Protein AF-A0A9P4M6S1-F1 (afdb_monomer_lite)

pLDDT: mean 75.59, std 18.72, range [29.3, 97.69]

Structure (mmCIF, N/CA/C/O backbone):
data_AF-A0A9P4M6S1-F1
#
_entry.id   AF-A0A9P4M6S1-F1
#
loop_
_atom_site.group_PDB
_atom_site.id
_atom_site.type_symbol
_atom_site.label_atom_id
_atom_site.label_alt_id
_atom_site.label_comp_id
_atom_site.label_asym_id
_atom_site.label_entity_id
_atom_site.label_seq_id
_atom_site.pdbx_PDB_ins_code
_atom_site.Cartn_x
_atom_site.Cartn_y
_atom_site.Cartn_z
_atom_site.occupancy
_atom_site.B_iso_or_equiv
_atom_site.auth_seq_id
_atom_site.auth_comp_id
_atom_site.auth_asym_id
_atom_site.auth_atom_id
_atom_site.pdbx_PDB_model_num
ATOM 1 N N . MET A 1 1 ? -40.513 34.909 9.531 1.00 41.84 1 MET A N 1
ATOM 2 C CA . MET A 1 1 ? -39.239 34.435 10.108 1.00 41.84 1 MET A CA 1
ATOM 3 C C . MET A 1 1 ? -38.297 34.233 8.943 1.00 41.84 1 MET A C 1
ATOM 5 O O . MET A 1 1 ? -38.672 33.510 8.032 1.00 41.84 1 MET A O 1
ATOM 9 N N . ALA A 1 2 ? -37.183 34.962 8.913 1.00 38.31 2 ALA A N 1
ATOM 10 C CA . ALA A 1 2 ? -36.231 34.920 7.810 1.00 38.31 2 ALA A CA 1
ATOM 11 C C . ALA A 1 2 ? -35.555 33.541 7.775 1.00 38.31 2 ALA A C 1
ATOM 13 O O . ALA A 1 2 ? -34.893 33.155 8.737 1.00 38.31 2 ALA A O 1
ATOM 14 N N . SER A 1 3 ? -35.798 32.781 6.708 1.00 52.50 3 SER A N 1
ATOM 15 C CA . SER A 1 3 ? -35.155 31.496 6.447 1.00 52.50 3 SER A CA 1
ATOM 16 C C . SER A 1 3 ? -33.693 31.741 6.089 1.00 52.50 3 SER A C 1
ATOM 18 O O . SER A 1 3 ? -33.403 32.423 5.106 1.00 52.50 3 SER A O 1
ATOM 20 N N . LEU A 1 4 ? -32.779 31.202 6.893 1.00 63.62 4 LEU A N 1
ATOM 21 C CA . LEU A 1 4 ? -31.373 31.102 6.514 1.00 63.62 4 LEU A CA 1
ATOM 22 C C . LEU A 1 4 ? -31.281 30.269 5.219 1.00 63.62 4 LEU A C 1
ATOM 24 O O . LEU A 1 4 ? -31.958 29.240 5.138 1.00 63.62 4 LEU A O 1
ATOM 28 N N . PRO A 1 5 ? -30.509 30.705 4.208 1.00 64.56 5 PRO A N 1
ATOM 29 C CA . PRO A 1 5 ? -30.366 29.967 2.958 1.00 64.56 5 PRO A CA 1
ATOM 30 C C . PRO A 1 5 ? -29.739 28.595 3.234 1.00 64.56 5 PRO A C 1
ATOM 32 O O . PRO A 1 5 ? -28.756 28.489 3.970 1.00 64.56 5 PRO A O 1
ATOM 35 N N . CYS A 1 6 ? -30.348 27.541 2.686 1.00 59.28 6 CYS A N 1
ATOM 36 C CA . CYS A 1 6 ? -29.861 26.175 2.833 1.00 59.28 6 CYS A CA 1
ATOM 37 C C . CYS A 1 6 ? -28.484 26.061 2.148 1.00 59.28 6 CYS A C 1
ATOM 39 O O . CYS A 1 6 ? -28.318 26.611 1.059 1.00 59.28 6 CYS A O 1
ATOM 41 N N . PRO A 1 7 ? -27.493 25.361 2.734 1.00 69.69 7 PRO A N 1
ATOM 42 C CA . PRO A 1 7 ? -26.138 25.272 2.177 1.00 69.69 7 PRO A CA 1
ATOM 43 C C . PRO A 1 7 ? -26.056 24.567 0.809 1.00 69.69 7 PRO A C 1
ATOM 45 O O . PRO A 1 7 ? -24.999 24.594 0.188 1.00 69.69 7 PRO A O 1
ATOM 48 N N . LEU A 1 8 ? -27.152 23.964 0.326 1.00 68.69 8 LEU A N 1
ATOM 49 C CA . LEU A 1 8 ? -27.248 23.287 -0.969 1.00 68.69 8 LEU A CA 1
ATOM 50 C C . LEU A 1 8 ? -28.537 23.717 -1.707 1.00 68.69 8 LEU A C 1
ATOM 52 O O . LEU A 1 8 ? -29.619 23.217 -1.386 1.00 68.69 8 LEU A O 1
ATOM 56 N N . PRO A 1 9 ? -28.458 24.623 -2.700 1.00 74.69 9 PRO A N 1
ATOM 57 C CA . PRO A 1 9 ? -29.637 25.185 -3.365 1.00 74.69 9 PRO A CA 1
ATOM 58 C C . PRO A 1 9 ? -30.422 24.148 -4.183 1.00 74.69 9 PRO A C 1
ATOM 60 O O . PRO A 1 9 ? -31.644 24.218 -4.226 1.00 74.69 9 PRO A O 1
ATOM 63 N N . GLN A 1 10 ? -29.752 23.137 -4.745 1.00 76.44 10 GLN A N 1
ATOM 64 C CA . GLN A 1 10 ? -30.402 22.043 -5.486 1.00 76.44 10 GLN A CA 1
ATOM 65 C C . GLN A 1 10 ? -31.280 21.163 -4.586 1.00 76.44 10 GLN A C 1
ATOM 67 O O . GLN A 1 10 ? -32.361 20.733 -4.979 1.00 76.44 10 GLN A O 1
ATOM 72 N N . VAL A 1 11 ? -30.841 20.920 -3.347 1.00 76.38 11 VAL A N 1
ATOM 73 C CA . VAL A 1 11 ? -31.628 20.173 -2.355 1.00 76.38 11 VAL A CA 1
ATOM 74 C C . VAL A 1 11 ? -32.814 21.013 -1.893 1.00 76.38 11 VAL A C 1
ATOM 76 O O . VAL A 1 11 ? -33.906 20.484 -1.705 1.00 76.38 11 VAL A O 1
ATOM 79 N N . GLN A 1 12 ? -32.624 22.327 -1.751 1.00 78.44 12 GLN A N 1
ATOM 80 C CA . GLN A 1 12 ? -33.719 23.237 -1.446 1.00 78.44 12 GLN A CA 1
ATOM 81 C C . GLN A 1 12 ? -34.764 23.253 -2.566 1.00 78.44 12 GLN A C 1
ATOM 83 O O . GLN A 1 12 ? -35.936 23.153 -2.242 1.00 78.44 12 GLN A O 1
ATOM 88 N N . GLU A 1 13 ? -34.369 23.296 -3.839 1.00 81.06 13 GLU A N 1
ATOM 89 C CA . GLU A 1 13 ? -35.286 23.257 -4.990 1.00 81.06 13 GLU A CA 1
ATOM 90 C C . GLU A 1 13 ? -36.041 21.917 -5.083 1.00 81.06 13 GLU A C 1
ATOM 92 O O . GLU A 1 13 ? -37.255 21.887 -5.275 1.00 81.06 13 GLU A O 1
ATOM 97 N N . ALA A 1 14 ? -35.356 20.794 -4.845 1.00 80.75 14 ALA A N 1
ATOM 98 C CA . ALA A 1 14 ? -35.987 19.473 -4.831 1.00 80.75 14 ALA A CA 1
ATOM 99 C C . ALA A 1 14 ? -36.965 19.280 -3.655 1.00 80.75 14 ALA A C 1
ATOM 101 O O . ALA A 1 14 ? -37.967 18.569 -3.780 1.00 80.75 14 ALA A O 1
ATOM 102 N N . LEU A 1 15 ? -36.678 19.893 -2.502 1.00 79.50 15 LEU A N 1
ATOM 103 C CA . LEU A 1 15 ? -37.509 19.801 -1.301 1.00 79.50 15 LEU A CA 1
ATOM 104 C C . LEU A 1 15 ? -38.543 20.926 -1.189 1.00 79.50 15 LEU A C 1
ATOM 106 O O . LEU A 1 15 ? -39.495 20.770 -0.431 1.00 79.50 15 LEU A O 1
ATOM 110 N N . GLU A 1 16 ? -38.411 22.020 -1.938 1.00 81.00 16 GLU A N 1
ATOM 111 C CA . GLU A 1 16 ? -39.352 23.145 -1.974 1.00 81.00 16 GLU A CA 1
ATOM 112 C C . GLU A 1 16 ? -40.816 22.704 -2.143 1.00 81.00 16 GLU A C 1
ATOM 114 O O . GLU A 1 16 ? -41.646 23.143 -1.342 1.00 81.00 16 GLU A O 1
ATOM 119 N N . PRO A 1 17 ? -41.169 21.773 -3.058 1.00 81.94 17 PRO A N 1
ATOM 120 C CA . PRO A 1 17 ? -42.551 21.304 -3.172 1.00 81.94 17 PRO A CA 1
ATOM 121 C C . PRO A 1 17 ? -43.048 20.504 -1.953 1.00 81.94 17 PRO A C 1
ATOM 123 O O . PRO A 1 17 ? -44.256 20.342 -1.795 1.00 81.94 17 PRO A O 1
ATOM 126 N N . TYR A 1 18 ? -42.151 20.017 -1.088 1.00 74.94 18 TYR A N 1
ATOM 127 C CA . TYR A 1 18 ? -42.469 19.213 0.101 1.00 74.94 18 TYR A CA 1
ATOM 128 C C . TYR A 1 18 ? -42.283 19.972 1.429 1.00 74.94 18 TYR A C 1
ATOM 130 O O . TYR A 1 18 ? -42.753 19.518 2.479 1.00 74.94 18 TYR A O 1
ATOM 138 N N . ILE A 1 19 ? -41.616 21.130 1.414 1.00 81.56 19 ILE A N 1
ATOM 139 C CA . ILE A 1 19 ? -41.423 21.996 2.579 1.00 81.56 19 ILE A CA 1
ATOM 140 C C . ILE A 1 19 ? -42.598 22.968 2.653 1.00 81.56 19 ILE A C 1
ATOM 142 O O . ILE A 1 19 ? -42.603 24.051 2.079 1.00 81.56 19 ILE A O 1
ATOM 146 N N . HIS A 1 20 ? -43.614 22.583 3.415 1.00 82.81 20 HIS A N 1
ATOM 147 C CA . HIS A 1 20 ? -44.764 23.441 3.676 1.00 82.81 20 HIS A CA 1
ATOM 148 C C . HIS A 1 20 ? -44.600 24.216 4.983 1.00 82.81 20 HIS A C 1
ATOM 150 O O . HIS A 1 20 ? -44.031 23.730 5.968 1.00 82.81 20 HIS A O 1
ATOM 156 N N . THR A 1 21 ? -45.182 25.413 5.043 1.00 86.00 21 THR A N 1
ATOM 157 C CA . THR A 1 21 ? -45.248 26.170 6.294 1.00 86.00 21 THR A CA 1
ATOM 158 C C . THR A 1 21 ? -46.058 25.410 7.350 1.00 86.00 21 THR A C 1
ATOM 160 O O . THR A 1 21 ? -46.912 24.563 7.063 1.00 86.00 21 THR A O 1
ATOM 163 N N . ARG A 1 22 ? -45.848 25.729 8.633 1.00 78.81 22 ARG A N 1
ATOM 164 C CA . ARG A 1 22 ? -46.590 25.093 9.740 1.00 78.81 22 ARG A CA 1
ATOM 165 C C . ARG A 1 22 ? -48.116 25.243 9.605 1.00 78.81 22 ARG A C 1
ATOM 167 O O . ARG A 1 22 ? -48.869 24.412 10.105 1.00 78.81 22 ARG A O 1
ATOM 174 N N . GLN A 1 23 ? -48.578 26.310 8.956 1.00 84.56 23 GLN A N 1
ATOM 175 C CA . GLN A 1 23 ? -50.002 26.549 8.724 1.00 84.56 23 GLN A CA 1
ATOM 176 C C . GLN A 1 23 ? -50.527 25.720 7.547 1.00 84.56 23 GLN A C 1
ATOM 178 O O . GLN A 1 23 ? -51.592 25.119 7.664 1.00 84.56 23 GLN A O 1
ATOM 183 N N . GLU A 1 24 ? -49.772 25.625 6.453 1.00 84.50 24 GLU A N 1
ATOM 184 C CA . GLU A 1 24 ? -50.118 24.791 5.295 1.00 84.50 24 GLU A CA 1
ATOM 185 C C . GLU A 1 24 ? -50.110 23.308 5.644 1.00 84.50 24 GLU A C 1
ATOM 187 O O . GLU A 1 24 ? -51.093 22.623 5.386 1.00 84.50 24 GLU A O 1
ATOM 192 N N . THR A 1 25 ? -49.075 22.819 6.332 1.00 82.25 25 THR A N 1
ATOM 193 C CA . THR A 1 25 ? -49.041 21.435 6.839 1.00 82.25 25 THR A CA 1
ATOM 194 C C . THR A 1 25 ? -50.249 21.121 7.717 1.00 82.25 25 THR A C 1
ATOM 196 O O . THR A 1 25 ? -50.812 20.032 7.623 1.00 82.25 25 THR A O 1
ATOM 199 N N . ARG A 1 26 ? -50.683 22.068 8.558 1.00 80.06 26 ARG A N 1
ATOM 200 C CA . ARG A 1 26 ? -51.890 21.913 9.373 1.00 80.06 26 ARG A CA 1
ATOM 201 C C . ARG A 1 26 ? -53.153 21.848 8.510 1.00 80.06 26 ARG A C 1
ATOM 203 O O . ARG A 1 26 ? -53.949 20.943 8.728 1.00 80.06 26 ARG A O 1
ATOM 210 N N . ARG A 1 27 ? -53.309 22.732 7.518 1.00 83.88 27 ARG A N 1
ATOM 211 C CA . ARG A 1 27 ? -54.447 22.719 6.578 1.00 83.88 27 ARG A CA 1
ATOM 212 C C . ARG A 1 27 ? -54.501 21.433 5.752 1.00 83.88 27 ARG A C 1
ATOM 214 O O . ARG A 1 27 ? -55.563 20.835 5.641 1.00 83.88 27 ARG A O 1
ATOM 221 N N . ILE A 1 28 ? -53.361 20.973 5.234 1.00 81.38 28 ILE A N 1
ATOM 222 C CA . ILE A 1 28 ? -53.241 19.714 4.485 1.00 81.38 28 ILE A CA 1
ATOM 223 C C . ILE A 1 28 ? -53.640 18.536 5.380 1.00 81.38 28 ILE A C 1
ATOM 225 O O . ILE A 1 28 ? -54.442 17.700 4.979 1.00 81.38 28 ILE A O 1
ATOM 229 N N . ARG A 1 29 ? -53.149 18.486 6.625 1.00 79.62 29 ARG A N 1
ATOM 230 C CA . ARG A 1 29 ? -53.535 17.442 7.589 1.00 79.62 29 ARG A CA 1
ATOM 231 C C . ARG A 1 29 ? -55.012 17.498 7.962 1.00 79.62 29 ARG A C 1
ATOM 233 O O . ARG A 1 29 ? -55.612 16.446 8.140 1.00 79.62 29 ARG A O 1
ATOM 240 N N . GLU A 1 30 ? -55.589 18.688 8.099 1.00 81.50 30 GLU A N 1
ATOM 241 C CA . GLU A 1 30 ? -57.022 18.866 8.348 1.00 81.50 30 GLU A CA 1
ATOM 242 C C . GLU A 1 30 ? -57.854 18.379 7.150 1.00 81.50 30 GLU A C 1
ATOM 244 O O . GLU A 1 30 ? -58.804 17.629 7.355 1.00 81.50 30 GLU A O 1
ATOM 249 N N . ALA A 1 31 ? -57.454 18.691 5.913 1.00 80.69 31 ALA A N 1
ATOM 250 C CA . ALA A 1 31 ? -58.110 18.205 4.695 1.00 80.69 31 ALA A CA 1
ATOM 251 C C . ALA A 1 31 ? -58.009 16.675 4.541 1.00 80.69 31 ALA A C 1
ATOM 253 O O . ALA A 1 31 ? -58.995 16.004 4.245 1.00 80.69 31 ALA A O 1
ATOM 254 N N . ILE A 1 32 ? -56.833 16.104 4.814 1.00 78.12 32 ILE A N 1
ATOM 255 C CA . ILE A 1 32 ? -56.616 14.652 4.805 1.00 78.12 32 ILE A CA 1
ATOM 256 C C . ILE A 1 32 ? -57.444 13.975 5.905 1.00 78.12 32 ILE A C 1
ATOM 258 O O . ILE A 1 32 ? -58.094 12.963 5.656 1.00 78.12 32 ILE A O 1
ATOM 262 N N . ALA A 1 33 ? -57.469 14.540 7.115 1.00 73.56 33 ALA A N 1
ATOM 263 C CA . ALA A 1 33 ? -58.285 14.023 8.209 1.00 73.56 33 ALA A CA 1
ATOM 264 C C . ALA A 1 33 ? -59.783 14.073 7.876 1.00 73.56 33 ALA A C 1
ATOM 266 O O . ALA A 1 33 ? -60.493 13.129 8.206 1.00 73.56 33 ALA A O 1
ATOM 267 N N . GLN A 1 34 ? -60.254 15.116 7.183 1.00 75.88 34 GLN A N 1
ATOM 268 C CA . GLN A 1 34 ? -61.630 15.195 6.690 1.00 75.88 34 GLN A CA 1
ATOM 269 C C . GLN A 1 34 ? -61.931 14.081 5.679 1.00 75.88 34 GLN A C 1
ATOM 271 O O . GLN A 1 34 ? -62.924 13.377 5.849 1.00 75.88 34 GLN A O 1
ATOM 276 N N . HIS A 1 35 ? -61.041 13.845 4.709 1.00 73.12 35 HIS A N 1
ATOM 277 C CA . HIS A 1 35 ? -61.199 12.787 3.704 1.00 73.12 35 HIS A CA 1
ATOM 278 C C . HIS A 1 35 ? -61.184 11.371 4.308 1.00 73.12 35 HIS A C 1
ATOM 280 O O . HIS A 1 35 ? -61.938 10.485 3.899 1.00 73.12 35 HIS A O 1
ATOM 286 N N . PHE A 1 36 ? -60.347 11.140 5.321 1.00 69.19 36 PHE A N 1
ATOM 287 C CA . PHE A 1 36 ? -60.366 9.878 6.062 1.00 69.19 36 PHE A CA 1
ATOM 288 C C . PHE A 1 36 ? -61.593 9.763 6.968 1.00 69.19 36 PHE A C 1
ATOM 290 O O . PHE A 1 36 ? -62.164 8.685 7.075 1.00 69.19 36 PHE A O 1
ATOM 297 N N . SER A 1 37 ? -62.060 10.862 7.565 1.00 66.31 37 SER A N 1
ATOM 298 C CA . SER A 1 37 ? -63.272 10.850 8.392 1.00 66.31 37 SER A CA 1
ATOM 299 C C . SER A 1 37 ? -64.558 10.613 7.597 1.00 66.31 37 SER A C 1
ATOM 301 O O . SER A 1 37 ? -65.528 10.128 8.168 1.00 66.31 37 SER A O 1
ATOM 303 N N . SER A 1 38 ? -64.577 10.946 6.301 1.00 66.19 38 SER A N 1
ATOM 304 C CA . SER A 1 38 ? -65.708 10.664 5.412 1.00 66.19 38 SER A CA 1
ATOM 305 C C . SER A 1 38 ? -65.703 9.244 4.850 1.00 66.19 38 SER A C 1
ATOM 307 O O . SER A 1 38 ? -66.734 8.792 4.369 1.00 66.19 38 SER A O 1
ATOM 309 N N . SER A 1 39 ? -64.557 8.557 4.869 1.00 61.38 39 SER A N 1
ATOM 310 C CA . SER A 1 39 ? -64.384 7.232 4.257 1.00 61.38 39 SER A CA 1
ATOM 311 C C . SER A 1 39 ? -64.229 6.095 5.269 1.00 61.38 39 SER A C 1
ATOM 313 O O . SER A 1 39 ? -64.455 4.940 4.924 1.00 61.38 39 SER A O 1
ATOM 315 N N . VAL A 1 40 ? -63.890 6.409 6.521 1.00 59.03 40 VAL A N 1
ATOM 316 C CA . VAL A 1 40 ? -63.788 5.452 7.624 1.00 59.03 40 VAL A CA 1
ATOM 317 C C . VAL A 1 40 ? -64.766 5.872 8.709 1.00 59.03 40 VAL A C 1
ATOM 319 O O . VAL A 1 40 ? -64.702 6.997 9.212 1.00 59.03 40 VAL A O 1
ATOM 322 N N . ASP A 1 41 ? -65.671 4.968 9.080 1.00 55.50 41 ASP A N 1
ATOM 323 C CA . ASP A 1 41 ? -66.675 5.260 10.091 1.00 55.50 41 ASP A CA 1
ATOM 324 C C . ASP A 1 41 ? -66.030 5.705 11.411 1.00 55.50 41 ASP A C 1
ATOM 326 O O . ASP A 1 41 ? -65.248 4.994 12.045 1.00 55.50 41 ASP A O 1
ATOM 330 N N . SER A 1 42 ? -66.497 6.869 11.864 1.00 51.31 42 SER A N 1
ATOM 331 C CA . SER A 1 42 ? -66.592 7.327 13.253 1.00 51.31 42 SER A CA 1
ATOM 332 C C . SER A 1 42 ? -65.368 7.980 13.931 1.00 51.31 42 SER A C 1
ATOM 334 O O . SER A 1 42 ? -64.387 7.349 14.300 1.00 51.31 42 SER A O 1
ATOM 336 N N . LYS A 1 43 ? -65.523 9.293 14.196 1.00 55.47 43 LYS A N 1
ATOM 337 C CA . LYS A 1 43 ? -65.124 10.112 15.377 1.00 55.47 43 LYS A CA 1
ATOM 338 C C . LYS A 1 43 ? -63.705 9.996 15.978 1.00 55.47 43 LYS A C 1
ATOM 340 O O . LYS A 1 43 ? -63.425 10.675 16.965 1.00 55.47 43 LYS A O 1
ATOM 345 N N . LEU A 1 44 ? -62.793 9.206 15.418 1.00 52.88 44 LEU A N 1
ATOM 346 C CA . LEU A 1 44 ? -61.515 8.862 16.054 1.00 52.88 44 LEU A CA 1
ATOM 347 C C . LEU A 1 44 ? -60.294 9.584 15.472 1.00 52.88 44 LEU A C 1
ATOM 349 O O . LEU A 1 44 ? -59.233 9.558 16.102 1.00 52.88 44 LEU A O 1
ATOM 353 N N . TYR A 1 45 ? -60.436 10.288 14.347 1.00 55.62 45 TYR A N 1
ATOM 354 C CA . TYR A 1 45 ? -59.313 10.869 13.608 1.00 55.62 45 TYR A CA 1
ATOM 355 C C . TYR A 1 45 ? -59.252 12.395 13.747 1.00 55.62 45 TYR A C 1
ATOM 357 O O . TYR A 1 45 ? -59.808 13.151 12.959 1.00 55.62 45 TYR A O 1
ATOM 365 N N . THR A 1 46 ? -58.542 12.863 14.772 1.00 59.41 46 THR A N 1
ATOM 366 C CA . THR A 1 46 ? -57.995 14.231 14.816 1.00 59.41 46 THR A CA 1
ATOM 367 C C . THR A 1 46 ? -56.632 14.253 14.106 1.00 59.41 46 THR A C 1
ATOM 369 O O . THR A 1 46 ? -55.928 13.241 14.129 1.00 59.41 46 THR A O 1
ATOM 372 N N . PRO A 1 47 ? -56.185 15.384 13.525 1.00 57.50 47 PRO A N 1
ATOM 373 C CA . PRO A 1 47 ? -54.935 15.454 12.752 1.00 57.50 47 PRO A CA 1
ATOM 374 C C . PRO A 1 47 ? -53.675 15.091 13.563 1.00 57.50 47 PRO A C 1
ATOM 376 O O . PRO A 1 47 ? -52.662 14.711 12.982 1.00 57.50 47 PRO A O 1
ATOM 379 N N . LEU A 1 48 ? -53.728 15.152 14.903 1.00 56.12 48 LEU A N 1
ATOM 380 C CA . LEU A 1 48 ? -52.666 14.642 15.782 1.00 56.12 48 LEU A CA 1
ATOM 381 C C . LEU A 1 48 ? -52.626 13.107 15.881 1.00 56.12 48 LEU A C 1
ATOM 383 O O . LEU A 1 48 ? -51.552 12.546 16.076 1.00 56.12 48 LEU A O 1
ATOM 387 N N . ARG A 1 49 ? -53.762 12.419 15.739 1.00 55.81 49 ARG A N 1
ATOM 388 C CA . ARG A 1 49 ? -53.847 10.953 15.856 1.00 55.81 49 ARG A CA 1
ATOM 389 C C . ARG A 1 49 ? -53.376 10.219 14.603 1.00 55.81 49 ARG A C 1
ATOM 391 O O . ARG A 1 49 ? -52.916 9.094 14.714 1.00 55.81 49 ARG A O 1
ATOM 398 N N . LEU A 1 50 ? -53.390 10.865 13.436 1.00 57.69 50 LEU A N 1
ATOM 399 C CA . LEU A 1 50 ? -52.760 10.322 12.222 1.00 57.69 50 LEU A CA 1
ATOM 400 C C . LEU A 1 50 ? -51.224 10.281 12.329 1.00 57.69 50 LEU A C 1
ATOM 402 O O . LEU A 1 50 ? -50.585 9.422 11.734 1.00 57.69 50 LEU A O 1
ATOM 406 N N . ALA A 1 51 ? -50.626 11.175 13.126 1.00 55.91 51 ALA A N 1
ATOM 407 C CA . ALA A 1 51 ? -49.189 11.155 13.409 1.00 55.91 51 ALA A CA 1
ATOM 408 C C . ALA A 1 51 ? -48.799 10.096 14.461 1.00 55.91 51 ALA A C 1
ATOM 410 O O . ALA A 1 51 ? -47.632 9.723 14.550 1.00 55.91 51 ALA A O 1
ATOM 411 N N . CYS A 1 52 ? -49.758 9.615 15.259 1.00 50.00 52 CYS A N 1
ATOM 412 C CA . CYS A 1 52 ? -49.541 8.581 16.266 1.00 50.00 52 CYS A CA 1
ATOM 413 C C . CYS A 1 52 ? -50.818 7.731 16.426 1.00 50.00 52 CYS A C 1
ATOM 415 O O . CYS A 1 52 ? -51.653 8.036 17.286 1.00 50.00 52 CYS A O 1
ATOM 417 N N . PRO A 1 53 ? -51.014 6.702 15.577 1.00 54.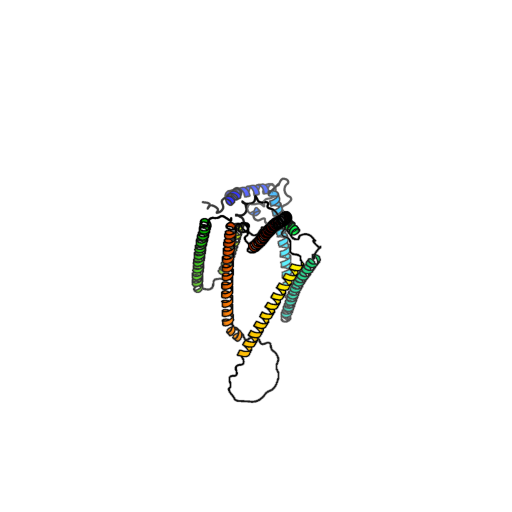19 53 PRO A N 1
ATOM 418 C CA . PRO A 1 53 ? -52.206 5.870 15.637 1.00 54.19 53 PRO A CA 1
ATOM 419 C C . PRO A 1 53 ? -52.215 5.081 16.949 1.00 54.19 53 PRO A C 1
ATOM 421 O O . PRO A 1 53 ? -51.267 4.363 17.279 1.00 54.19 53 PRO A O 1
ATOM 424 N N . THR A 1 54 ? -53.285 5.244 17.724 1.00 56.22 54 THR A N 1
ATOM 425 C CA . THR A 1 54 ? -53.554 4.421 18.905 1.00 56.22 54 THR A CA 1
ATOM 426 C C . THR A 1 54 ? -53.912 2.998 18.463 1.00 56.22 54 THR A C 1
ATOM 428 O O . THR A 1 54 ? -54.642 2.850 17.483 1.00 56.22 54 THR A O 1
ATOM 431 N N . PRO A 1 55 ? -53.471 1.954 19.187 1.00 52.44 55 PRO A N 1
ATOM 432 C CA . PRO A 1 55 ? -53.572 0.549 18.765 1.00 52.44 55 PRO A CA 1
ATOM 433 C C . PRO A 1 55 ? -55.004 -0.012 18.698 1.00 52.44 55 PRO A C 1
ATOM 435 O O . PRO A 1 55 ? -55.184 -1.173 18.376 1.00 52.44 55 PRO A O 1
ATOM 438 N N . SER A 1 56 ? -56.030 0.783 19.010 1.00 52.97 56 SER A N 1
ATOM 439 C CA . SER A 1 56 ? -57.437 0.366 18.985 1.00 52.97 56 SER A CA 1
ATOM 440 C C . SER A 1 56 ? -58.168 0.718 17.683 1.00 52.97 56 SER A C 1
ATOM 442 O O . SER A 1 56 ? -59.391 0.605 17.623 1.00 52.97 56 SER A O 1
ATOM 444 N N . ALA A 1 57 ? -57.465 1.240 16.675 1.00 54.06 57 ALA A N 1
ATOM 445 C CA . ALA A 1 57 ? -58.064 1.593 15.394 1.00 54.06 57 ALA A CA 1
ATOM 446 C C . ALA A 1 57 ? -58.095 0.355 14.488 1.00 54.06 57 ALA A C 1
ATOM 448 O O . ALA A 1 57 ? -57.122 0.065 13.798 1.00 54.06 57 ALA A O 1
ATOM 449 N N . ASN A 1 58 ? -59.217 -0.368 14.496 1.00 55.22 58 ASN A N 1
ATOM 450 C CA . ASN A 1 58 ? -59.486 -1.418 13.517 1.00 55.22 58 ASN A CA 1
ATOM 451 C C . ASN A 1 58 ? -59.713 -0.756 12.158 1.00 55.22 58 ASN A C 1
ATOM 453 O O . ASN A 1 58 ? -60.803 -0.265 11.865 1.00 55.22 58 ASN A O 1
ATOM 457 N N . ILE A 1 59 ? -58.654 -0.678 11.358 1.00 57.62 59 ILE A N 1
ATOM 458 C CA . ILE A 1 59 ? -58.746 -0.158 10.001 1.00 57.62 59 ILE A CA 1
ATOM 459 C C . ILE A 1 59 ? -59.317 -1.289 9.126 1.00 57.62 59 ILE A C 1
ATOM 461 O O . ILE A 1 59 ? -58.590 -2.196 8.724 1.00 57.62 59 ILE A O 1
ATOM 465 N N . ASN A 1 60 ? -60.637 -1.276 8.915 1.00 62.09 60 ASN A N 1
ATOM 466 C CA . ASN A 1 60 ? -61.320 -2.173 7.973 1.00 62.09 60 ASN A CA 1
ATOM 467 C C . ASN A 1 60 ? -61.018 -1.771 6.524 1.00 62.09 60 ASN A C 1
ATOM 469 O O . ASN A 1 60 ? -60.631 -0.623 6.305 1.00 62.09 60 ASN A O 1
ATOM 473 N N . GLU A 1 61 ? -61.203 -2.731 5.602 1.00 60.94 61 GLU A N 1
ATOM 474 C CA . GLU A 1 61 ? -60.865 -2.729 4.164 1.00 60.94 61 GLU A CA 1
ATOM 475 C C . GLU A 1 61 ? -60.770 -1.347 3.495 1.00 60.94 61 GLU A C 1
ATOM 477 O O . GLU A 1 61 ? -61.587 -0.464 3.766 1.00 60.94 61 GLU A O 1
ATOM 482 N N . PRO A 1 62 ? -59.772 -1.143 2.607 1.00 59.09 62 PRO A N 1
ATOM 483 C CA . PRO A 1 62 ? -59.587 0.142 1.954 1.00 59.09 62 PRO A CA 1
ATOM 484 C C . PRO A 1 62 ? -60.866 0.506 1.185 1.00 59.09 62 PRO A C 1
ATOM 486 O O . PRO A 1 62 ? -61.348 -0.321 0.413 1.00 59.09 62 PRO A O 1
ATOM 489 N N . PRO A 1 63 ? -61.420 1.716 1.363 1.00 61.50 63 PRO A N 1
ATOM 490 C CA . PRO A 1 63 ? -62.561 2.153 0.573 1.00 61.50 63 PRO A CA 1
ATOM 491 C C . PRO A 1 63 ? -62.186 2.143 -0.915 1.00 61.50 63 PRO A C 1
ATOM 493 O O . PRO A 1 63 ? -61.128 2.655 -1.304 1.00 61.50 63 PRO A O 1
ATOM 496 N N . ASP A 1 64 ? -63.051 1.541 -1.734 1.00 58.66 64 ASP A N 1
ATOM 497 C CA . ASP A 1 64 ? -62.850 1.409 -3.176 1.00 58.66 64 ASP A CA 1
ATOM 498 C C . ASP A 1 64 ? -62.687 2.798 -3.813 1.00 58.66 64 ASP A C 1
ATOM 500 O O . ASP A 1 64 ? -63.606 3.618 -3.813 1.00 58.66 64 ASP A O 1
ATOM 504 N N . GLY A 1 65 ? -61.483 3.081 -4.324 1.00 62.31 65 GLY A N 1
ATOM 505 C CA . GLY A 1 65 ? -61.135 4.357 -4.965 1.00 62.31 65 GLY A CA 1
ATOM 506 C C . GLY A 1 65 ? -59.832 5.011 -4.487 1.00 62.31 65 GLY A C 1
ATOM 507 O O . GLY A 1 65 ? -59.405 6.002 -5.077 1.00 62.31 65 GLY A O 1
ATOM 508 N N . LEU A 1 66 ? -59.165 4.477 -3.457 1.00 63.94 66 LEU A N 1
ATOM 509 C CA . LEU A 1 66 ? -57.827 4.936 -3.059 1.00 63.94 66 LEU A CA 1
ATOM 510 C C . LEU A 1 66 ? -56.754 4.327 -3.976 1.00 63.94 66 LEU A C 1
ATOM 512 O O . LEU A 1 66 ? -56.339 3.185 -3.775 1.00 63.94 66 LEU A O 1
ATOM 516 N N . ASP A 1 67 ? -56.277 5.092 -4.960 1.00 70.62 67 ASP A N 1
ATOM 517 C CA . ASP A 1 67 ? -55.164 4.689 -5.831 1.00 70.62 67 ASP A CA 1
ATOM 518 C C . ASP A 1 67 ? -53.868 5.479 -5.544 1.00 70.62 67 ASP A C 1
ATOM 520 O O . ASP A 1 67 ? -53.876 6.595 -5.014 1.00 70.62 67 ASP A O 1
ATOM 524 N N . GLY A 1 68 ? -52.724 4.870 -5.855 1.00 77.62 68 GLY A N 1
ATOM 525 C CA . GLY A 1 68 ? -51.398 5.476 -5.742 1.00 77.62 68 GLY A CA 1
ATOM 526 C C . GLY A 1 68 ? -50.836 5.573 -4.314 1.00 77.62 68 GLY A C 1
ATOM 527 O O . GLY A 1 68 ? -50.804 4.602 -3.553 1.00 77.62 68 GLY A O 1
ATOM 528 N N . LEU A 1 69 ? -50.307 6.751 -3.961 1.00 74.69 69 LEU A N 1
ATOM 529 C CA . LEU A 1 69 ? -49.536 6.987 -2.729 1.00 74.69 69 LEU A CA 1
ATOM 530 C C . LEU A 1 69 ? -50.362 6.745 -1.453 1.00 74.69 69 LEU A C 1
ATOM 532 O O . LEU A 1 69 ? -49.846 6.234 -0.459 1.00 74.69 69 LEU A O 1
ATOM 536 N N . TYR A 1 70 ? -51.653 7.077 -1.496 1.00 72.50 70 TYR A N 1
ATOM 537 C CA . TYR A 1 70 ? -52.558 6.936 -0.356 1.00 72.50 70 TYR A CA 1
ATOM 538 C C . TYR A 1 70 ? -52.811 5.471 0.006 1.00 72.50 70 TYR A C 1
ATOM 540 O O . TYR A 1 70 ? -52.855 5.139 1.190 1.00 72.50 70 TYR A O 1
ATOM 548 N N . ARG A 1 71 ? -52.874 4.583 -0.995 1.00 80.25 71 ARG A N 1
ATOM 549 C CA . ARG A 1 71 ? -52.968 3.133 -0.784 1.00 80.25 71 ARG A CA 1
ATOM 550 C C . ARG A 1 71 ? -51.704 2.580 -0.131 1.00 80.25 71 ARG A C 1
ATOM 552 O O . ARG A 1 71 ? -51.790 1.873 0.864 1.00 80.25 71 ARG A O 1
ATOM 559 N N . ARG A 1 72 ? -50.525 2.994 -0.612 1.00 80.06 72 ARG A N 1
ATOM 560 C CA . ARG A 1 72 ? -49.237 2.591 -0.016 1.00 80.06 72 ARG A CA 1
ATOM 561 C C . ARG A 1 72 ? -49.094 3.055 1.433 1.00 80.06 72 ARG A C 1
ATOM 563 O O . ARG A 1 72 ? -48.589 2.310 2.266 1.00 80.06 72 ARG A O 1
ATOM 570 N N . TYR A 1 73 ? -49.542 4.271 1.742 1.00 80.81 73 TYR A N 1
ATOM 571 C CA . TYR A 1 73 ? -49.550 4.777 3.114 1.00 80.81 73 TYR A CA 1
ATOM 572 C C . TYR A 1 73 ? -50.494 3.969 4.014 1.00 80.81 73 TYR A C 1
ATOM 574 O O . TYR A 1 73 ? -50.134 3.634 5.141 1.00 80.81 73 TYR A O 1
ATOM 582 N N . TYR A 1 74 ? -51.671 3.609 3.505 1.00 80.88 74 TYR A N 1
ATOM 583 C CA . TYR A 1 74 ? -52.629 2.768 4.216 1.00 80.88 74 TYR A CA 1
ATOM 584 C C . TYR A 1 74 ? -52.068 1.356 4.481 1.00 80.88 74 TYR A C 1
ATOM 586 O O . TYR A 1 74 ? -52.125 0.873 5.614 1.00 80.88 74 TYR A O 1
ATOM 594 N N . ASP A 1 75 ? -51.433 0.731 3.486 1.00 83.31 75 ASP A N 1
ATOM 595 C CA . ASP A 1 75 ? -50.768 -0.571 3.637 1.00 83.31 75 ASP A CA 1
ATOM 596 C C . ASP A 1 75 ? -49.615 -0.505 4.653 1.00 83.31 75 ASP A C 1
ATOM 598 O O . ASP A 1 75 ? -49.474 -1.381 5.511 1.00 83.31 75 ASP A O 1
ATOM 602 N N . ALA A 1 76 ? -48.824 0.573 4.621 1.00 84.38 76 ALA A N 1
ATOM 603 C CA . ALA A 1 76 ? -47.749 0.807 5.582 1.00 84.38 76 ALA A CA 1
ATOM 604 C C . ALA A 1 76 ? -48.274 1.017 7.013 1.00 84.38 76 ALA A C 1
ATOM 606 O O . ALA A 1 76 ? -47.678 0.516 7.969 1.00 84.38 76 ALA A O 1
ATOM 607 N N . LEU A 1 77 ? -49.403 1.715 7.180 1.00 82.38 77 LEU A N 1
ATOM 608 C CA . LEU A 1 77 ? -50.065 1.854 8.479 1.00 82.38 77 LEU A CA 1
ATOM 609 C C . LEU A 1 77 ? -50.535 0.499 9.012 1.00 82.38 77 LEU A C 1
ATOM 611 O O . LEU A 1 77 ? -50.293 0.192 10.180 1.00 82.38 77 LEU A O 1
ATOM 615 N N . ARG A 1 78 ? -51.140 -0.335 8.159 1.00 83.31 78 ARG A N 1
ATOM 616 C CA . ARG A 1 78 ? -51.576 -1.688 8.529 1.00 83.31 78 ARG A CA 1
ATOM 617 C C . ARG A 1 78 ? -50.398 -2.562 8.961 1.00 8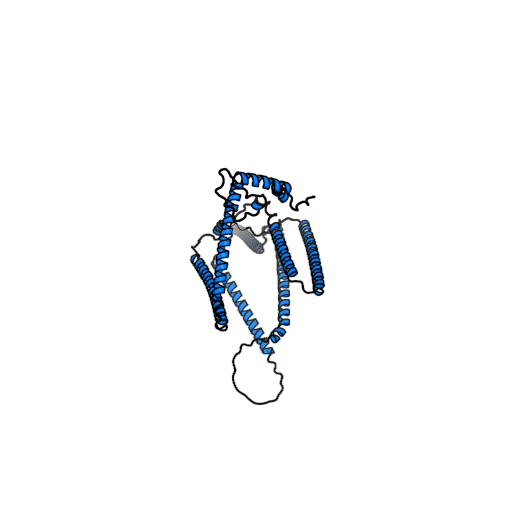3.31 78 ARG A C 1
ATOM 619 O O . ARG A 1 78 ? -50.464 -3.202 10.009 1.00 83.31 78 ARG A O 1
ATOM 626 N N . ALA A 1 79 ? -49.304 -2.540 8.201 1.00 86.44 79 ALA A N 1
ATOM 627 C CA . ALA A 1 79 ? -48.084 -3.268 8.539 1.00 86.44 79 ALA A CA 1
ATOM 628 C C . ALA A 1 79 ? -47.471 -2.792 9.869 1.00 86.44 79 ALA A C 1
ATOM 630 O O . ALA A 1 79 ? -47.015 -3.609 10.668 1.00 86.44 79 ALA A O 1
ATOM 631 N N . ASN A 1 80 ? -47.501 -1.485 10.147 1.00 85.88 80 ASN A N 1
ATOM 632 C CA . ASN A 1 80 ? -46.997 -0.923 11.402 1.00 85.88 80 ASN A CA 1
ATOM 633 C C . ASN A 1 80 ? -47.826 -1.383 12.610 1.00 85.88 80 ASN A C 1
ATOM 635 O O . ASN A 1 80 ? -47.260 -1.770 13.631 1.00 85.88 80 ASN A O 1
ATOM 639 N N . ILE A 1 81 ? -49.156 -1.384 12.485 1.00 82.69 81 ILE A N 1
ATOM 640 C CA . ILE A 1 81 ? -50.049 -1.866 13.546 1.00 82.69 81 ILE A CA 1
ATOM 641 C C . ILE A 1 81 ? -49.783 -3.353 13.819 1.00 82.69 81 ILE A C 1
ATOM 643 O O . ILE A 1 81 ? -49.512 -3.711 14.964 1.00 82.69 81 ILE A O 1
ATOM 647 N N . ALA A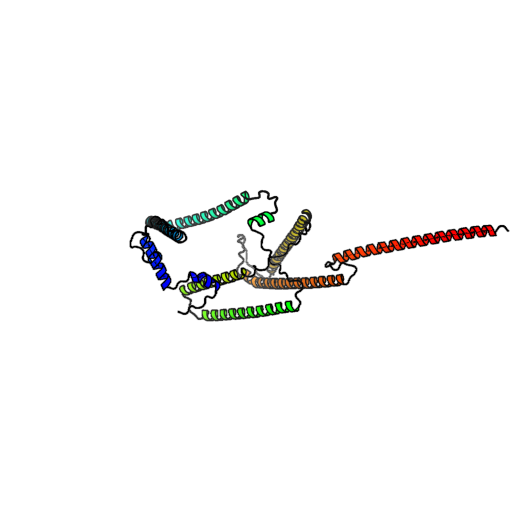 1 82 ? -49.718 -4.188 12.776 1.00 87.06 82 ALA A N 1
ATOM 648 C CA . ALA A 1 82 ? -49.414 -5.615 12.914 1.00 87.06 82 ALA A CA 1
ATOM 649 C C . ALA A 1 82 ? -48.036 -5.874 13.558 1.00 87.06 82 ALA A C 1
ATOM 651 O O . ALA A 1 82 ? -47.899 -6.733 14.429 1.00 87.06 82 ALA A O 1
ATOM 652 N N . ALA A 1 83 ? -47.012 -5.099 13.185 1.00 87.19 83 ALA A N 1
ATOM 653 C CA . ALA A 1 83 ? -45.677 -5.201 13.777 1.00 87.19 83 ALA A CA 1
ATOM 654 C C . ALA A 1 83 ? -45.649 -4.786 15.259 1.00 87.19 83 ALA A C 1
ATOM 656 O O . ALA A 1 83 ? -44.901 -5.345 16.061 1.00 87.19 83 ALA A O 1
ATOM 657 N N . ARG A 1 84 ? -46.467 -3.805 15.655 1.00 84.31 84 ARG A N 1
ATOM 658 C CA . ARG A 1 84 ? -46.590 -3.400 17.062 1.00 84.31 84 ARG A CA 1
ATOM 659 C C . ARG A 1 84 ? -47.313 -4.449 17.894 1.00 84.31 84 ARG A C 1
ATOM 661 O O . ARG A 1 84 ? -46.928 -4.670 19.040 1.00 84.31 84 ARG A O 1
ATOM 668 N N . GLU A 1 85 ? -48.330 -5.092 17.333 1.00 87.88 85 GLU A N 1
ATOM 669 C CA . GLU A 1 85 ? -49.043 -6.188 17.988 1.00 87.88 85 GLU A CA 1
ATOM 670 C C . GLU A 1 85 ? -48.138 -7.402 18.194 1.00 87.88 85 GLU A C 1
ATOM 672 O O . GLU A 1 85 ? -48.081 -7.928 19.307 1.00 87.88 85 GLU A O 1
ATOM 677 N N . SER A 1 86 ? -47.369 -7.797 17.172 1.00 89.62 86 SER A N 1
ATOM 678 C CA . SER A 1 86 ? -46.411 -8.900 17.292 1.00 89.62 86 SER A CA 1
ATOM 679 C C . SER A 1 86 ? -45.314 -8.585 18.308 1.00 89.62 86 SER A C 1
ATOM 681 O O . SER A 1 86 ? -45.011 -9.417 19.161 1.00 89.62 86 SER A O 1
ATOM 683 N N . TYR A 1 87 ? -44.788 -7.358 18.315 1.00 91.19 87 TYR A N 1
ATOM 684 C CA . TYR A 1 87 ? -43.839 -6.916 19.336 1.00 91.19 87 TYR A CA 1
ATOM 685 C C . TYR A 1 87 ? -44.441 -6.958 20.747 1.00 91.19 87 TYR A C 1
ATOM 687 O O . TYR A 1 87 ? -43.799 -7.430 21.684 1.00 91.19 87 TYR A O 1
ATOM 695 N N . ALA A 1 88 ? -45.681 -6.492 20.918 1.00 91.25 88 ALA A N 1
ATOM 696 C CA . ALA A 1 88 ? -46.362 -6.535 22.208 1.00 91.25 88 ALA A CA 1
ATOM 697 C C . ALA A 1 88 ? -46.637 -7.975 22.676 1.00 91.25 88 ALA A C 1
ATOM 699 O O . ALA A 1 88 ? -46.579 -8.230 23.879 1.00 91.25 88 ALA A O 1
ATOM 700 N N . ALA A 1 89 ? -46.911 -8.905 21.756 1.00 93.38 89 ALA A N 1
ATOM 701 C CA . ALA A 1 89 ? -47.060 -10.328 22.057 1.00 93.38 89 ALA A CA 1
ATOM 702 C C . ALA A 1 89 ? -45.730 -10.950 22.511 1.00 93.38 89 ALA A C 1
ATOM 704 O O . ALA A 1 89 ? -45.669 -11.501 23.606 1.00 93.38 89 ALA A O 1
ATOM 705 N N . VAL A 1 90 ? -44.649 -10.752 21.749 1.00 94.38 90 VAL A N 1
ATOM 706 C CA . VAL A 1 90 ? -43.302 -11.241 22.106 1.00 94.38 90 VAL A CA 1
ATOM 707 C C . VAL A 1 90 ? -42.837 -10.657 23.440 1.00 94.38 90 VAL A C 1
ATOM 709 O O . VAL A 1 90 ? -42.231 -11.348 24.256 1.00 94.38 90 VAL A O 1
ATOM 712 N N . LYS A 1 91 ? -43.146 -9.384 23.702 1.00 93.12 91 LYS A N 1
ATOM 713 C CA . LYS A 1 91 ? -42.826 -8.752 24.981 1.00 93.12 91 LYS A CA 1
ATOM 714 C C . LYS A 1 91 ? -43.572 -9.410 26.145 1.00 93.12 91 LYS A C 1
ATOM 716 O O . LYS A 1 91 ? -42.949 -9.680 27.165 1.00 93.12 91 LYS A O 1
ATOM 721 N N . ARG A 1 92 ? -44.866 -9.713 25.980 1.00 92.50 92 ARG A N 1
ATOM 722 C CA . ARG A 1 92 ? -45.647 -10.447 26.990 1.00 92.50 92 ARG A CA 1
ATOM 723 C C . ARG A 1 92 ? -45.073 -11.839 27.248 1.00 92.50 92 ARG A C 1
ATOM 725 O O . ARG A 1 92 ? -44.889 -12.196 28.403 1.00 92.50 92 ARG A O 1
ATOM 732 N N . GLU A 1 93 ? -44.706 -12.577 26.204 1.00 92.62 93 GLU A N 1
ATOM 733 C CA . GLU A 1 93 ? -44.073 -13.897 26.351 1.00 92.62 93 GLU A CA 1
ATOM 734 C C . GLU A 1 93 ? -42.738 -13.827 27.110 1.00 92.62 93 GLU A C 1
ATOM 736 O O . GLU A 1 93 ? -42.432 -14.698 27.927 1.00 92.62 93 GLU A O 1
ATOM 741 N N . LEU A 1 94 ? -41.945 -12.779 26.865 1.00 91.06 94 LEU A N 1
ATOM 742 C CA . LEU A 1 94 ? -40.672 -12.561 27.549 1.00 91.06 94 LEU A CA 1
ATOM 743 C C . LEU A 1 94 ? -40.875 -12.208 29.025 1.00 91.06 94 LEU A C 1
ATOM 745 O O . LEU A 1 94 ? -40.166 -12.743 29.879 1.00 91.06 94 LEU A O 1
ATOM 749 N N . ASP A 1 95 ? -41.848 -11.349 29.323 1.00 89.69 95 ASP A N 1
ATOM 750 C CA . ASP A 1 95 ? -42.207 -10.989 30.694 1.00 89.69 95 ASP A CA 1
ATOM 751 C C . ASP A 1 95 ? -42.728 -12.231 31.455 1.00 89.69 95 ASP A C 1
ATOM 753 O O . ASP A 1 95 ? -42.254 -12.527 32.549 1.00 89.69 95 ASP A O 1
ATOM 757 N N . GLU A 1 96 ? -43.561 -13.072 30.830 1.00 89.75 96 GLU A N 1
ATOM 758 C CA . GLU A 1 96 ? -44.009 -14.351 31.406 1.00 89.75 96 GLU A CA 1
ATOM 759 C C . GLU A 1 96 ? -42.872 -15.369 31.602 1.00 89.75 96 GLU A C 1
ATOM 761 O O . GLU A 1 96 ? -42.887 -16.162 32.548 1.00 89.75 96 GLU A O 1
ATOM 766 N N . ALA A 1 97 ? -41.887 -15.412 30.700 1.00 85.25 97 ALA A N 1
ATOM 767 C CA . ALA A 1 97 ? -40.711 -16.271 30.847 1.00 85.25 97 ALA A CA 1
ATOM 768 C C . ALA A 1 97 ? -39.802 -15.787 31.987 1.00 85.25 97 ALA A C 1
ATOM 770 O O . ALA A 1 97 ? -39.257 -16.596 32.744 1.00 85.25 97 ALA A O 1
ATOM 771 N N . ARG A 1 98 ? -39.673 -14.465 32.141 1.00 86.00 98 ARG A N 1
ATOM 772 C CA . ARG A 1 98 ? -38.943 -13.836 33.241 1.00 86.00 98 ARG A CA 1
ATOM 773 C C . ARG A 1 98 ? -39.612 -14.126 34.580 1.00 86.00 98 ARG A C 1
ATOM 775 O O . ARG A 1 98 ? -38.927 -14.555 35.506 1.00 86.00 98 ARG A O 1
ATOM 782 N N . ASP A 1 99 ? -40.927 -13.969 34.666 1.00 82.38 99 ASP A N 1
ATOM 783 C CA . ASP A 1 99 ? -41.679 -14.217 35.897 1.00 82.38 99 ASP A CA 1
ATOM 784 C C . ASP A 1 99 ? -41.651 -15.703 36.287 1.00 82.38 99 ASP A C 1
ATOM 786 O O . ASP A 1 99 ? -41.466 -16.029 37.460 1.00 82.38 99 ASP A O 1
ATOM 790 N N . ARG A 1 100 ? -41.697 -16.622 35.309 1.00 80.81 100 ARG A N 1
ATOM 791 C CA . ARG A 1 100 ? -41.471 -18.063 35.541 1.00 80.81 100 ARG A CA 1
ATOM 792 C C . ARG A 1 100 ? -40.071 -18.368 36.078 1.00 80.81 100 ARG A C 1
ATOM 794 O O . ARG A 1 100 ? -39.935 -19.181 36.990 1.00 80.81 100 ARG A O 1
ATOM 801 N N . SER A 1 101 ? -39.035 -17.709 35.556 1.00 73.69 101 SER A N 1
ATOM 802 C CA . SER A 1 101 ? -37.662 -17.862 36.057 1.00 73.69 101 SER A CA 1
ATOM 803 C C . SER A 1 101 ? -37.514 -17.349 37.490 1.00 73.69 101 SER A C 1
ATOM 805 O O . SER A 1 101 ? -36.807 -17.961 38.288 1.00 73.69 101 SER A O 1
ATOM 807 N N . ILE A 1 102 ? -38.176 -16.242 37.830 1.00 72.88 102 ILE A N 1
ATOM 808 C CA . ILE A 1 102 ? -38.120 -15.662 39.176 1.00 72.88 102 ILE A CA 1
ATOM 809 C C . ILE A 1 102 ? -38.890 -16.547 40.163 1.00 72.88 102 ILE A C 1
ATOM 811 O O . ILE A 1 102 ? -38.357 -16.861 41.222 1.00 72.88 102 ILE A O 1
ATOM 815 N N . ALA A 1 103 ? -40.078 -17.040 39.798 1.00 67.88 103 ALA A N 1
ATOM 816 C CA . ALA A 1 103 ? -40.865 -17.949 40.637 1.00 67.88 103 ALA A CA 1
ATOM 817 C C . ALA A 1 103 ? -40.152 -19.291 40.912 1.00 67.88 103 ALA A C 1
ATOM 819 O O . ALA A 1 103 ? -40.286 -19.848 41.998 1.00 67.88 103 ALA A O 1
ATOM 820 N N . SER A 1 104 ? -39.341 -19.779 39.966 1.00 60.88 104 SER A N 1
ATOM 821 C CA . SER A 1 104 ? -38.507 -20.980 40.127 1.00 60.88 104 SER A CA 1
ATOM 822 C C . SER A 1 104 ? -37.319 -20.799 41.088 1.00 60.88 104 SER A C 1
ATOM 824 O O . SER A 1 104 ? -36.736 -21.798 41.496 1.00 60.88 104 SER A O 1
ATOM 826 N N . THR A 1 105 ? -36.937 -19.565 41.433 1.00 58.69 105 THR A N 1
ATOM 827 C CA . THR A 1 105 ? -35.715 -19.260 42.210 1.00 58.69 105 THR A CA 1
ATOM 828 C C . THR A 1 105 ? -36.005 -19.022 43.709 1.00 58.69 105 THR A C 1
ATOM 830 O O . THR A 1 105 ? -35.107 -18.694 44.472 1.00 58.69 105 THR A O 1
ATOM 833 N N . VAL A 1 106 ? -37.257 -19.172 44.171 1.00 53.50 106 VAL A N 1
ATOM 834 C CA . VAL A 1 106 ? -37.679 -18.810 45.549 1.00 53.50 106 VAL A CA 1
ATOM 835 C C . VAL A 1 106 ? -37.681 -19.997 46.536 1.00 53.50 106 VAL A C 1
ATOM 837 O O . VAL A 1 106 ? -38.173 -19.860 47.651 1.00 53.50 106 VAL A O 1
ATOM 840 N N . GLN A 1 107 ? -37.100 -21.157 46.209 1.00 54.41 107 GLN A N 1
ATOM 841 C CA . GLN A 1 107 ? -36.825 -22.177 47.238 1.00 54.41 107 GLN A CA 1
ATOM 842 C C . GLN A 1 107 ? -35.430 -21.956 47.845 1.00 54.41 107 GLN A C 1
ATOM 844 O O . GLN A 1 107 ? -34.448 -22.053 47.113 1.00 54.41 107 GLN A O 1
ATOM 849 N N . PRO A 1 108 ? -35.313 -21.629 49.149 1.00 54.66 108 PRO A N 1
ATOM 850 C CA . PRO A 1 108 ? -34.031 -21.380 49.782 1.00 54.66 108 PRO A CA 1
ATOM 851 C C . PRO A 1 108 ? -33.501 -22.687 50.376 1.00 54.66 108 PRO A C 1
ATOM 853 O O . PRO A 1 108 ? -33.746 -22.976 51.541 1.00 54.66 108 PRO A O 1
ATOM 856 N N . GLU A 1 109 ? -32.764 -23.464 49.592 1.00 52.47 109 GLU A N 1
ATOM 857 C CA . GLU A 1 109 ? -31.899 -24.527 50.114 1.00 52.47 109 GLU A CA 1
ATOM 858 C C . GLU A 1 109 ? -30.515 -24.345 49.453 1.00 52.47 109 GLU A C 1
ATOM 860 O O . GLU A 1 109 ? -30.380 -24.393 48.236 1.00 52.47 109 GLU A O 1
ATOM 865 N N . ASP A 1 110 ? -29.509 -24.043 50.280 1.00 52.09 110 ASP A N 1
ATOM 866 C CA . ASP A 1 110 ? -28.062 -24.110 50.018 1.00 52.09 110 ASP A CA 1
ATOM 867 C C . ASP A 1 110 ? -27.430 -23.253 48.896 1.00 52.09 110 ASP A C 1
ATOM 869 O O . ASP A 1 110 ? -26.993 -23.719 47.843 1.00 52.09 110 ASP A O 1
ATOM 873 N N . GLY A 1 111 ? -27.153 -21.983 49.226 1.00 57.28 111 GLY A N 1
ATOM 874 C CA . GLY A 1 111 ? -26.418 -21.015 48.389 1.00 57.28 111 GLY A CA 1
ATOM 875 C C . GLY A 1 111 ? -24.952 -21.352 48.043 1.00 57.28 111 GLY A C 1
ATOM 876 O O . GLY A 1 111 ? -24.242 -20.499 47.502 1.00 57.28 111 GLY A O 1
ATOM 877 N N . HIS A 1 112 ? -24.478 -22.567 48.334 1.00 57.84 112 HIS A N 1
ATOM 878 C CA . HIS A 1 112 ? -23.154 -23.042 47.924 1.00 57.84 112 HIS A CA 1
ATOM 879 C C . HIS A 1 112 ? -23.179 -23.932 46.671 1.00 57.84 112 HIS A C 1
ATOM 881 O O . HIS A 1 112 ? -22.195 -23.918 45.923 1.00 57.84 112 HIS A O 1
ATOM 887 N N . GLU A 1 113 ? -24.288 -24.624 46.380 1.00 58.34 113 GLU A N 1
ATOM 888 C CA . GLU A 1 113 ? -24.431 -25.410 45.145 1.00 58.34 113 GLU A CA 1
ATOM 889 C C . GLU A 1 113 ? -24.797 -24.527 43.944 1.00 58.34 113 GLU A C 1
ATOM 891 O O . GLU A 1 113 ? -24.264 -24.730 42.851 1.00 58.34 113 GLU A O 1
ATOM 896 N N . ASP A 1 114 ? -25.572 -23.459 44.158 1.00 62.84 114 ASP A N 1
ATOM 897 C CA . ASP A 1 114 ? -25.997 -22.530 43.103 1.00 62.84 114 ASP A CA 1
ATOM 898 C C . ASP A 1 114 ? -24.841 -21.794 42.425 1.00 62.84 114 ASP A C 1
ATOM 900 O O . ASP A 1 114 ? -24.824 -21.580 41.212 1.00 62.84 114 ASP A O 1
ATOM 904 N N . ARG A 1 115 ? -23.809 -21.419 43.184 1.00 67.44 115 ARG A N 1
ATOM 905 C CA . ARG A 1 115 ? -22.651 -20.737 42.593 1.00 67.44 115 ARG A CA 1
ATOM 906 C C . ARG A 1 115 ? -21.852 -21.679 41.692 1.00 67.44 115 ARG A C 1
ATOM 908 O O . ARG A 1 115 ? -21.348 -21.243 40.655 1.00 67.44 115 ARG A O 1
ATOM 915 N N . ASN A 1 116 ? -21.773 -22.956 42.058 1.00 73.69 116 ASN A N 1
ATOM 916 C CA . ASN A 1 116 ? -21.092 -23.980 41.271 1.00 73.69 116 ASN A CA 1
ATOM 917 C C . ASN A 1 116 ? -21.954 -24.434 40.080 1.00 73.69 116 ASN A C 1
ATOM 919 O O . ASN A 1 116 ? -21.423 -24.628 38.987 1.00 73.69 116 ASN A O 1
ATOM 923 N N . SER A 1 117 ? -23.279 -24.517 40.230 1.00 78.00 117 SER A N 1
ATOM 924 C CA . SER A 1 117 ? -24.215 -24.836 39.144 1.00 78.00 117 SER A CA 1
ATOM 925 C C . SER A 1 117 ? -24.275 -23.714 38.095 1.00 78.00 117 SER A C 1
ATOM 927 O O . SER A 1 117 ? -24.211 -23.973 36.893 1.00 78.00 117 SER A O 1
ATOM 929 N N . VAL A 1 118 ? -24.256 -22.445 38.516 1.00 82.44 118 VAL A N 1
ATOM 930 C CA . VAL A 1 118 ? -24.185 -21.291 37.604 1.00 82.44 118 VAL A CA 1
ATOM 931 C C . VAL A 1 118 ? -22.826 -21.224 36.910 1.00 82.44 118 VAL A C 1
ATOM 933 O O . VAL A 1 118 ? -22.761 -20.967 35.707 1.00 82.44 118 VAL A O 1
ATOM 936 N N . GLN A 1 119 ? -21.722 -21.486 37.618 1.00 82.69 119 GLN A N 1
ATOM 937 C CA . GLN A 1 119 ? -20.394 -21.524 36.996 1.00 82.69 119 GLN A CA 1
ATOM 938 C C . GLN A 1 119 ? -20.261 -22.665 35.983 1.00 82.69 119 GLN A C 1
ATOM 940 O O . GLN A 1 119 ? -19.757 -22.433 34.882 1.00 82.69 119 GLN A O 1
ATOM 945 N N . THR A 1 120 ? -20.756 -23.862 36.300 1.00 86.81 120 THR A N 1
ATOM 946 C CA . THR A 1 120 ? -20.769 -25.001 35.367 1.00 86.81 120 THR A CA 1
ATOM 947 C C . THR A 1 120 ? -21.698 -24.746 34.179 1.00 86.81 120 THR A C 1
ATOM 949 O O . THR A 1 120 ? -21.318 -25.021 33.042 1.00 86.81 120 THR A O 1
ATOM 952 N N . TYR A 1 121 ? -22.854 -24.107 34.384 1.00 89.88 121 TYR A N 1
ATOM 953 C CA . TYR A 1 121 ? -23.745 -23.684 33.302 1.00 89.88 121 TYR A CA 1
ATOM 954 C C . TYR A 1 121 ? -23.109 -22.623 32.392 1.00 89.88 121 TYR A C 1
ATOM 956 O O . TYR A 1 121 ? -23.196 -22.713 31.166 1.00 89.88 121 TYR A O 1
ATOM 964 N N . LEU A 1 122 ? -22.409 -21.636 32.957 1.00 93.06 122 LEU A N 1
ATOM 965 C CA . LEU A 1 122 ? -21.673 -20.635 32.181 1.00 93.06 122 LEU A CA 1
ATOM 966 C C . LEU A 1 122 ? -20.519 -21.263 31.394 1.00 93.06 122 LEU A C 1
ATOM 968 O O . LEU A 1 122 ? -20.281 -20.879 30.247 1.00 93.06 122 LEU A O 1
ATOM 972 N N . GLN A 1 123 ? -19.817 -22.236 31.977 1.00 92.25 123 GLN A N 1
ATOM 973 C CA . GLN A 1 123 ? -18.797 -23.012 31.274 1.00 92.25 123 GLN A CA 1
ATOM 974 C C . GLN A 1 123 ? -19.412 -23.822 30.128 1.00 92.25 123 GLN A C 1
ATOM 976 O O . GLN A 1 123 ? -18.911 -23.744 29.007 1.00 92.25 123 GLN A O 1
ATOM 981 N N . LEU A 1 124 ? -20.546 -24.490 30.354 1.00 95.50 124 LEU A N 1
ATOM 982 C CA . LEU A 1 124 ? -21.289 -25.210 29.319 1.00 95.50 124 LEU A CA 1
ATOM 983 C C . LEU A 1 124 ? -21.748 -24.273 28.191 1.00 95.50 124 LEU A C 1
ATOM 985 O O . LEU A 1 124 ? -21.620 -24.601 27.015 1.00 95.50 124 LEU A O 1
ATOM 989 N N . GLN A 1 125 ? -22.241 -23.078 28.517 1.00 93.75 125 GLN A N 1
ATOM 990 C CA . GLN A 1 125 ? -22.632 -22.068 27.528 1.00 93.75 125 GLN A CA 1
ATOM 991 C C . GLN A 1 125 ? -21.435 -21.565 26.713 1.00 93.75 125 GLN A C 1
ATOM 993 O O . GLN A 1 125 ? -21.532 -21.402 25.496 1.00 93.75 125 GLN A O 1
ATOM 998 N N . ARG A 1 126 ? -20.278 -21.354 27.353 1.00 94.69 126 ARG A N 1
ATOM 999 C CA . ARG A 1 126 ? -19.031 -21.008 26.650 1.00 94.69 126 ARG A CA 1
ATOM 1000 C C . ARG A 1 126 ? -18.595 -22.131 25.713 1.00 94.69 126 ARG A C 1
ATOM 1002 O O . ARG A 1 126 ? -18.265 -21.845 24.565 1.00 94.69 126 ARG A O 1
ATOM 1009 N N . GLN A 1 127 ? -18.668 -23.381 26.166 1.00 95.50 127 GLN A N 1
ATOM 1010 C CA . GLN A 1 127 ? -18.364 -24.559 25.353 1.00 95.50 127 GLN A CA 1
ATOM 1011 C C . GLN A 1 127 ? -19.327 -24.695 24.168 1.00 95.50 127 GLN A C 1
ATOM 1013 O O . GLN A 1 127 ? -18.872 -24.864 23.044 1.00 95.50 127 GLN A O 1
ATOM 1018 N N . ARG A 1 128 ? -20.639 -24.513 24.364 1.00 95.31 128 ARG A N 1
ATOM 1019 C CA . ARG A 1 128 ? -21.632 -24.514 23.272 1.00 95.31 128 ARG A CA 1
ATOM 1020 C C . ARG A 1 128 ? -21.375 -23.408 22.252 1.00 95.31 128 ARG A C 1
ATOM 1022 O O . ARG A 1 128 ? -21.466 -23.644 21.054 1.00 95.31 128 ARG A O 1
ATOM 1029 N N . ARG A 1 129 ? -20.992 -22.207 22.698 1.00 94.19 129 ARG A N 1
ATOM 1030 C CA . ARG A 1 129 ? -20.602 -21.113 21.790 1.00 94.19 129 ARG A CA 1
ATOM 1031 C C . ARG A 1 129 ? -19.341 -21.448 20.999 1.00 94.19 129 ARG A C 1
ATOM 1033 O O . ARG A 1 129 ? -19.277 -21.127 19.818 1.00 94.19 129 ARG A O 1
ATOM 1040 N N . GLN A 1 130 ? -18.343 -22.066 21.630 1.00 94.88 130 GLN A N 1
ATOM 1041 C CA . GLN A 1 130 ? -17.134 -22.524 20.940 1.00 94.88 130 GLN A CA 1
ATOM 1042 C C . GLN A 1 130 ? -17.452 -23.631 19.932 1.00 94.88 130 GLN A C 1
ATOM 1044 O O . GLN A 1 130 ? -16.990 -23.556 18.799 1.00 94.88 130 GLN A O 1
ATOM 1049 N N . TYR A 1 131 ? -18.300 -24.588 20.306 1.00 97.00 131 TYR A N 1
ATOM 1050 C CA . TYR A 1 131 ? -18.774 -25.642 19.417 1.00 97.00 131 TYR A CA 1
ATOM 1051 C C . TYR A 1 131 ? -19.523 -25.070 18.210 1.00 97.00 131 TYR A C 1
ATOM 1053 O O . TYR A 1 131 ? -19.180 -25.402 17.086 1.00 97.00 131 TYR A O 1
ATOM 1061 N N . ASN A 1 132 ? -20.452 -24.129 18.408 1.00 93.94 132 ASN A N 1
ATOM 1062 C CA . ASN A 1 132 ? -21.164 -23.486 17.299 1.00 93.94 132 ASN A CA 1
ATOM 1063 C C . ASN A 1 132 ? -20.210 -22.734 16.362 1.00 93.94 132 ASN A C 1
ATOM 1065 O O . ASN A 1 132 ? -20.374 -22.786 15.150 1.00 93.94 132 ASN A O 1
ATOM 1069 N N . LYS A 1 133 ? -19.188 -22.055 16.903 1.00 94.56 133 LYS A N 1
ATOM 1070 C CA . LYS A 1 133 ? -18.151 -21.413 16.078 1.00 94.56 133 LYS A CA 1
ATOM 1071 C C . LYS A 1 133 ? -17.376 -22.438 15.254 1.00 94.56 133 LYS A C 1
ATOM 1073 O O . LYS A 1 133 ? -17.151 -22.208 14.073 1.00 94.56 133 LYS A O 1
ATOM 1078 N N . LEU A 1 134 ? -16.985 -23.556 15.865 1.00 96.50 134 LEU A N 1
ATOM 1079 C CA . LEU A 1 134 ? -16.301 -24.641 15.164 1.00 96.50 134 LEU A CA 1
ATOM 1080 C C . LEU A 1 134 ? -17.197 -25.299 14.117 1.00 96.50 134 LEU A C 1
ATOM 1082 O O . LEU A 1 134 ? -16.714 -25.591 13.033 1.00 96.50 134 LEU A O 1
ATOM 1086 N N . GLN A 1 135 ? -18.487 -25.469 14.401 1.00 96.19 135 GLN A N 1
ATOM 1087 C CA . GLN A 1 135 ? -19.457 -26.000 13.454 1.00 96.19 135 GLN A CA 1
ATOM 1088 C C . GLN A 1 135 ? -19.637 -25.059 12.261 1.00 96.19 135 GLN A C 1
ATOM 1090 O O . GLN A 1 135 ? -19.601 -25.524 11.134 1.00 96.19 135 GLN A O 1
ATOM 1095 N N . ILE A 1 136 ? -19.713 -23.741 12.477 1.00 95.25 136 ILE A N 1
ATOM 1096 C CA . ILE A 1 136 ? -19.733 -22.760 11.380 1.00 95.25 136 ILE A CA 1
ATOM 1097 C C . ILE A 1 136 ? -18.451 -22.860 10.552 1.00 95.25 136 ILE A C 1
ATOM 1099 O O . ILE A 1 136 ? -18.515 -22.910 9.329 1.00 95.25 136 ILE A O 1
ATOM 1103 N N . ILE A 1 137 ? -17.278 -22.932 11.190 1.00 95.62 137 ILE A N 1
ATOM 1104 C CA . ILE A 1 137 ? -16.012 -23.108 10.464 1.00 95.62 137 ILE A CA 1
ATOM 1105 C C . ILE A 1 137 ? -16.037 -24.422 9.673 1.00 95.62 137 ILE A C 1
ATOM 1107 O O . ILE A 1 137 ? -15.693 -24.431 8.499 1.00 95.62 137 ILE A O 1
ATOM 1111 N N . GLN A 1 138 ? -16.504 -25.518 10.264 1.00 95.06 138 GLN A N 1
ATOM 1112 C CA . GLN A 1 138 ? -16.621 -26.807 9.592 1.00 95.06 138 GLN A CA 1
ATOM 1113 C C . GLN A 1 138 ? -17.608 -26.767 8.421 1.00 95.06 138 GLN A C 1
ATOM 1115 O O . GLN A 1 138 ? -17.311 -27.324 7.371 1.00 95.06 138 GLN A O 1
ATOM 1120 N N . ASP A 1 139 ? -18.750 -26.105 8.576 1.00 93.50 139 ASP A N 1
ATOM 1121 C CA . ASP A 1 139 ? -19.770 -25.973 7.540 1.00 93.50 139 ASP A CA 1
ATOM 1122 C C . ASP A 1 139 ? -19.288 -25.053 6.414 1.00 93.50 139 ASP A C 1
ATOM 1124 O O . ASP A 1 139 ? -19.499 -25.365 5.248 1.00 93.50 139 ASP A O 1
ATOM 1128 N N . THR A 1 140 ? -18.551 -23.983 6.725 1.00 91.06 140 THR A N 1
ATOM 1129 C CA . THR A 1 140 ? -17.900 -23.139 5.707 1.00 91.06 140 THR A CA 1
ATOM 1130 C C . THR A 1 140 ? -16.777 -23.875 4.988 1.00 91.06 140 THR A C 1
ATOM 1132 O O . THR A 1 140 ? -16.696 -23.788 3.774 1.00 91.06 140 THR A O 1
ATOM 1135 N N . VAL A 1 141 ? -15.949 -24.662 5.682 1.00 91.06 141 VAL A N 1
ATOM 1136 C CA . VAL A 1 141 ? -14.924 -25.505 5.046 1.00 91.06 141 VAL A CA 1
ATOM 1137 C C . VAL A 1 141 ? -15.571 -26.599 4.198 1.00 91.06 141 VAL A C 1
ATOM 1139 O O . VAL A 1 141 ? -15.087 -26.879 3.106 1.00 91.06 141 VAL A O 1
ATOM 1142 N N . ARG A 1 142 ? -16.677 -27.198 4.657 1.00 91.12 142 ARG A N 1
ATOM 1143 C CA . ARG A 1 142 ? -17.448 -28.169 3.872 1.00 91.12 142 ARG A CA 1
ATOM 1144 C C . ARG A 1 142 ? -18.046 -27.503 2.634 1.00 91.12 142 ARG A C 1
ATOM 1146 O O . ARG A 1 142 ? -17.841 -28.023 1.550 1.00 91.12 142 ARG A O 1
ATOM 1153 N N . SER A 1 143 ? -18.664 -26.331 2.778 1.00 86.50 143 SER A N 1
ATOM 1154 C CA . SER A 1 143 ? -19.166 -25.520 1.663 1.00 86.50 143 SER A CA 1
ATOM 1155 C C . SER A 1 143 ? -18.047 -25.146 0.694 1.00 86.50 143 SER A C 1
ATOM 1157 O O . SER A 1 143 ? -18.244 -25.244 -0.504 1.00 86.50 143 SER A O 1
ATOM 1159 N N . LEU A 1 144 ? -16.865 -24.762 1.180 1.00 80.88 144 LEU A N 1
ATOM 1160 C CA . LEU A 1 144 ? -15.713 -24.428 0.340 1.00 80.88 144 LEU A CA 1
ATOM 1161 C C . LEU A 1 144 ? -15.127 -25.657 -0.365 1.00 80.88 144 LEU A C 1
ATOM 1163 O O . LEU A 1 144 ? -14.666 -25.533 -1.491 1.00 80.88 144 LEU A O 1
ATOM 1167 N N . ASN A 1 145 ? -15.163 -26.836 0.260 1.00 79.88 145 ASN A N 1
ATOM 1168 C CA . ASN A 1 145 ? -14.766 -28.096 -0.376 1.00 79.88 145 ASN A CA 1
ATOM 1169 C C . ASN A 1 145 ? -15.809 -28.593 -1.384 1.00 79.88 145 ASN A C 1
ATOM 1171 O O . ASN A 1 145 ? -15.436 -29.115 -2.427 1.00 79.88 145 ASN A O 1
ATOM 1175 N N . GLU A 1 146 ? -17.100 -28.417 -1.103 1.00 78.44 146 GLU A N 1
ATOM 1176 C CA . GLU A 1 146 ? -18.188 -28.642 -2.065 1.00 78.44 146 GLU A CA 1
ATOM 1177 C C . GLU A 1 146 ? -18.131 -27.619 -3.216 1.00 78.44 146 GLU A C 1
ATOM 1179 O O . GLU A 1 146 ? -18.545 -27.921 -4.332 1.00 78.44 146 GLU A O 1
ATOM 1184 N N . GLN A 1 147 ? -17.563 -26.435 -2.960 1.00 65.44 147 GLN A N 1
ATOM 1185 C CA . GLN A 1 147 ? -17.281 -25.377 -3.936 1.00 65.44 147 GLN A CA 1
ATOM 1186 C C . GLN A 1 147 ? -15.864 -25.454 -4.540 1.00 65.44 147 GLN A C 1
ATOM 1188 O O . GLN A 1 147 ? -15.507 -24.600 -5.354 1.00 65.44 147 GLN A O 1
ATOM 1193 N N . ALA A 1 148 ? -15.054 -26.464 -4.202 1.00 54.19 148 ALA A N 1
ATOM 1194 C CA . ALA A 1 148 ? -13.755 -26.683 -4.835 1.00 54.19 148 ALA A CA 1
ATOM 1195 C C . ALA A 1 148 ? -13.943 -27.367 -6.203 1.00 54.19 148 ALA A C 1
ATOM 1197 O O . ALA A 1 148 ? -14.907 -28.097 -6.429 1.00 54.19 148 ALA A O 1
ATOM 1198 N N . PRO A 1 149 ? -13.064 -27.065 -7.163 1.00 51.81 149 PRO A N 1
ATOM 1199 C CA . PRO A 1 149 ? -13.458 -26.454 -8.416 1.00 51.81 149 PRO A CA 1
ATOM 1200 C C . PRO A 1 149 ? -14.175 -27.455 -9.319 1.00 51.81 149 PRO A C 1
ATOM 1202 O O . PRO A 1 149 ? -13.591 -28.449 -9.750 1.00 51.81 149 PRO A O 1
ATOM 1205 N N . GLN A 1 150 ? -15.390 -27.104 -9.754 1.00 49.31 150 GLN A N 1
ATOM 1206 C CA . GLN A 1 150 ? -15.704 -27.332 -11.164 1.00 49.31 150 GLN A CA 1
ATOM 1207 C C . GLN A 1 150 ? -14.510 -26.761 -11.918 1.00 49.31 150 GLN A C 1
ATOM 1209 O O . GLN A 1 150 ? -14.176 -25.595 -11.728 1.00 49.31 150 GLN A O 1
ATOM 1214 N N . THR A 1 151 ? -13.789 -27.598 -12.649 1.00 48.38 151 THR A N 1
ATOM 1215 C CA . THR A 1 151 ? -12.650 -27.197 -13.464 1.00 48.38 151 THR A CA 1
ATOM 1216 C C . THR A 1 151 ? -13.126 -26.138 -14.450 1.00 48.38 151 THR A C 1
ATOM 1218 O O . THR A 1 151 ? -13.583 -26.457 -15.548 1.00 48.38 151 THR A O 1
ATOM 1221 N N . ILE A 1 152 ? -13.062 -24.871 -14.045 1.00 50.22 152 ILE A N 1
ATOM 1222 C CA . ILE A 1 152 ? -13.212 -23.735 -14.933 1.00 50.22 152 ILE A CA 1
ATOM 1223 C C . ILE A 1 152 ? -11.897 -23.713 -15.707 1.00 50.22 152 ILE A C 1
ATOM 1225 O O . ILE A 1 152 ? -10.941 -23.033 -15.353 1.00 50.22 152 ILE A O 1
ATOM 1229 N N . ASN A 1 153 ? -11.845 -24.512 -16.772 1.00 50.75 153 ASN A N 1
ATOM 1230 C CA . ASN A 1 153 ? -10.892 -24.366 -17.873 1.00 50.75 153 ASN A CA 1
ATOM 1231 C C . ASN A 1 153 ? -11.233 -23.101 -18.685 1.00 50.75 153 ASN A C 1
ATOM 1233 O O . ASN A 1 153 ? -11.292 -23.120 -19.910 1.00 50.75 153 ASN A O 1
ATOM 1237 N N . GLY A 1 154 ? -11.540 -22.018 -17.983 1.00 51.69 154 GLY A N 1
ATOM 1238 C CA . GLY A 1 154 ? -12.051 -20.766 -18.496 1.00 51.69 154 GLY A CA 1
ATOM 1239 C C . GLY A 1 154 ? -11.442 -19.650 -17.670 1.00 51.69 154 GLY A C 1
ATOM 1240 O O . GLY A 1 154 ? -11.301 -19.755 -16.452 1.00 51.69 154 GLY A O 1
ATOM 1241 N N . ASP A 1 155 ? -11.009 -18.620 -18.375 1.00 55.62 155 ASP A N 1
ATOM 1242 C CA . ASP A 1 155 ? -10.281 -17.493 -17.831 1.00 55.62 155 ASP A CA 1
ATOM 1243 C C . ASP A 1 155 ? -11.039 -16.891 -16.636 1.00 55.62 155 ASP A C 1
ATOM 1245 O O . ASP A 1 155 ? -12.165 -16.407 -16.773 1.00 55.62 155 ASP A O 1
ATOM 1249 N N . ILE A 1 156 ? -10.439 -16.957 -15.444 1.00 61.22 156 ILE A N 1
ATOM 1250 C CA . ILE A 1 156 ? -11.028 -16.461 -14.188 1.00 61.22 156 ILE A CA 1
ATOM 1251 C C . ILE A 1 156 ? -11.401 -14.976 -14.340 1.00 61.22 156 ILE A C 1
ATOM 1253 O O . ILE A 1 156 ? -12.374 -14.517 -13.744 1.00 61.22 156 ILE A O 1
ATOM 1257 N N . GLY A 1 157 ? -10.689 -14.251 -15.213 1.00 59.28 157 GLY A N 1
ATOM 1258 C CA . GLY A 1 157 ? -10.993 -12.872 -15.578 1.00 59.28 157 GLY A CA 1
ATOM 1259 C C . GLY A 1 157 ? -12.337 -12.681 -16.290 1.00 59.28 157 GLY A C 1
ATOM 1260 O O . GLY A 1 157 ? -12.975 -11.654 -16.081 1.00 59.28 157 GLY A O 1
ATOM 1261 N N . ALA A 1 158 ? -12.817 -13.656 -17.068 1.00 60.84 158 ALA A N 1
ATOM 1262 C CA . ALA A 1 158 ? -14.097 -13.560 -17.773 1.00 60.84 158 ALA A CA 1
ATOM 1263 C C . ALA A 1 158 ? -15.290 -13.725 -16.818 1.00 60.84 158 ALA A C 1
ATOM 1265 O O . ALA A 1 158 ? -16.237 -12.945 -16.873 1.00 60.84 158 ALA A O 1
ATOM 1266 N N . VAL A 1 159 ? -15.203 -14.674 -15.879 1.00 63.16 159 VAL A N 1
ATOM 1267 C CA . VAL A 1 159 ? -16.253 -14.902 -14.869 1.00 63.16 159 VAL A CA 1
ATOM 1268 C C . VAL A 1 159 ? -16.285 -13.767 -13.838 1.00 63.16 159 VAL A C 1
ATOM 1270 O O . VAL A 1 159 ? -17.363 -13.364 -13.396 1.00 63.16 159 VAL A O 1
ATOM 1273 N N . LEU A 1 160 ? -15.128 -13.189 -13.486 1.00 56.91 160 LEU A N 1
ATOM 1274 C CA . LEU A 1 160 ? -15.077 -11.983 -12.650 1.00 56.91 160 LEU A CA 1
ATOM 1275 C C . LEU A 1 160 ? -15.629 -10.747 -13.377 1.00 56.91 160 LEU A C 1
ATOM 1277 O O . LEU A 1 160 ? -16.367 -9.984 -12.763 1.00 56.91 160 LEU A O 1
ATOM 1281 N N . LYS A 1 161 ? -15.348 -10.572 -14.677 1.00 64.31 161 LYS A N 1
ATOM 1282 C CA . LYS A 1 161 ? -15.922 -9.479 -15.485 1.00 64.31 161 LYS A CA 1
ATOM 1283 C C . LYS A 1 161 ? -17.441 -9.574 -15.613 1.00 64.31 161 LYS A C 1
ATOM 1285 O O . LYS A 1 161 ? -18.110 -8.546 -15.599 1.00 64.31 161 LYS A O 1
ATOM 1290 N N . GLU A 1 162 ? -17.983 -10.784 -15.716 1.00 66.88 162 GLU A N 1
ATOM 1291 C CA . GLU A 1 162 ? -19.427 -11.010 -15.855 1.00 66.88 162 GLU A CA 1
ATOM 1292 C C . GLU A 1 162 ? -20.184 -10.863 -14.523 1.00 66.88 162 GLU A C 1
ATOM 1294 O O . GLU A 1 162 ? -21.326 -10.410 -14.510 1.00 66.88 162 GLU A O 1
ATOM 1299 N N . SER A 1 163 ? -19.549 -11.197 -13.391 1.00 61.56 163 SER A N 1
ATOM 1300 C CA . SER A 1 163 ? -20.187 -11.152 -12.064 1.00 61.56 163 SER A CA 1
ATOM 1301 C C . SER A 1 163 ? -19.958 -9.856 -11.279 1.00 61.56 163 SER A C 1
ATOM 1303 O O . SER A 1 163 ? -20.845 -9.446 -10.532 1.00 61.56 163 SER A O 1
ATOM 1305 N N . LEU A 1 164 ? -18.795 -9.211 -11.419 1.00 57.53 164 LEU A N 1
ATOM 1306 C CA . LEU A 1 164 ? -18.428 -7.996 -10.675 1.00 57.53 164 LEU A CA 1
ATOM 1307 C C . LEU A 1 164 ? -18.337 -6.740 -11.560 1.00 57.53 164 LEU A C 1
ATOM 1309 O O . LEU A 1 164 ? -18.197 -5.642 -11.023 1.00 57.53 164 LEU A O 1
ATOM 1313 N N . GLY A 1 165 ? -18.446 -6.873 -12.886 1.00 55.91 165 GLY A N 1
ATOM 1314 C CA . GLY A 1 165 ? -18.124 -5.789 -13.813 1.00 55.91 165 GLY A CA 1
ATOM 1315 C C . GLY A 1 165 ? -16.613 -5.547 -13.913 1.00 55.91 165 GLY A C 1
ATOM 1316 O O . GLY A 1 165 ? -15.815 -6.093 -13.150 1.00 55.91 165 GLY A O 1
ATOM 1317 N N . GLU A 1 166 ? -16.195 -4.760 -14.904 1.00 58.97 166 GLU A N 1
ATOM 1318 C CA . GLU A 1 166 ? -14.782 -4.435 -15.111 1.00 58.97 166 GLU A CA 1
ATOM 1319 C C . GLU A 1 166 ? -14.259 -3.613 -13.926 1.00 58.97 166 GLU A C 1
ATOM 1321 O O . GLU A 1 166 ? -14.781 -2.542 -13.620 1.00 58.97 166 GLU A O 1
ATOM 1326 N N . ALA A 1 167 ? -13.261 -4.154 -13.217 1.00 52.94 167 ALA A N 1
ATOM 1327 C CA . ALA A 1 167 ? -12.636 -3.457 -12.102 1.00 52.94 167 ALA A CA 1
ATOM 1328 C C . ALA A 1 167 ? -12.077 -2.114 -12.605 1.00 52.94 167 ALA A C 1
ATOM 1330 O O . ALA A 1 167 ? -11.387 -2.116 -13.629 1.00 52.94 167 ALA A O 1
ATOM 1331 N N . PRO A 1 168 ? -12.349 -0.988 -11.917 1.00 47.84 168 PRO A N 1
ATOM 1332 C CA . PRO A 1 168 ? -11.818 0.303 -12.322 1.00 47.84 168 PRO A CA 1
ATOM 1333 C C . PRO A 1 168 ? -10.296 0.209 -12.353 1.00 47.84 168 PRO A C 1
ATOM 1335 O O . PRO A 1 168 ? -9.662 -0.223 -11.384 1.00 47.84 168 PRO A O 1
ATOM 1338 N N . GLU A 1 169 ? -9.715 0.558 -13.498 1.00 47.62 169 GLU A N 1
ATOM 1339 C CA . GLU A 1 169 ? -8.271 0.576 -13.649 1.00 47.62 169 GLU A CA 1
ATOM 1340 C C . GLU A 1 169 ? -7.715 1.581 -12.638 1.00 47.62 169 GLU A C 1
ATOM 1342 O O . GLU A 1 169 ? -8.142 2.736 -12.591 1.00 47.62 169 GLU A O 1
ATOM 1347 N N . ALA A 1 170 ? -6.805 1.122 -11.771 1.00 49.25 170 ALA A N 1
ATOM 1348 C CA . ALA A 1 170 ? -6.156 1.998 -10.805 1.00 49.25 170 ALA A CA 1
ATOM 1349 C C . ALA A 1 170 ? -5.598 3.211 -11.563 1.00 49.25 170 ALA A C 1
ATOM 1351 O O . ALA A 1 170 ? -4.973 2.999 -12.607 1.00 49.25 170 ALA A O 1
ATOM 1352 N N . PRO A 1 171 ? -5.814 4.449 -11.077 1.00 41.31 171 PRO A N 1
ATOM 1353 C CA . PRO A 1 171 ? -5.493 5.650 -11.825 1.00 41.31 171 PRO A CA 1
ATOM 1354 C C . PRO A 1 171 ? -4.016 5.620 -12.195 1.00 41.31 171 PRO A C 1
ATOM 1356 O O . PRO A 1 171 ? -3.128 5.882 -11.379 1.00 41.31 171 PRO A O 1
ATOM 1359 N N . LYS A 1 172 ? -3.744 5.285 -13.457 1.00 47.59 172 LYS A N 1
ATOM 1360 C CA . LYS A 1 172 ? -2.480 5.612 -14.084 1.00 47.59 172 LYS A CA 1
ATOM 1361 C C . LYS A 1 172 ? -2.501 7.126 -14.116 1.00 47.59 172 LYS A C 1
ATOM 1363 O O . LYS A 1 172 ? -3.266 7.724 -14.864 1.00 47.59 172 LYS A O 1
ATOM 1368 N N . LEU A 1 173 ? -1.719 7.744 -13.237 1.00 43.03 173 LEU A N 1
ATOM 1369 C CA . LEU A 1 173 ? -1.363 9.151 -13.331 1.00 43.03 173 LEU A CA 1
ATOM 1370 C C . LEU A 1 173 ? -0.731 9.344 -14.713 1.00 43.03 173 LEU A C 1
ATOM 1372 O O . LEU A 1 173 ? 0.476 9.179 -14.889 1.00 43.03 173 LEU A O 1
ATOM 1376 N N . ILE A 1 174 ? -1.564 9.640 -15.710 1.00 46.00 174 ILE A N 1
ATOM 1377 C CA . ILE A 1 174 ? -1.126 10.091 -17.019 1.00 46.00 174 ILE A CA 1
ATOM 1378 C C . ILE A 1 174 ? -0.608 11.505 -16.775 1.00 46.00 174 ILE A C 1
ATOM 1380 O O . ILE A 1 174 ? -1.315 12.504 -16.908 1.00 46.00 174 ILE A O 1
ATOM 1384 N N . LEU A 1 175 ? 0.657 11.593 -16.368 1.00 48.28 175 LEU A N 1
ATOM 1385 C CA . LEU A 1 175 ? 1.465 12.764 -16.648 1.00 48.28 175 LEU A CA 1
ATOM 1386 C C . LEU A 1 175 ? 1.515 12.863 -18.169 1.00 48.28 175 LEU A C 1
ATOM 1388 O O . LEU A 1 175 ? 2.271 12.153 -18.826 1.00 48.28 175 LEU A O 1
ATOM 1392 N N . ARG A 1 176 ? 0.632 13.701 -18.713 1.00 40.88 176 ARG A N 1
ATOM 1393 C CA . ARG A 1 176 ? 0.584 14.075 -20.125 1.00 40.88 176 ARG A CA 1
ATOM 1394 C C . ARG A 1 176 ? 2.024 14.392 -20.569 1.00 40.88 176 ARG A C 1
ATOM 1396 O O . ARG A 1 176 ? 2.601 15.347 -20.038 1.00 40.88 176 ARG A O 1
ATOM 1403 N N . PRO A 1 177 ? 2.641 13.605 -21.468 1.00 43.19 177 PRO A N 1
ATOM 1404 C CA . PRO A 1 177 ? 4.020 13.841 -21.863 1.00 43.19 177 PRO A CA 1
ATOM 1405 C C . PRO A 1 177 ? 4.026 15.096 -22.738 1.00 43.19 177 PRO A C 1
ATOM 1407 O O . PRO A 1 177 ? 3.593 15.067 -23.886 1.00 43.19 177 PRO A O 1
ATOM 1410 N N . GLY A 1 178 ? 4.418 16.229 -22.150 1.00 46.78 178 GLY A N 1
ATOM 1411 C CA . GLY A 1 178 ? 4.450 17.527 -22.832 1.00 46.78 178 GLY A CA 1
ATOM 1412 C C . GLY A 1 178 ? 4.043 18.749 -21.999 1.00 46.78 178 GLY A C 1
ATOM 1413 O O . GLY A 1 178 ? 3.998 19.847 -22.550 1.00 46.78 178 GLY A O 1
ATOM 1414 N N . ALA A 1 179 ? 3.747 18.617 -20.701 1.00 46.16 179 ALA A N 1
ATOM 1415 C CA . ALA A 1 179 ? 3.600 19.794 -19.842 1.00 46.16 179 ALA A CA 1
ATOM 1416 C C . ALA A 1 179 ? 4.974 20.459 -19.661 1.00 46.16 179 ALA A C 1
ATOM 1418 O O . ALA A 1 179 ? 5.892 19.848 -19.120 1.00 46.16 179 ALA A O 1
ATOM 1419 N N . SER A 1 180 ? 5.123 21.689 -20.155 1.00 61.00 180 SER A N 1
ATOM 1420 C CA . SER A 1 180 ? 6.354 22.471 -20.025 1.00 61.00 180 SER A CA 1
ATOM 1421 C C . SER A 1 180 ? 6.793 22.571 -18.561 1.00 61.00 180 SER A C 1
ATOM 1423 O O . SER A 1 180 ? 5.949 22.643 -17.666 1.00 61.00 180 SER A O 1
ATOM 1425 N N . ASP A 1 181 ? 8.103 22.631 -18.308 1.00 61.81 181 ASP A N 1
ATOM 1426 C CA . ASP A 1 181 ? 8.676 22.724 -16.953 1.00 61.81 181 ASP A CA 1
ATOM 1427 C C . ASP A 1 181 ? 8.032 23.838 -16.100 1.00 61.81 181 ASP A C 1
ATOM 1429 O O . ASP A 1 181 ? 7.877 23.694 -14.892 1.00 61.81 181 ASP A O 1
ATOM 1433 N N . ALA A 1 182 ? 7.524 24.903 -16.730 1.00 64.38 182 ALA A N 1
ATOM 1434 C CA . ALA A 1 182 ? 6.783 25.979 -16.069 1.00 64.38 182 ALA A CA 1
ATOM 1435 C C . ALA A 1 182 ? 5.416 25.553 -15.483 1.00 64.38 182 ALA A C 1
ATOM 1437 O O . ALA A 1 182 ? 4.985 26.091 -14.461 1.00 64.38 182 ALA A O 1
ATOM 1438 N N . GLN A 1 183 ? 4.713 24.599 -16.104 1.00 70.12 183 GLN A N 1
ATOM 1439 C CA . GLN A 1 183 ? 3.472 24.030 -15.562 1.00 70.12 183 GLN A CA 1
ATOM 1440 C C . GLN A 1 183 ? 3.759 23.062 -14.413 1.00 70.12 183 GLN A C 1
ATOM 1442 O O . GLN A 1 183 ? 3.027 23.070 -13.422 1.00 70.12 183 GLN A O 1
ATOM 1447 N N . LEU A 1 184 ? 4.841 22.282 -14.509 1.00 78.00 184 LEU A N 1
ATOM 1448 C CA . LEU A 1 184 ? 5.306 21.425 -13.417 1.00 78.00 184 LEU A CA 1
ATOM 1449 C C . LEU A 1 184 ? 5.743 22.260 -12.214 1.00 78.00 184 LEU A C 1
ATOM 1451 O O . LEU A 1 184 ? 5.296 21.990 -11.101 1.00 78.00 184 LEU A O 1
ATOM 1455 N N . ASP A 1 185 ? 6.505 23.331 -12.430 1.00 80.69 185 ASP A N 1
ATOM 1456 C CA . ASP A 1 185 ? 6.862 24.279 -11.377 1.00 80.69 185 ASP A CA 1
ATOM 1457 C C . ASP A 1 185 ? 5.617 24.925 -10.767 1.00 80.69 185 ASP A C 1
ATOM 1459 O O . ASP A 1 185 ? 5.497 24.988 -9.544 1.00 80.69 185 ASP A O 1
ATOM 1463 N N . GLY A 1 186 ? 4.633 25.326 -11.579 1.00 84.25 186 GLY A N 1
ATOM 1464 C CA . GLY A 1 186 ? 3.351 25.846 -11.095 1.00 84.25 186 GLY A CA 1
ATOM 1465 C C . GLY A 1 186 ? 2.580 24.853 -10.214 1.00 84.25 186 GLY A C 1
ATOM 1466 O O . GLY A 1 186 ? 2.047 25.237 -9.168 1.00 84.25 186 GLY A O 1
ATOM 1467 N N . LEU A 1 187 ? 2.561 23.570 -10.587 1.00 84.88 187 LEU A N 1
ATOM 1468 C CA . LEU A 1 187 ? 1.964 22.494 -9.790 1.00 84.88 187 LEU A CA 1
ATOM 1469 C C . LEU A 1 187 ? 2.763 22.226 -8.509 1.00 84.88 187 LEU A C 1
ATOM 1471 O O . LEU A 1 187 ? 2.169 22.065 -7.445 1.00 84.88 187 LEU A O 1
ATOM 1475 N N . ILE A 1 188 ? 4.095 22.264 -8.572 1.00 87.56 188 ILE A N 1
ATOM 1476 C CA . ILE A 1 188 ? 4.978 22.131 -7.408 1.00 87.56 188 ILE A CA 1
ATOM 1477 C C . ILE A 1 188 ? 4.782 23.308 -6.448 1.00 87.56 188 ILE A C 1
ATOM 1479 O O . ILE A 1 188 ? 4.740 23.104 -5.237 1.00 87.56 188 ILE A O 1
ATOM 1483 N N . PHE A 1 189 ? 4.6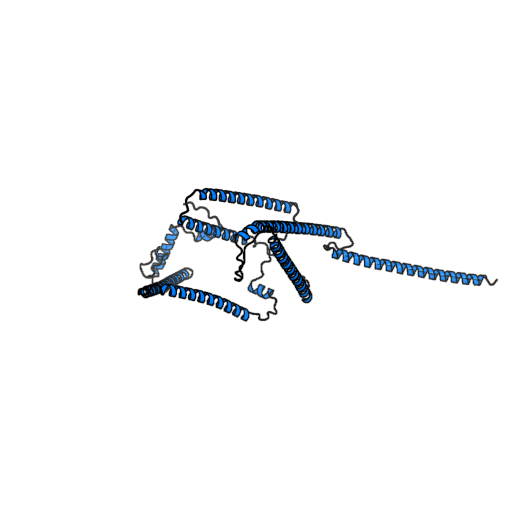36 24.535 -6.947 1.00 89.69 189 PHE A N 1
ATOM 1484 C CA . PHE A 1 189 ? 4.339 25.708 -6.124 1.00 89.69 189 PHE A CA 1
ATOM 1485 C C . PHE A 1 189 ? 2.959 25.612 -5.482 1.00 89.69 189 PHE A C 1
ATOM 1487 O O . PHE A 1 189 ? 2.824 25.933 -4.301 1.00 89.69 189 PHE A O 1
ATOM 1494 N N . ARG A 1 190 ? 1.951 25.126 -6.215 1.00 89.50 190 ARG A N 1
ATOM 1495 C CA . ARG A 1 190 ? 0.618 24.872 -5.657 1.00 89.50 190 ARG A CA 1
ATOM 1496 C C . ARG A 1 190 ? 0.686 23.810 -4.561 1.00 89.50 190 ARG A C 1
ATOM 1498 O O . ARG A 1 190 ? 0.204 24.058 -3.466 1.00 89.50 190 ARG A O 1
ATOM 1505 N N . LEU A 1 191 ? 1.387 22.703 -4.794 1.00 92.94 191 LEU A N 1
ATOM 1506 C CA . LEU A 1 191 ? 1.573 21.647 -3.800 1.00 92.94 191 LEU A CA 1
ATOM 1507 C C . LEU A 1 191 ? 2.345 22.153 -2.577 1.00 92.94 191 LEU A C 1
ATOM 1509 O O . LEU A 1 191 ? 1.922 21.918 -1.453 1.00 92.94 191 LEU A O 1
ATOM 1513 N N . LYS A 1 192 ? 3.436 22.906 -2.762 1.00 93.00 192 LYS A N 1
ATOM 1514 C CA . LYS A 1 192 ? 4.185 23.532 -1.659 1.00 93.00 192 LYS A CA 1
ATOM 1515 C C . LYS A 1 192 ? 3.310 24.495 -0.859 1.00 93.00 192 LYS A C 1
ATOM 1517 O O . LYS A 1 192 ? 3.411 24.520 0.363 1.00 93.00 192 LYS A O 1
ATOM 1522 N N . ARG A 1 193 ? 2.455 25.274 -1.526 1.00 93.94 193 ARG A N 1
ATOM 1523 C CA . ARG A 1 193 ? 1.498 26.172 -0.872 1.00 93.94 193 ARG A CA 1
ATOM 1524 C C . ARG A 1 193 ? 0.480 25.383 -0.053 1.00 93.94 193 ARG A C 1
ATOM 1526 O O . ARG A 1 193 ? 0.321 25.690 1.122 1.00 93.94 193 ARG A O 1
ATOM 1533 N N . GLU A 1 194 ? -0.147 24.362 -0.631 1.00 93.31 194 GLU A N 1
ATOM 1534 C CA . GLU A 1 194 ? -1.100 23.507 0.088 1.00 93.31 194 GLU A CA 1
ATOM 1535 C C . GLU A 1 194 ? -0.431 22.764 1.249 1.00 93.31 194 GLU A C 1
ATOM 1537 O O . GLU A 1 194 ? -0.972 22.697 2.348 1.00 93.31 194 GLU A O 1
ATOM 1542 N N . LEU A 1 195 ? 0.799 22.284 1.072 1.00 95.31 195 LEU A N 1
ATOM 1543 C CA . LEU A 1 195 ? 1.572 21.651 2.138 1.00 95.31 195 LEU A CA 1
ATOM 1544 C C . LEU A 1 195 ? 1.863 22.631 3.281 1.00 95.31 195 LEU A C 1
ATOM 1546 O O . LEU A 1 195 ? 1.755 22.272 4.449 1.00 95.31 195 LEU A O 1
ATOM 1550 N N . LEU A 1 196 ? 2.203 23.885 2.978 1.00 93.00 196 LEU A N 1
ATOM 1551 C CA . LEU A 1 196 ? 2.405 24.900 4.012 1.00 93.00 196 LEU A CA 1
ATOM 1552 C C . LEU A 1 196 ? 1.100 25.275 4.721 1.00 93.00 196 LEU A C 1
ATOM 1554 O O . LEU A 1 196 ? 1.116 25.462 5.936 1.00 93.00 196 LEU A O 1
ATOM 1558 N N . LEU A 1 197 ? -0.018 25.356 3.994 1.00 92.00 197 LEU A N 1
ATOM 1559 C CA . LEU A 1 197 ? -1.332 25.622 4.583 1.00 92.00 197 LEU A CA 1
ATOM 1560 C C . LEU A 1 197 ? -1.763 24.476 5.499 1.00 92.00 197 LEU A C 1
ATOM 1562 O O . LEU A 1 197 ? -2.076 24.719 6.660 1.00 92.00 197 LEU A O 1
ATOM 1566 N N . THR A 1 198 ? -1.688 23.235 5.019 1.00 91.25 198 THR A N 1
ATOM 1567 C CA . THR A 1 198 ? -2.006 22.030 5.801 1.00 91.25 198 THR A CA 1
ATOM 1568 C C . THR A 1 198 ? -1.107 21.897 7.029 1.00 91.25 198 THR A C 1
ATOM 1570 O O . THR A 1 198 ? -1.598 21.643 8.130 1.00 91.25 198 THR A O 1
ATOM 1573 N N . LYS A 1 199 ? 0.201 22.149 6.885 1.00 93.00 199 LYS A N 1
ATOM 1574 C CA . LYS A 1 199 ? 1.129 22.183 8.020 1.00 93.00 199 LYS A CA 1
ATOM 1575 C C . LYS A 1 199 ? 0.720 23.246 9.042 1.00 93.00 199 LYS A C 1
ATOM 1577 O O . LYS A 1 199 ? 0.678 22.944 10.227 1.00 93.00 199 LYS A O 1
ATOM 1582 N N . ASN A 1 200 ? 0.376 24.457 8.606 1.00 92.75 200 ASN A N 1
ATOM 1583 C CA . ASN A 1 200 ? -0.054 25.518 9.517 1.00 92.75 200 ASN A CA 1
ATOM 1584 C C . ASN A 1 200 ? -1.360 25.153 10.243 1.00 92.75 200 ASN A C 1
ATOM 1586 O O . ASN A 1 200 ? -1.447 25.313 11.455 1.00 92.75 200 ASN A O 1
ATOM 1590 N N . THR A 1 201 ? -2.341 24.578 9.537 1.00 92.06 201 THR A N 1
ATOM 1591 C CA . THR A 1 201 ? -3.587 24.104 10.166 1.00 92.06 201 THR A CA 1
ATOM 1592 C C . THR A 1 201 ? -3.341 22.964 11.154 1.00 92.06 201 THR A C 1
ATOM 1594 O O . THR A 1 201 ? -3.999 22.888 12.188 1.00 92.06 201 THR A O 1
ATOM 1597 N N . MET A 1 202 ? -2.373 22.088 10.869 1.00 90.62 202 MET A N 1
ATOM 1598 C CA . MET A 1 202 ? -1.981 21.004 11.766 1.00 90.62 202 MET A CA 1
ATOM 1599 C C . MET A 1 202 ? -1.279 21.549 13.011 1.00 90.62 202 MET A C 1
ATOM 1601 O O . MET A 1 202 ? -1.620 21.149 14.121 1.00 90.62 202 MET A O 1
ATOM 1605 N N . ASP A 1 203 ? -0.343 22.484 12.843 1.00 90.56 203 ASP A N 1
ATOM 1606 C CA . ASP A 1 203 ? 0.351 23.145 13.948 1.00 90.56 203 ASP A CA 1
ATOM 1607 C C . ASP A 1 203 ? -0.652 23.910 14.839 1.00 90.56 203 ASP A C 1
ATOM 1609 O O . ASP A 1 203 ? -0.574 23.830 16.065 1.00 90.56 203 ASP A O 1
ATOM 1613 N N . GLU A 1 204 ? -1.647 24.585 14.255 1.00 91.44 204 GLU A N 1
ATOM 1614 C CA . GLU A 1 204 ? -2.729 25.255 14.989 1.00 91.44 204 GLU A CA 1
ATOM 1615 C C . GLU A 1 204 ? -3.616 24.260 15.756 1.00 91.44 204 GLU A C 1
ATOM 1617 O O . GLU A 1 204 ? -3.851 24.442 16.952 1.00 91.44 204 GLU A O 1
ATOM 1622 N N . ALA A 1 205 ? -4.022 23.151 15.128 1.00 86.75 205 ALA A N 1
ATOM 1623 C CA . ALA A 1 205 ? -4.788 22.095 15.792 1.00 86.75 205 ALA A CA 1
ATOM 1624 C C . ALA A 1 205 ? -4.006 21.437 16.944 1.00 86.75 205 ALA A C 1
ATOM 1626 O O . ALA A 1 205 ? -4.572 21.141 17.998 1.00 86.75 205 ALA A O 1
ATOM 1627 N N . ILE A 1 206 ? -2.695 21.232 16.778 1.00 86.50 206 ILE A N 1
ATOM 1628 C CA . ILE A 1 206 ? -1.816 20.721 17.838 1.00 86.50 206 ILE A CA 1
ATOM 1629 C C . ILE A 1 206 ? -1.754 21.715 19.000 1.00 86.50 206 ILE A C 1
ATOM 1631 O O . ILE A 1 206 ? -1.869 21.298 20.151 1.00 86.50 206 ILE A O 1
ATOM 1635 N N . ARG A 1 207 ? -1.616 23.018 18.727 1.00 87.12 207 ARG A N 1
ATOM 1636 C CA . ARG A 1 207 ? -1.589 24.050 19.776 1.00 87.12 207 ARG A CA 1
ATOM 1637 C C . ARG A 1 207 ? -2.896 24.108 20.560 1.00 87.12 207 ARG A C 1
ATOM 1639 O O . ARG A 1 207 ? -2.849 24.062 21.784 1.00 87.12 207 ARG A O 1
ATOM 1646 N N . VAL A 1 208 ? -4.043 24.095 19.881 1.00 85.75 208 VAL A N 1
ATOM 1647 C CA . VAL A 1 208 ? -5.365 24.047 20.534 1.00 85.75 208 VAL A CA 1
ATOM 1648 C C . VAL A 1 208 ? -5.523 22.771 21.371 1.00 85.75 208 VAL A C 1
ATOM 1650 O O . VAL A 1 208 ? -6.035 22.817 22.491 1.00 85.75 208 VAL A O 1
ATOM 1653 N N . ASN A 1 209 ? -5.034 21.626 20.887 1.00 81.06 209 ASN A N 1
ATOM 1654 C CA . ASN A 1 209 ? -5.038 20.384 21.663 1.00 81.06 209 ASN A CA 1
ATOM 1655 C C . ASN A 1 209 ? -4.159 20.474 22.917 1.00 81.06 209 ASN A C 1
ATOM 1657 O O . ASN A 1 209 ? -4.567 20.004 23.971 1.00 81.06 209 ASN A O 1
ATOM 1661 N N . VAL A 1 210 ? -2.979 21.092 22.844 1.00 83.44 210 VAL A N 1
ATOM 1662 C CA . VAL A 1 210 ? -2.119 21.288 24.022 1.00 83.44 210 VAL A CA 1
ATOM 1663 C C . VAL A 1 210 ? -2.776 22.241 25.024 1.00 83.44 210 VAL A C 1
ATOM 1665 O O . VAL A 1 210 ? -2.850 21.911 26.205 1.00 83.44 210 VAL A O 1
ATOM 1668 N N . GLU A 1 211 ? -3.336 23.362 24.563 1.00 83.38 211 GLU A N 1
ATOM 1669 C CA . GLU A 1 211 ? -4.020 24.349 25.413 1.00 83.38 211 GLU A CA 1
ATOM 1670 C C . GLU A 1 211 ? -5.253 23.750 26.118 1.00 83.38 211 GLU A C 1
ATOM 1672 O O . GLU A 1 211 ? -5.441 23.935 27.323 1.00 83.38 211 GLU A O 1
ATOM 1677 N N . THR A 1 212 ? -6.052 22.944 25.412 1.00 76.62 212 THR A N 1
ATOM 1678 C CA . THR A 1 212 ? -7.191 22.218 26.007 1.00 76.62 212 THR A CA 1
ATOM 1679 C C . THR A 1 212 ? -6.741 21.105 26.961 1.00 76.62 212 THR A C 1
ATOM 1681 O O . THR A 1 212 ? -7.389 20.862 27.983 1.00 76.62 212 THR A O 1
ATOM 1684 N N . HIS A 1 213 ? -5.606 20.450 26.696 1.00 72.19 213 HIS A N 1
ATOM 1685 C CA . HIS A 1 213 ? -5.040 19.438 27.592 1.00 72.19 213 HIS A CA 1
ATOM 1686 C C . HIS A 1 213 ? -4.422 20.047 28.863 1.00 72.19 213 HIS A C 1
ATOM 1688 O O . HIS A 1 213 ? -4.411 19.415 29.918 1.00 72.19 213 HIS A O 1
ATOM 1694 N N . GLU A 1 214 ? -3.931 21.285 28.801 1.00 74.88 214 GLU A N 1
ATOM 1695 C CA . GLU A 1 214 ? -3.459 22.038 29.969 1.00 74.88 214 GLU A CA 1
ATOM 1696 C C . GLU A 1 214 ? -4.622 22.596 30.804 1.00 74.88 214 GLU A C 1
ATOM 1698 O O . GLU A 1 214 ? -4.580 22.531 32.032 1.00 74.88 214 GLU A O 1
ATOM 1703 N N . GLN A 1 215 ? -5.706 23.044 30.163 1.00 67.25 215 GLN A N 1
ATOM 1704 C CA . GLN A 1 215 ? -6.932 23.498 30.838 1.00 67.25 215 GLN A CA 1
ATOM 1705 C C . GLN A 1 215 ? -7.736 22.358 31.485 1.00 67.25 215 GLN A C 1
ATOM 1707 O O . GLN A 1 215 ? -8.410 22.568 32.491 1.00 67.25 215 GLN A O 1
ATOM 1712 N N . THR A 1 216 ? -7.656 21.135 30.957 1.00 61.53 216 THR A N 1
ATOM 1713 C CA . THR A 1 216 ? -8.327 19.962 31.552 1.00 61.53 216 THR A CA 1
ATOM 1714 C C . THR A 1 216 ? -7.571 19.369 32.741 1.00 61.53 216 THR A C 1
ATOM 1716 O O . THR A 1 216 ? -8.191 18.726 33.581 1.00 61.53 216 THR A O 1
ATOM 1719 N N . LYS A 1 217 ? -6.264 19.636 32.885 1.00 63.00 217 LYS A N 1
ATOM 1720 C CA . LYS A 1 217 ? -5.475 19.237 34.068 1.00 63.00 217 LYS A CA 1
ATOM 1721 C C . LYS A 1 217 ? -5.787 20.056 35.328 1.00 63.00 217 LYS A C 1
ATOM 1723 O O . LYS A 1 217 ? -5.438 19.617 36.420 1.00 63.00 217 LYS A O 1
ATOM 1728 N N . SER A 1 218 ? -6.413 21.228 35.195 1.00 59.75 218 SER A N 1
ATOM 1729 C CA . SER A 1 218 ? -6.760 22.118 36.317 1.00 59.75 218 SER A CA 1
ATOM 1730 C C . SER A 1 218 ? -8.243 22.080 36.717 1.00 59.75 218 SER A C 1
ATOM 1732 O O . SER A 1 218 ? -8.628 22.746 37.679 1.00 59.75 218 SER A O 1
ATOM 1734 N N . SER A 1 219 ? -9.067 21.288 36.021 1.00 60.06 219 SER A N 1
ATOM 1735 C CA . SER A 1 219 ? -10.511 21.156 36.252 1.00 60.06 219 SER A CA 1
ATOM 1736 C C . SER A 1 219 ? -10.842 19.809 36.923 1.00 60.06 219 SER A C 1
ATOM 1738 O O . SER A 1 219 ? -10.186 18.814 36.607 1.00 60.06 219 SER A O 1
ATOM 1740 N N . PRO A 1 220 ? -11.818 19.731 37.853 1.00 67.50 220 PRO A N 1
ATOM 1741 C CA . PRO A 1 220 ? -12.217 18.466 38.477 1.00 67.50 220 PRO A CA 1
ATOM 1742 C C . PRO A 1 220 ? -12.763 17.458 37.450 1.00 67.50 220 PRO A C 1
ATOM 1744 O O . PRO A 1 220 ? -13.254 17.851 36.391 1.00 67.50 220 PRO A O 1
ATOM 1747 N N . GLU A 1 221 ? -12.678 16.160 37.781 1.00 66.62 221 GLU A N 1
ATOM 1748 C CA . GLU A 1 221 ? -13.107 15.049 36.916 1.00 66.62 221 GLU A CA 1
ATOM 1749 C C . GLU A 1 221 ? -14.482 15.309 36.268 1.00 66.62 221 GLU A C 1
ATOM 1751 O O . GLU A 1 221 ? -15.438 15.681 36.960 1.00 66.62 221 GLU A O 1
ATOM 1756 N N . PRO A 1 222 ? -14.610 15.118 34.941 1.00 67.56 222 PRO A N 1
ATOM 1757 C CA . PRO A 1 222 ? -15.861 15.364 34.242 1.00 67.56 222 PRO A CA 1
ATOM 1758 C C . PRO A 1 222 ? -16.939 14.368 34.685 1.00 67.56 222 PRO A C 1
ATOM 1760 O O . PRO A 1 222 ? -16.705 13.163 34.766 1.00 67.56 222 PRO A O 1
ATOM 1763 N N . SER A 1 223 ? -18.149 14.878 34.928 1.00 77.88 223 SER A N 1
ATOM 1764 C CA . SER A 1 223 ? -19.345 14.062 35.167 1.00 77.88 223 SER A CA 1
ATOM 1765 C C . SER A 1 223 ? -19.550 13.032 34.045 1.00 77.88 223 SER A C 1
ATOM 1767 O O . SER A 1 223 ? -19.356 13.324 32.866 1.00 77.88 223 SER A O 1
ATOM 1769 N N . VAL A 1 224 ? -20.010 11.827 34.392 1.00 79.56 224 VAL A N 1
ATOM 1770 C CA . VAL A 1 224 ? -20.287 10.741 33.430 1.00 79.56 224 VAL A CA 1
ATOM 1771 C C . VAL A 1 224 ? -21.209 11.208 32.294 1.00 79.56 224 VAL A C 1
ATOM 1773 O O . VAL A 1 224 ? -21.047 10.800 31.145 1.00 79.56 224 VAL A O 1
ATOM 1776 N N . GLU A 1 225 ? -22.139 12.121 32.576 1.00 81.00 225 GLU A N 1
ATOM 1777 C CA . GLU A 1 225 ? -23.045 12.688 31.573 1.00 81.00 225 GLU A CA 1
ATOM 1778 C C . GLU A 1 225 ? -22.319 13.557 30.536 1.00 81.00 225 GLU A C 1
ATOM 1780 O O . GLU A 1 225 ? -22.632 13.484 29.345 1.00 81.00 225 GLU A O 1
ATOM 1785 N N . THR A 1 226 ? -21.307 14.328 30.948 1.00 81.38 226 THR A N 1
ATOM 1786 C CA . THR A 1 226 ? -20.514 15.151 30.023 1.00 81.38 226 THR A CA 1
ATOM 1787 C C . THR A 1 226 ? -19.553 14.294 29.207 1.00 81.38 226 THR A C 1
ATOM 1789 O O . THR A 1 226 ? -19.347 14.573 28.027 1.00 81.38 226 THR A O 1
ATOM 1792 N N . GLN A 1 227 ? -19.047 13.194 29.773 1.00 83.31 227 GLN A N 1
ATOM 1793 C CA . GLN A 1 227 ? -18.242 12.213 29.044 1.00 83.31 227 GLN A CA 1
ATOM 1794 C C . GLN A 1 227 ? -19.066 11.485 27.971 1.00 83.31 227 GLN A C 1
ATOM 1796 O O . GLN A 1 227 ? -18.625 11.355 26.830 1.00 83.31 227 GLN A O 1
ATOM 1801 N N . VAL A 1 228 ? -20.292 11.063 28.297 1.00 88.69 228 VAL A N 1
ATOM 1802 C CA . VAL A 1 228 ? -21.204 10.440 27.324 1.00 88.69 228 VAL A CA 1
ATOM 1803 C C . VAL A 1 228 ? -21.607 11.435 26.232 1.00 88.69 228 VAL A C 1
ATOM 1805 O O . VAL A 1 228 ? -21.661 11.060 25.060 1.00 88.69 228 VAL A O 1
ATOM 1808 N N . TYR A 1 229 ? -21.854 12.699 26.584 1.00 91.00 229 TYR A N 1
ATOM 1809 C CA . TYR A 1 229 ? -22.133 13.756 25.609 1.00 91.00 229 TYR A CA 1
ATOM 1810 C C . TYR A 1 229 ? -20.938 14.012 24.679 1.00 91.00 229 TYR A C 1
ATOM 1812 O O . TYR A 1 229 ? -21.113 14.041 23.462 1.00 91.00 229 TYR A O 1
ATOM 1820 N N . ALA A 1 230 ? -19.721 14.111 25.221 1.00 87.06 230 ALA A N 1
ATOM 1821 C CA . ALA A 1 230 ? -18.502 14.299 24.436 1.00 87.06 230 ALA A CA 1
ATOM 1822 C C . ALA A 1 230 ? -18.232 13.118 23.490 1.00 87.06 230 ALA A C 1
ATOM 1824 O O . ALA A 1 230 ? -17.892 13.330 22.331 1.00 87.06 230 ALA A O 1
ATOM 1825 N N . LEU A 1 231 ? -18.452 11.878 23.943 1.00 91.19 231 LEU A N 1
ATOM 1826 C CA . LEU A 1 231 ? -18.309 10.686 23.101 1.00 91.19 231 LEU A CA 1
ATOM 1827 C C . LEU A 1 231 ? -19.344 10.640 21.973 1.00 91.19 231 LEU A C 1
ATOM 1829 O O . LEU A 1 231 ? -19.008 10.270 20.849 1.00 91.19 231 LEU A O 1
ATOM 1833 N N . ARG A 1 232 ? -20.593 11.036 22.244 1.00 89.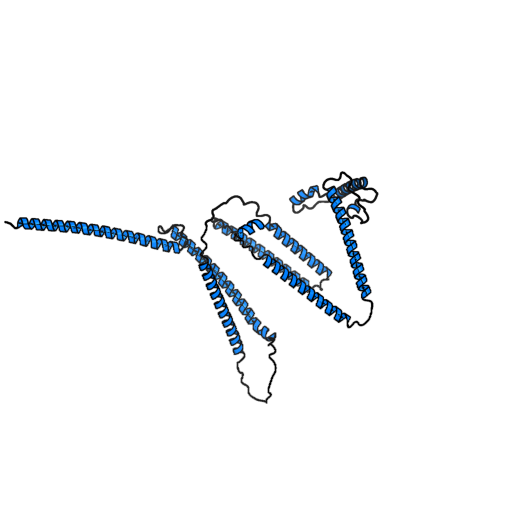44 232 ARG A N 1
ATOM 1834 C CA . ARG A 1 232 ? -21.621 11.167 21.199 1.00 89.44 232 ARG A CA 1
ATOM 1835 C C . ARG A 1 232 ? -21.241 12.246 20.194 1.00 89.44 232 ARG A C 1
ATOM 1837 O O . ARG A 1 232 ? -21.303 11.995 18.999 1.00 89.44 232 ARG A O 1
ATOM 1844 N N . HIS A 1 233 ? -20.766 13.392 20.672 1.00 93.12 233 HIS A N 1
ATOM 1845 C CA . HIS A 1 233 ? -20.336 14.481 19.806 1.00 93.12 233 HIS A CA 1
ATOM 1846 C C . HIS A 1 233 ? -19.130 14.097 18.936 1.00 93.12 233 HIS A C 1
ATOM 1848 O O . HIS A 1 233 ? -19.142 14.349 17.737 1.00 93.12 233 HIS A O 1
ATOM 1854 N N . ALA A 1 234 ? -18.129 13.418 19.504 1.00 92.38 234 ALA A N 1
ATOM 1855 C CA . ALA A 1 234 ? -16.981 12.905 18.758 1.00 92.38 234 ALA A CA 1
ATOM 1856 C C . ALA A 1 234 ? -17.396 11.860 17.711 1.00 92.38 234 ALA A C 1
ATOM 1858 O O . ALA A 1 234 ? -16.900 11.880 16.587 1.00 92.38 234 ALA A O 1
ATOM 1859 N N . ARG A 1 235 ? -18.341 10.972 18.052 1.00 94.00 235 ARG A N 1
ATOM 1860 C CA . ARG A 1 235 ? -18.909 10.011 17.099 1.00 94.00 235 ARG A CA 1
ATOM 1861 C C . ARG A 1 235 ? -19.597 10.727 15.939 1.00 94.00 235 ARG A C 1
ATOM 1863 O O . ARG A 1 235 ? -19.346 10.380 14.793 1.00 94.00 235 ARG A O 1
ATOM 1870 N N . ASP A 1 236 ? -20.443 11.706 16.231 1.00 93.69 236 ASP A N 1
ATOM 1871 C CA . ASP A 1 236 ? -21.204 12.420 15.207 1.00 93.69 236 ASP A CA 1
ATOM 1872 C C . ASP A 1 236 ? -20.275 13.278 14.316 1.00 93.69 236 ASP A C 1
ATOM 1874 O O . ASP A 1 236 ? -20.481 13.343 13.107 1.00 93.69 236 ASP A O 1
ATOM 1878 N N . GLN A 1 237 ? -19.190 13.845 14.865 1.00 94.56 237 GLN A N 1
ATOM 1879 C CA . GLN A 1 237 ? -18.140 14.506 14.074 1.00 94.56 237 GLN A CA 1
ATOM 1880 C C . GLN A 1 237 ? -17.367 13.533 13.173 1.00 94.56 237 GLN A C 1
ATOM 1882 O O . GLN A 1 237 ? -17.106 13.857 12.018 1.00 94.56 237 GLN A O 1
ATOM 1887 N N . LEU A 1 238 ? -17.009 12.344 13.672 1.00 93.56 238 LEU A N 1
ATOM 1888 C CA . LEU A 1 238 ? -16.344 11.318 12.861 1.00 93.56 238 LEU A CA 1
ATOM 1889 C C . LEU A 1 238 ? -17.242 10.827 11.728 1.00 93.56 238 LEU A C 1
ATOM 1891 O O . LEU A 1 238 ? -16.762 10.654 10.614 1.00 93.56 238 LEU A O 1
ATOM 1895 N N . ILE A 1 239 ? -18.534 10.636 12.000 1.00 92.69 239 ILE A N 1
ATOM 1896 C CA . ILE A 1 239 ? -19.520 10.292 10.974 1.00 92.69 239 ILE A CA 1
ATOM 1897 C C . ILE A 1 239 ? -19.572 11.398 9.918 1.00 92.69 239 ILE A C 1
ATOM 1899 O O . ILE A 1 239 ? -19.392 11.098 8.746 1.00 92.69 239 ILE A O 1
ATOM 1903 N N . GLY A 1 240 ? -19.698 12.666 10.322 1.00 93.12 240 GLY A N 1
ATOM 1904 C CA . GLY A 1 240 ? -19.704 13.788 9.379 1.00 93.12 240 GLY A CA 1
ATOM 1905 C C . GLY A 1 240 ? -18.409 13.921 8.568 1.00 93.12 240 GLY A C 1
ATOM 1906 O O . GLY A 1 240 ? -18.459 14.251 7.386 1.00 93.12 240 GLY A O 1
ATOM 1907 N N . TRP A 1 241 ? -17.247 13.625 9.162 1.00 92.00 241 TRP A N 1
ATOM 1908 C CA . TRP A 1 241 ? -15.973 13.603 8.437 1.00 92.00 241 TRP A CA 1
ATOM 1909 C C . TRP A 1 241 ? -15.915 12.458 7.421 1.00 92.00 241 TRP A C 1
ATOM 1911 O O . TRP A 1 241 ? -15.540 12.687 6.276 1.00 92.00 241 TRP A O 1
ATOM 1921 N N . ILE A 1 242 ? -16.340 11.250 7.805 1.00 89.88 242 ILE A N 1
ATOM 1922 C CA . ILE A 1 242 ? -16.395 10.089 6.905 1.00 89.88 242 ILE A CA 1
ATOM 1923 C C . ILE A 1 242 ? -17.381 10.345 5.763 1.00 89.88 242 ILE A C 1
ATOM 1925 O O . ILE A 1 242 ? -17.042 10.120 4.609 1.00 89.88 242 ILE A O 1
ATOM 1929 N N . GLU A 1 243 ? -18.579 10.841 6.063 1.00 90.38 243 GLU A N 1
ATOM 1930 C CA . GLU A 1 243 ? -19.587 11.185 5.056 1.00 90.38 243 GLU A CA 1
ATOM 1931 C C . GLU A 1 243 ? -19.081 12.288 4.114 1.00 90.38 243 GLU A C 1
ATOM 1933 O O . GLU A 1 243 ? -19.271 12.194 2.903 1.00 90.38 243 GLU A O 1
ATOM 1938 N N . GLY A 1 244 ? -18.374 13.290 4.644 1.00 88.62 244 GLY A N 1
ATOM 1939 C CA . GLY A 1 244 ? -17.758 14.352 3.852 1.00 88.62 244 GLY A CA 1
ATOM 1940 C C . GLY A 1 244 ? -16.618 13.868 2.952 1.00 88.62 244 GLY A C 1
ATOM 1941 O O . GLY A 1 244 ? -16.511 14.322 1.817 1.00 88.62 244 GLY A O 1
ATOM 1942 N N . GLU A 1 245 ? -15.780 12.941 3.419 1.00 87.12 245 GLU A N 1
ATOM 1943 C CA . GLU A 1 245 ? -14.736 12.331 2.585 1.00 87.12 245 GLU A CA 1
ATOM 1944 C C . GLU A 1 245 ? -15.321 11.374 1.539 1.00 87.12 245 GLU A C 1
ATOM 1946 O O . GLU A 1 245 ? -14.872 11.370 0.396 1.00 87.12 245 GLU A O 1
ATOM 1951 N N . LEU A 1 246 ? -16.375 10.624 1.874 1.00 77.56 246 LEU A N 1
ATOM 1952 C CA . LEU A 1 246 ? -17.069 9.758 0.916 1.00 77.56 246 LEU A CA 1
ATOM 1953 C C . LEU A 1 246 ? -17.799 10.553 -0.177 1.00 77.56 246 LEU A C 1
ATOM 1955 O O . LEU A 1 246 ? -17.843 10.103 -1.318 1.00 77.56 246 LEU A O 1
ATOM 1959 N N . ALA A 1 247 ? -18.333 11.737 0.136 1.00 77.50 247 ALA A N 1
ATOM 1960 C CA . ALA A 1 247 ? -18.999 12.594 -0.845 1.00 77.50 247 ALA A CA 1
ATOM 1961 C C . ALA A 1 247 ? -18.030 13.177 -1.892 1.00 77.50 247 ALA A C 1
ATOM 1963 O O . ALA A 1 247 ? -18.382 13.268 -3.065 1.00 77.50 247 ALA A O 1
ATOM 1964 N N . LYS A 1 248 ? -16.790 13.511 -1.502 1.00 72.94 248 LYS A N 1
ATOM 1965 C CA . LYS A 1 248 ? -15.764 14.054 -2.416 1.00 72.94 248 LYS A CA 1
ATOM 1966 C C . LYS A 1 248 ? -15.293 13.053 -3.473 1.00 72.94 248 LYS A C 1
ATOM 1968 O O . LYS A 1 248 ? -14.776 13.462 -4.503 1.00 72.94 248 LYS A O 1
ATOM 1973 N N . ILE A 1 249 ? -15.463 11.755 -3.227 1.00 61.31 249 ILE A N 1
ATOM 1974 C CA . ILE A 1 249 ? -15.040 10.686 -4.145 1.00 61.31 249 ILE A CA 1
ATOM 1975 C C . ILE A 1 249 ? -16.027 10.533 -5.325 1.00 61.31 249 ILE A C 1
ATOM 1977 O O . ILE A 1 249 ? -15.683 9.917 -6.325 1.00 61.31 249 ILE A O 1
ATOM 1981 N N . GLY A 1 250 ? -17.238 11.104 -5.249 1.00 52.00 250 GLY A N 1
ATOM 1982 C CA . GLY A 1 250 ? -18.286 10.916 -6.262 1.00 52.00 250 GLY A CA 1
ATOM 1983 C C . GLY A 1 250 ? -18.408 11.985 -7.360 1.00 52.00 250 GLY A C 1
ATOM 1984 O O . GLY A 1 250 ? -19.152 11.750 -8.309 1.00 52.00 250 GLY A O 1
ATOM 1985 N N . GLU A 1 251 ? -17.745 13.144 -7.257 1.00 49.41 251 GLU A N 1
ATOM 1986 C CA . GLU A 1 251 ? -18.009 14.303 -8.143 1.00 49.41 251 GLU A CA 1
ATOM 1987 C C . GLU A 1 251 ? -17.036 14.482 -9.332 1.00 49.41 251 GLU A C 1
ATOM 1989 O O . GLU A 1 251 ? -17.402 15.164 -10.288 1.00 49.41 251 GLU A O 1
ATOM 1994 N N . ASP A 1 252 ? -15.847 13.863 -9.342 1.00 43.12 252 ASP A N 1
ATOM 1995 C CA . ASP A 1 252 ? -14.808 14.142 -10.364 1.00 43.12 252 ASP A CA 1
ATOM 1996 C C . ASP A 1 252 ? -14.831 13.215 -11.607 1.00 43.12 252 ASP A C 1
ATOM 1998 O O . ASP A 1 252 ? -14.190 13.519 -12.616 1.00 43.12 252 ASP A O 1
ATOM 2002 N N . ASP A 1 253 ? -15.603 12.121 -11.600 1.00 46.88 253 ASP A N 1
ATOM 2003 C CA . ASP A 1 253 ? -15.460 11.030 -12.589 1.00 46.88 253 ASP A CA 1
ATOM 2004 C C . ASP A 1 253 ? -16.442 11.062 -13.784 1.00 46.88 253 ASP A C 1
ATOM 2006 O O . ASP A 1 253 ? -16.408 10.184 -14.646 1.00 46.88 253 ASP A O 1
ATOM 2010 N N . SER A 1 254 ? -17.321 12.063 -13.908 1.00 39.16 254 SER A N 1
ATOM 2011 C CA . SER A 1 254 ? -18.424 12.006 -14.888 1.00 39.16 254 SER A CA 1
ATOM 2012 C C . SER A 1 254 ? -18.188 12.698 -16.243 1.00 39.16 254 SER A C 1
ATOM 2014 O O . SER A 1 254 ? -19.155 12.879 -16.981 1.00 39.16 254 SER A O 1
ATOM 2016 N N . SER A 1 255 ? -16.966 13.118 -16.609 1.00 37.09 255 SER A N 1
ATOM 2017 C CA . SER A 1 255 ? -16.769 13.960 -17.817 1.00 37.09 255 SER A CA 1
ATOM 2018 C C . SER A 1 255 ? -15.735 13.513 -18.862 1.00 37.09 255 SER A C 1
ATOM 2020 O O . SER A 1 255 ? -15.562 14.222 -19.851 1.00 37.09 255 SER A O 1
ATOM 2022 N N . ILE A 1 256 ? -15.070 12.358 -18.726 1.00 43.59 256 ILE A N 1
ATOM 2023 C CA . ILE A 1 256 ? -13.965 11.985 -19.639 1.00 43.59 256 ILE A CA 1
ATOM 2024 C C . ILE A 1 256 ? -14.015 10.499 -20.023 1.00 43.59 256 ILE A C 1
ATOM 2026 O O . ILE A 1 256 ? -13.099 9.740 -19.728 1.00 43.59 256 ILE A O 1
ATOM 2030 N N . ILE A 1 257 ? -15.094 10.052 -20.671 1.00 41.81 257 ILE A N 1
ATOM 2031 C CA . ILE A 1 257 ? -15.154 8.693 -21.234 1.00 41.81 257 ILE A CA 1
ATOM 2032 C C . ILE A 1 257 ? -15.748 8.754 -22.639 1.00 41.81 257 ILE A C 1
ATOM 2034 O O . ILE A 1 257 ? -16.904 8.417 -22.855 1.00 41.81 257 ILE A O 1
ATOM 2038 N N . GLU A 1 258 ? -14.953 9.201 -23.607 1.00 39.59 258 GLU A N 1
ATOM 2039 C CA . GLU A 1 258 ? -15.158 8.868 -25.017 1.00 39.59 258 GLU A CA 1
ATOM 2040 C C . GLU A 1 258 ? -13.815 8.992 -25.749 1.00 39.59 258 GLU A C 1
ATOM 2042 O O . GLU A 1 258 ? -13.212 10.065 -25.761 1.00 39.59 258 GLU A O 1
ATOM 2047 N N . SER A 1 259 ? -13.385 7.899 -26.394 1.00 34.47 259 SER A N 1
ATOM 2048 C CA . SER A 1 259 ? -12.038 7.624 -26.952 1.00 34.47 259 SER A CA 1
ATOM 2049 C C . SER A 1 259 ? -11.109 7.046 -25.874 1.00 34.47 259 SER A C 1
ATOM 2051 O O . SER A 1 259 ? -10.878 7.677 -24.859 1.00 34.47 259 SER A O 1
ATOM 2053 N N . GLU A 1 260 ? -10.603 5.817 -25.961 1.00 35.12 260 GLU A N 1
ATOM 2054 C CA . GLU A 1 260 ? -9.800 5.265 -27.053 1.00 35.12 260 GLU A CA 1
ATOM 2055 C C . GLU A 1 260 ? -9.912 3.725 -27.075 1.00 35.12 260 GLU A C 1
ATOM 2057 O O . GLU A 1 260 ? -9.896 3.058 -26.041 1.00 35.12 260 GLU A O 1
ATOM 2062 N N . LYS A 1 261 ? -10.035 3.152 -28.277 1.00 42.53 261 LYS A N 1
ATOM 2063 C CA . LYS A 1 261 ? -9.819 1.726 -28.546 1.00 42.53 261 LYS A CA 1
ATOM 2064 C C . LYS A 1 261 ? -8.416 1.593 -29.126 1.00 42.53 261 LYS A C 1
ATOM 2066 O O . LYS A 1 261 ? -8.246 1.980 -30.276 1.00 42.53 261 LYS A O 1
ATOM 2071 N N . GLU A 1 262 ? -7.470 1.000 -28.401 1.00 33.81 262 GLU A N 1
ATOM 2072 C CA . GLU A 1 262 ? -6.196 0.560 -28.984 1.00 33.81 262 GLU A CA 1
ATOM 2073 C C . GLU A 1 262 ? -5.791 -0.843 -28.500 1.00 33.81 262 GLU A C 1
ATOM 2075 O O . GLU A 1 262 ? -5.579 -1.112 -27.322 1.00 33.81 262 GLU A O 1
ATOM 2080 N N . GLU A 1 263 ? -5.801 -1.744 -29.484 1.00 31.47 263 GLU A N 1
ATOM 2081 C CA . GLU A 1 263 ? -4.857 -2.824 -29.783 1.00 31.47 263 GLU A CA 1
ATOM 2082 C C . GLU A 1 263 ? -4.186 -3.608 -28.639 1.00 31.47 263 GLU A C 1
ATOM 2084 O O . GLU A 1 263 ? -3.159 -3.251 -28.067 1.00 31.47 263 GLU A O 1
ATOM 2089 N N . ASN A 1 264 ? -4.716 -4.819 -28.452 1.00 30.33 264 ASN A N 1
ATOM 2090 C CA . ASN A 1 264 ? -4.049 -5.945 -27.813 1.00 30.33 264 ASN A CA 1
ATOM 2091 C C . ASN A 1 264 ? -2.760 -6.324 -28.562 1.00 30.33 264 ASN A C 1
ATOM 2093 O O . ASN A 1 264 ? -2.821 -6.994 -29.595 1.00 30.33 264 ASN A O 1
ATOM 2097 N N . ASN A 1 265 ? -1.599 -5.997 -27.994 1.00 29.30 265 ASN A N 1
ATOM 2098 C CA . ASN A 1 265 ? -0.347 -6.671 -28.327 1.00 29.30 265 ASN A CA 1
ATOM 2099 C C . ASN A 1 265 ? -0.103 -7.802 -27.321 1.00 29.30 265 ASN A C 1
ATOM 2101 O O . ASN A 1 265 ? 0.263 -7.583 -26.165 1.00 29.30 265 ASN A O 1
ATOM 2105 N N . ALA A 1 266 ? -0.353 -9.026 -27.782 1.00 40.06 266 ALA A N 1
ATOM 2106 C CA . ALA A 1 266 ? -0.065 -10.262 -27.079 1.00 40.06 266 ALA A CA 1
ATOM 2107 C C . ALA A 1 266 ? 1.456 -10.433 -26.916 1.00 40.06 266 ALA A C 1
ATOM 2109 O O . ALA A 1 266 ? 2.149 -10.887 -27.823 1.00 40.06 266 ALA A O 1
ATOM 2110 N N . GLY A 1 267 ? 1.965 -10.055 -25.744 1.00 34.22 267 GLY A N 1
ATOM 2111 C CA . GLY A 1 267 ? 3.298 -10.411 -25.273 1.00 34.22 267 GLY A CA 1
ATOM 2112 C C . GLY A 1 267 ? 3.294 -11.826 -24.701 1.00 34.22 267 GLY A C 1
ATOM 2113 O O . GLY A 1 267 ? 2.725 -12.084 -23.645 1.00 34.22 267 GLY A O 1
ATOM 2114 N N . GLU A 1 268 ? 3.917 -12.723 -25.449 1.00 45.47 268 GLU A N 1
ATOM 2115 C CA . GLU A 1 268 ? 4.205 -14.130 -25.189 1.00 45.47 268 GLU A CA 1
ATOM 2116 C C . GLU A 1 268 ? 4.556 -14.438 -23.716 1.00 45.47 268 GLU A C 1
ATOM 2118 O O . GLU A 1 268 ? 5.555 -13.968 -23.169 1.00 45.47 268 GLU A O 1
ATOM 2123 N N . LEU A 1 269 ? 3.710 -15.242 -23.061 1.00 48.00 269 LEU A N 1
ATOM 2124 C CA . LEU A 1 269 ? 3.963 -15.789 -21.727 1.00 48.00 269 LEU A CA 1
ATOM 2125 C C . LEU A 1 269 ? 5.218 -16.681 -21.779 1.00 48.00 269 LEU A C 1
ATOM 2127 O O . LEU A 1 269 ? 5.246 -17.619 -22.581 1.00 48.00 269 LEU A O 1
ATOM 2131 N N . PRO A 1 270 ? 6.240 -16.469 -20.928 1.00 47.16 270 PRO A N 1
ATOM 2132 C CA . PRO A 1 270 ? 7.365 -17.389 -20.864 1.00 47.16 270 PRO A CA 1
ATOM 2133 C C . PRO A 1 270 ? 6.866 -18.768 -20.417 1.00 47.16 270 PRO A C 1
ATOM 2135 O O . PRO A 1 270 ? 6.081 -18.892 -19.474 1.00 47.16 270 PRO A O 1
ATOM 2138 N N . SER A 1 271 ? 7.319 -19.809 -21.116 1.00 58.94 271 SER A N 1
ATOM 2139 C CA . SER A 1 271 ? 6.998 -21.216 -20.862 1.00 58.94 271 SER A CA 1
ATOM 2140 C C . SER A 1 271 ? 6.997 -21.555 -19.364 1.00 58.94 271 SER A C 1
ATOM 2142 O O . SER A 1 271 ? 7.945 -21.218 -18.653 1.00 58.94 271 SER A O 1
ATOM 2144 N N . SER A 1 272 ? 5.960 -22.267 -18.908 1.00 64.00 272 SER A N 1
ATOM 2145 C CA . SER A 1 272 ? 5.695 -22.663 -17.508 1.00 64.00 272 SER A CA 1
ATOM 2146 C C . SER A 1 272 ? 6.907 -23.234 -16.748 1.00 64.00 272 SER A C 1
ATOM 2148 O O . SER A 1 272 ? 6.968 -23.146 -15.523 1.00 64.00 272 SER A O 1
ATOM 2150 N N . GLU A 1 273 ? 7.882 -23.801 -17.454 1.00 64.56 273 GLU A N 1
ATOM 2151 C CA . GLU A 1 273 ? 9.114 -24.361 -16.889 1.00 64.56 273 GLU A CA 1
ATOM 2152 C C . GLU A 1 273 ? 10.085 -23.278 -16.392 1.00 64.56 273 GLU A C 1
ATOM 2154 O O . GLU A 1 273 ? 10.565 -23.370 -15.264 1.00 64.56 273 GLU A O 1
ATOM 2159 N N . VAL A 1 274 ? 10.254 -22.179 -17.135 1.00 70.25 274 VAL A N 1
ATOM 2160 C CA . VAL A 1 274 ? 11.109 -21.043 -16.737 1.00 70.25 274 VAL A CA 1
ATOM 2161 C C . VAL A 1 274 ? 10.545 -20.342 -15.497 1.00 70.25 274 VAL A C 1
ATOM 2163 O O . VAL A 1 274 ? 11.290 -19.942 -14.603 1.00 70.25 274 VAL A O 1
ATOM 2166 N N . ALA A 1 275 ? 9.216 -20.247 -15.388 1.00 70.69 275 ALA A N 1
ATOM 2167 C CA . ALA A 1 275 ? 8.560 -19.697 -14.203 1.00 70.69 275 ALA A CA 1
ATOM 2168 C C . ALA A 1 275 ? 8.775 -20.581 -12.958 1.00 70.69 275 ALA A C 1
ATOM 2170 O O . ALA A 1 275 ? 8.984 -20.066 -11.860 1.00 70.69 275 ALA A O 1
ATOM 2171 N N . LYS A 1 276 ? 8.779 -21.912 -13.113 1.00 79.19 276 LYS A N 1
ATOM 2172 C CA . LYS A 1 276 ? 9.050 -22.851 -12.010 1.00 79.19 276 LYS A CA 1
ATOM 2173 C C . LYS A 1 276 ? 10.500 -22.775 -11.539 1.00 79.19 276 LYS A C 1
ATOM 2175 O O . LYS A 1 276 ? 10.730 -22.750 -10.332 1.00 79.19 276 LYS A O 1
ATOM 2180 N N . GLU A 1 277 ? 11.455 -22.677 -12.459 1.00 85.06 277 GLU A N 1
ATOM 2181 C CA . GLU A 1 277 ? 12.875 -22.496 -12.127 1.00 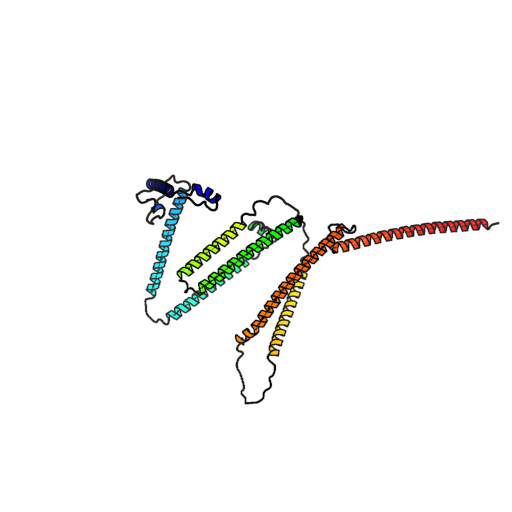85.06 277 GLU A CA 1
ATOM 2182 C C . GLU A 1 277 ? 13.120 -21.160 -11.409 1.00 85.06 277 GLU A C 1
ATOM 2184 O O . GLU A 1 277 ? 13.821 -21.099 -10.396 1.00 85.06 277 GLU A O 1
ATOM 2189 N N . GLN A 1 278 ? 12.467 -20.081 -11.848 1.00 83.88 278 GLN A N 1
ATOM 2190 C CA . GLN A 1 278 ? 12.522 -18.792 -11.154 1.00 83.88 278 GLN A CA 1
ATOM 2191 C C . GLN A 1 278 ? 11.938 -18.875 -9.737 1.00 83.88 278 GLN A C 1
ATOM 2193 O O . GLN A 1 278 ? 12.546 -18.370 -8.794 1.00 83.88 278 GLN A O 1
ATOM 2198 N N . ILE A 1 279 ? 10.809 -19.559 -9.547 1.00 88.06 279 ILE A N 1
ATOM 2199 C CA . ILE A 1 279 ? 10.216 -19.750 -8.215 1.00 88.06 279 ILE A CA 1
ATOM 2200 C C . ILE A 1 279 ? 11.137 -20.581 -7.312 1.00 88.06 279 ILE A C 1
ATOM 2202 O O . ILE A 1 279 ? 11.319 -20.224 -6.149 1.00 88.06 279 ILE A O 1
ATOM 2206 N N . GLN A 1 280 ? 11.759 -21.642 -7.834 1.00 91.00 280 GLN A N 1
ATOM 2207 C CA . GLN A 1 280 ? 12.715 -22.458 -7.078 1.00 91.00 280 GLN A CA 1
ATOM 2208 C C . GLN A 1 280 ? 13.932 -21.637 -6.645 1.00 91.00 280 GLN A C 1
ATOM 2210 O O . GLN A 1 280 ? 14.250 -21.602 -5.460 1.00 91.00 280 GLN A O 1
ATOM 2215 N N . THR A 1 281 ? 14.540 -20.872 -7.556 1.00 91.81 281 THR A N 1
ATOM 2216 C CA . THR A 1 281 ? 15.693 -20.022 -7.207 1.00 91.81 281 THR A CA 1
ATOM 2217 C C . THR A 1 281 ? 15.343 -18.929 -6.192 1.00 91.81 281 THR A C 1
ATOM 2219 O O . THR A 1 281 ? 16.176 -18.569 -5.357 1.00 91.81 281 THR A O 1
ATOM 2222 N N . LEU A 1 282 ? 14.120 -18.389 -6.225 1.00 91.44 282 LEU A N 1
ATOM 2223 C CA . LEU A 1 282 ? 13.638 -17.441 -5.216 1.00 91.44 282 LEU A CA 1
ATOM 2224 C C . LEU A 1 282 ? 13.401 -18.119 -3.862 1.00 91.44 282 LEU A C 1
ATOM 2226 O O . LEU A 1 282 ? 13.733 -17.544 -2.823 1.00 91.44 282 LEU A O 1
ATOM 2230 N N . TYR A 1 283 ? 12.871 -19.341 -3.867 1.00 94.69 283 TYR A N 1
ATOM 2231 C CA . TYR A 1 283 ? 12.658 -20.123 -2.655 1.00 94.69 283 TYR A CA 1
ATOM 2232 C C . TYR A 1 283 ? 13.984 -20.531 -2.000 1.00 94.69 283 TYR A C 1
ATOM 2234 O O . TYR A 1 283 ? 14.135 -20.389 -0.787 1.00 94.69 283 TYR A O 1
ATOM 2242 N N . ASP A 1 284 ? 14.984 -20.919 -2.788 1.00 95.81 284 ASP A N 1
ATOM 2243 C CA . ASP A 1 284 ? 16.322 -21.244 -2.290 1.00 95.81 284 ASP A CA 1
ATOM 2244 C C . ASP A 1 284 ? 16.989 -20.023 -1.649 1.00 95.81 284 ASP A C 1
ATOM 2246 O O . ASP A 1 284 ? 17.486 -20.099 -0.522 1.00 95.81 284 ASP A O 1
ATOM 2250 N N . LYS A 1 285 ? 16.899 -18.852 -2.295 1.00 94.62 285 LYS A N 1
ATOM 2251 C CA . LYS A 1 285 ? 17.368 -17.579 -1.719 1.00 94.62 285 LYS A CA 1
ATOM 2252 C C . LYS A 1 285 ? 16.661 -17.248 -0.404 1.00 94.62 285 LYS A C 1
ATOM 2254 O O . LYS A 1 285 ? 17.303 -16.790 0.544 1.00 94.62 285 LYS A O 1
ATOM 2259 N N . TYR A 1 286 ? 15.353 -17.488 -0.323 1.00 93.75 286 TYR A N 1
ATOM 2260 C CA . TYR A 1 286 ? 14.588 -17.303 0.907 1.00 93.75 286 TYR A CA 1
ATOM 2261 C C . TYR A 1 286 ? 15.080 -18.240 2.019 1.00 93.75 286 TYR A C 1
ATOM 2263 O O . TYR A 1 286 ? 15.363 -17.781 3.129 1.00 93.75 286 TYR A O 1
ATOM 2271 N N . VAL A 1 287 ? 15.261 -19.529 1.724 1.00 96.69 287 VAL A N 1
ATOM 2272 C CA . VAL A 1 287 ? 15.755 -20.520 2.690 1.00 96.69 287 VAL A CA 1
ATOM 2273 C C . VAL A 1 287 ? 17.170 -20.182 3.160 1.00 96.69 287 VAL A C 1
ATOM 2275 O O . VAL A 1 287 ? 17.434 -20.234 4.362 1.00 96.69 287 VAL A O 1
ATOM 2278 N N . GLU A 1 288 ? 18.069 -19.777 2.261 1.00 95.81 288 GLU A N 1
ATOM 2279 C CA . GLU A 1 288 ? 19.412 -19.311 2.623 1.00 95.81 288 GLU A CA 1
ATOM 2280 C C . GLU A 1 288 ? 19.371 -18.086 3.534 1.00 95.81 288 GLU A C 1
ATOM 2282 O O . GLU A 1 288 ? 20.066 -18.046 4.549 1.00 95.81 288 GLU A O 1
ATOM 2287 N N . SER A 1 289 ? 18.536 -17.094 3.210 1.00 91.81 289 SER A N 1
ATOM 2288 C CA . SER A 1 289 ? 18.397 -15.896 4.041 1.00 91.81 289 SER A CA 1
ATOM 2289 C C . SER A 1 289 ? 17.879 -16.231 5.442 1.00 91.81 289 SER A C 1
ATOM 2291 O O . SER A 1 289 ? 18.364 -15.681 6.431 1.00 91.81 289 SER A O 1
ATOM 2293 N N . ARG A 1 290 ? 16.959 -17.199 5.546 1.00 93.19 290 ARG A N 1
ATOM 2294 C CA . ARG A 1 290 ? 16.405 -17.658 6.820 1.00 93.19 290 ARG A CA 1
ATOM 2295 C C . ARG A 1 290 ? 17.424 -18.450 7.634 1.00 93.19 290 ARG A C 1
ATOM 2297 O O . ARG A 1 290 ? 17.493 -18.250 8.841 1.00 93.19 290 ARG A O 1
ATOM 2304 N N . LYS A 1 291 ? 18.241 -19.290 6.990 1.00 94.62 291 LYS A N 1
ATOM 2305 C CA . LYS A 1 291 ? 19.363 -19.986 7.643 1.00 94.62 291 LYS A CA 1
ATOM 2306 C C . LYS A 1 291 ? 20.383 -18.993 8.197 1.00 94.62 291 LYS A C 1
ATOM 2308 O O . LYS A 1 291 ? 20.689 -19.061 9.380 1.00 94.62 291 LYS A O 1
ATOM 2313 N N . ARG A 1 292 ? 20.803 -18.004 7.398 1.00 90.56 292 ARG A N 1
ATOM 2314 C CA . ARG A 1 292 ? 21.719 -16.938 7.850 1.00 90.56 292 ARG A CA 1
ATOM 2315 C C . ARG A 1 292 ? 21.145 -16.132 9.017 1.00 90.56 292 ARG A C 1
ATOM 2317 O O . ARG A 1 292 ? 21.881 -15.771 9.928 1.00 90.56 292 ARG A O 1
ATOM 2324 N N . LEU A 1 293 ? 19.838 -15.859 9.012 1.00 90.19 293 LEU A N 1
ATOM 2325 C CA . LEU A 1 293 ? 19.176 -15.172 10.123 1.00 90.19 293 LEU A CA 1
ATOM 2326 C C . LEU A 1 293 ? 19.227 -16.024 11.394 1.00 90.19 293 LEU A C 1
ATOM 2328 O O . LEU A 1 293 ? 19.639 -15.516 12.433 1.00 90.19 293 LEU A O 1
ATOM 2332 N N . VAL A 1 294 ? 18.870 -17.307 11.311 1.00 92.81 294 VAL A N 1
ATOM 2333 C CA . VAL A 1 294 ? 18.941 -18.231 12.455 1.00 92.81 294 VAL A CA 1
ATOM 2334 C C . VAL A 1 294 ? 20.371 -18.329 12.988 1.00 92.81 294 VAL A C 1
ATOM 2336 O O . VAL A 1 294 ? 20.571 -18.122 14.177 1.00 92.81 294 VAL A O 1
ATOM 2339 N N . GLU A 1 295 ? 21.372 -18.496 12.121 1.00 91.50 295 GLU A N 1
ATOM 2340 C CA . GLU A 1 295 ? 22.791 -18.499 12.509 1.00 91.50 295 GLU A CA 1
ATOM 2341 C C . GLU A 1 295 ? 23.209 -17.189 13.194 1.00 91.50 295 GLU A C 1
ATOM 2343 O O . GLU A 1 295 ? 23.922 -17.206 14.197 1.00 91.50 295 GLU A O 1
ATOM 2348 N N . SER A 1 296 ? 22.738 -16.038 12.698 1.00 87.25 296 SER A N 1
ATOM 2349 C CA . SER A 1 296 ? 23.029 -14.741 13.315 1.00 87.25 296 SER A CA 1
ATOM 2350 C C . SER A 1 296 ? 22.391 -14.603 14.700 1.00 87.25 296 SER A C 1
ATOM 2352 O O . SER A 1 296 ? 23.043 -14.113 15.621 1.00 87.25 296 SER A O 1
ATOM 2354 N N . VAL A 1 297 ? 21.162 -15.095 14.883 1.00 89.06 297 VAL A N 1
ATOM 2355 C CA . VAL A 1 297 ? 20.463 -15.093 16.174 1.00 89.06 297 VAL A CA 1
ATOM 2356 C C . VAL A 1 297 ? 21.136 -16.059 17.143 1.00 89.06 297 VAL A C 1
ATOM 2358 O O . VAL A 1 297 ? 21.417 -15.670 18.272 1.00 89.06 297 VAL A O 1
ATOM 2361 N N . ASP A 1 298 ? 21.487 -17.263 16.699 1.00 86.12 298 ASP A N 1
ATOM 2362 C CA . ASP A 1 298 ? 22.207 -18.245 17.510 1.00 86.12 298 ASP A CA 1
ATOM 2363 C C . ASP A 1 298 ? 23.584 -17.707 17.929 1.00 86.12 298 ASP A C 1
ATOM 2365 O O . ASP A 1 298 ? 23.977 -17.846 19.087 1.00 86.12 298 ASP A O 1
ATOM 2369 N N . SER A 1 299 ? 24.292 -17.001 17.037 1.00 79.00 299 SER A N 1
ATOM 2370 C CA . SER A 1 299 ? 25.563 -16.337 17.362 1.00 79.00 299 SER A CA 1
ATOM 2371 C C . SER A 1 299 ? 25.394 -15.153 18.327 1.00 79.00 299 SER A C 1
ATOM 2373 O O . SER A 1 299 ? 26.222 -14.954 19.219 1.00 79.00 299 SER A O 1
ATOM 2375 N N . ALA A 1 300 ? 24.300 -14.393 18.219 1.00 74.50 300 ALA A N 1
ATOM 2376 C CA . ALA A 1 300 ? 23.970 -13.301 19.133 1.00 74.50 300 ALA A CA 1
ATOM 2377 C C . ALA A 1 300 ? 23.587 -13.826 20.527 1.00 74.50 300 ALA A C 1
ATOM 2379 O O . ALA A 1 300 ? 23.999 -13.269 21.543 1.00 74.50 300 ALA A O 1
ATOM 2380 N N . VAL A 1 301 ? 22.863 -14.945 20.592 1.00 77.75 301 VAL A N 1
ATOM 2381 C CA . VAL A 1 301 ? 22.515 -15.623 21.848 1.00 77.75 301 VAL A CA 1
ATOM 2382 C C . VAL A 1 301 ? 23.756 -16.264 22.474 1.00 77.75 301 VAL A C 1
ATOM 2384 O O . VAL A 1 301 ? 23.970 -16.142 23.680 1.00 77.75 301 VAL A O 1
ATOM 2387 N N . ALA A 1 302 ? 24.627 -16.887 21.674 1.00 72.69 302 ALA A N 1
ATOM 2388 C CA . ALA A 1 302 ? 25.889 -17.451 22.150 1.00 72.69 302 ALA A CA 1
ATOM 2389 C C . ALA A 1 302 ? 26.841 -16.376 22.702 1.00 72.69 302 ALA A C 1
ATOM 2391 O O . ALA A 1 302 ? 27.465 -16.579 23.743 1.00 72.69 302 ALA A O 1
ATOM 2392 N N . THR A 1 303 ? 26.925 -15.211 22.053 1.00 68.75 303 THR A N 1
ATOM 2393 C CA . THR A 1 303 ? 27.750 -14.086 22.529 1.00 68.75 303 THR A CA 1
ATOM 2394 C C . THR A 1 303 ? 27.157 -13.406 23.766 1.00 68.75 303 THR A C 1
ATOM 2396 O O . THR A 1 303 ? 27.911 -13.083 24.684 1.00 68.75 303 THR A O 1
ATOM 2399 N N . ALA A 1 304 ? 25.829 -13.278 23.861 1.00 66.25 304 ALA A N 1
ATOM 2400 C CA . ALA A 1 304 ? 25.149 -12.801 25.070 1.00 66.25 304 ALA A CA 1
ATOM 2401 C C . ALA A 1 304 ? 25.367 -13.742 26.272 1.00 66.25 304 ALA A C 1
ATOM 2403 O O . ALA A 1 304 ? 25.637 -13.283 27.381 1.00 66.25 304 ALA A O 1
ATOM 2404 N N . ASN A 1 305 ? 25.343 -15.060 26.048 1.00 62.56 305 ASN A N 1
ATOM 2405 C CA . ASN A 1 305 ? 25.626 -16.054 27.086 1.00 62.56 305 ASN A CA 1
ATOM 2406 C C . ASN A 1 305 ? 27.113 -16.091 27.486 1.00 62.56 305 ASN A C 1
ATOM 2408 O O . ASN A 1 305 ? 27.419 -16.292 28.658 1.00 62.56 305 ASN A O 1
ATOM 2412 N N . ALA A 1 306 ? 28.042 -15.840 26.556 1.00 59.78 306 ALA A N 1
ATOM 2413 C CA . ALA A 1 306 ? 29.475 -15.765 26.854 1.00 59.78 306 ALA A CA 1
ATOM 2414 C C . ALA A 1 306 ? 29.856 -14.520 27.683 1.00 59.78 306 ALA A C 1
ATOM 2416 O O . ALA A 1 306 ? 30.769 -14.581 28.509 1.00 59.78 306 ALA A O 1
ATOM 2417 N N . GLN A 1 307 ? 29.138 -13.402 27.516 1.00 56.22 307 GLN A N 1
ATOM 2418 C CA . GLN A 1 307 ? 29.342 -12.173 28.297 1.00 56.22 307 GLN A CA 1
ATOM 2419 C C . GLN A 1 307 ? 28.869 -12.286 29.759 1.00 56.22 307 GLN A C 1
ATOM 2421 O O . GLN A 1 307 ? 29.336 -11.527 30.608 1.00 56.22 307 GLN A O 1
ATOM 2426 N N . LEU A 1 308 ? 28.008 -13.259 30.082 1.00 55.78 308 LEU A N 1
ATOM 2427 C CA . LEU A 1 308 ? 27.572 -13.569 31.454 1.00 55.78 308 LEU A CA 1
ATOM 2428 C C . LEU A 1 308 ? 28.579 -14.432 32.239 1.00 55.78 308 LEU A C 1
ATOM 2430 O O . LEU A 1 308 ? 28.439 -14.599 33.449 1.00 55.78 308 LEU A O 1
ATOM 2434 N N . SER A 1 309 ? 29.618 -14.951 31.581 1.00 47.22 309 SER A N 1
ATOM 2435 C CA . SER A 1 309 ? 30.648 -15.813 32.173 1.00 47.22 309 SER A CA 1
ATOM 2436 C C . SER A 1 309 ? 32.024 -15.137 32.233 1.00 47.22 309 SER A C 1
ATOM 2438 O O . SER A 1 309 ? 33.023 -15.707 31.803 1.00 47.22 309 SER A O 1
ATOM 2440 N N . HIS A 1 310 ? 32.104 -13.922 32.783 1.00 37.28 310 HIS A N 1
ATOM 2441 C CA . HIS A 1 310 ? 33.383 -13.362 33.237 1.00 37.28 310 HIS A CA 1
ATOM 2442 C C . HIS A 1 310 ? 33.608 -13.728 34.719 1.00 37.28 310 HIS A C 1
ATOM 2444 O O . HIS A 1 310 ? 32.781 -13.371 35.561 1.00 37.28 310 HIS A O 1
ATOM 2450 N N . PRO A 1 311 ? 34.696 -14.439 35.081 1.00 44.28 311 PRO A N 1
ATOM 2451 C CA . PRO A 1 311 ? 34.907 -14.906 36.443 1.00 44.28 311 PRO A CA 1
ATOM 2452 C C . PRO A 1 311 ? 35.579 -13.807 37.274 1.00 44.28 311 PRO A C 1
ATOM 2454 O O . PRO A 1 311 ? 36.782 -13.574 37.163 1.00 44.28 311 PRO A O 1
ATOM 2457 N N . THR A 1 312 ? 34.822 -13.146 38.147 1.00 37.78 312 THR A N 1
ATOM 2458 C CA . THR A 1 312 ? 35.419 -12.364 39.237 1.00 37.78 312 THR A CA 1
ATOM 2459 C C . THR A 1 312 ? 35.862 -13.335 40.327 1.00 37.78 312 THR A C 1
ATOM 2461 O O . THR A 1 312 ? 35.049 -13.874 41.075 1.00 37.78 312 THR A O 1
ATOM 2464 N N . GLN A 1 313 ? 37.171 -13.573 40.396 1.00 40.50 313 GLN A N 1
ATOM 2465 C CA . GLN A 1 313 ? 37.823 -14.276 41.495 1.00 40.50 313 GLN A CA 1
ATOM 2466 C C . GLN A 1 313 ? 37.579 -13.552 42.828 1.00 40.50 313 GLN A C 1
ATOM 2468 O O . GLN A 1 313 ? 38.041 -12.429 43.030 1.00 40.50 313 GLN A O 1
ATOM 2473 N N . ARG A 1 314 ? 36.944 -14.245 43.778 1.00 34.75 314 ARG A N 1
ATOM 2474 C CA . ARG A 1 314 ? 37.267 -14.124 45.205 1.00 34.75 314 ARG A CA 1
ATOM 2475 C C . ARG A 1 314 ? 36.914 -15.429 45.929 1.00 34.75 314 ARG A C 1
ATOM 2477 O O . ARG A 1 314 ? 35.752 -15.810 46.007 1.00 34.75 314 ARG A O 1
ATOM 2484 N N . SER A 1 315 ? 37.958 -16.103 46.398 1.00 37.69 315 SER A N 1
ATOM 2485 C CA . SER A 1 315 ? 37.988 -17.145 47.434 1.00 37.69 315 SER A CA 1
ATOM 2486 C C . SER A 1 315 ? 37.268 -16.660 48.715 1.00 37.69 315 SER A C 1
ATOM 2488 O O . SER A 1 315 ? 37.268 -15.458 48.976 1.00 37.69 315 SER A O 1
ATOM 2490 N N . ASP A 1 316 ? 36.599 -17.462 49.557 1.00 37.56 316 ASP A N 1
ATOM 2491 C CA . ASP A 1 316 ? 36.897 -18.821 50.053 1.00 37.56 316 ASP A CA 1
ATOM 2492 C C . ASP A 1 316 ? 35.646 -19.473 50.751 1.00 37.56 316 ASP A C 1
ATOM 2494 O O . ASP A 1 316 ? 34.569 -18.873 50.714 1.00 37.56 316 ASP A O 1
ATOM 2498 N N . PRO A 1 317 ? 35.708 -20.698 51.339 1.00 53.47 317 PRO A N 1
ATOM 2499 C CA . PRO A 1 317 ? 34.730 -21.773 51.113 1.00 53.47 317 PRO A CA 1
ATOM 2500 C C . PRO A 1 317 ? 33.738 -22.035 52.263 1.00 53.47 317 PRO A C 1
ATOM 2502 O O . PRO A 1 317 ? 34.050 -21.815 53.429 1.00 53.47 317 PRO A O 1
ATOM 2505 N N . SER A 1 318 ? 32.595 -22.669 51.960 1.00 35.72 318 SER A N 1
ATOM 2506 C CA . SER A 1 318 ? 31.980 -23.634 52.889 1.00 35.72 318 SER A CA 1
ATOM 2507 C C . SER A 1 318 ? 30.967 -24.576 52.218 1.00 35.72 318 SER A C 1
ATOM 2509 O O . SER A 1 318 ? 29.962 -24.149 51.662 1.00 35.72 318 SER A O 1
ATOM 2511 N N . ALA A 1 319 ? 31.286 -25.869 52.310 1.00 38.59 319 ALA A N 1
ATOM 2512 C CA . ALA A 1 319 ? 30.419 -27.038 52.481 1.00 38.59 319 ALA A CA 1
ATOM 2513 C C . ALA A 1 319 ? 29.129 -27.221 51.640 1.00 38.59 319 ALA A C 1
ATOM 2515 O O . ALA A 1 319 ? 28.075 -26.668 51.925 1.00 38.59 319 ALA A O 1
ATOM 2516 N N . ASN A 1 320 ? 29.215 -28.198 50.725 1.00 41.69 320 ASN A N 1
ATOM 2517 C CA . ASN A 1 320 ? 28.259 -29.292 50.473 1.00 41.69 320 ASN A CA 1
ATOM 2518 C C . ASN A 1 320 ? 26.755 -29.048 50.729 1.00 41.69 320 ASN A C 1
ATOM 2520 O O . ASN A 1 320 ? 26.308 -29.084 51.874 1.00 41.69 320 ASN A O 1
ATOM 2524 N N . LYS A 1 321 ? 25.951 -29.169 49.662 1.00 40.59 321 LYS A N 1
ATOM 2525 C CA . LYS A 1 321 ? 24.955 -30.255 49.563 1.00 40.59 321 LYS A CA 1
ATOM 2526 C C . LYS A 1 321 ? 24.461 -30.477 48.131 1.00 40.59 321 LYS A C 1
ATOM 2528 O O . LYS A 1 321 ? 24.364 -29.571 47.316 1.00 40.59 321 LYS A O 1
ATOM 2533 N N . LYS A 1 322 ? 24.217 -31.756 47.874 1.00 43.97 322 LYS A N 1
ATOM 2534 C CA . LYS A 1 322 ? 23.819 -32.414 46.635 1.00 43.97 322 LYS A CA 1
ATOM 2535 C C . LYS A 1 322 ? 22.314 -32.256 46.343 1.00 43.97 322 LYS A C 1
ATOM 2537 O O . LYS A 1 322 ? 21.516 -32.391 47.262 1.00 43.97 322 LYS A O 1
ATOM 2542 N N . THR A 1 323 ? 22.009 -32.180 45.043 1.00 37.66 323 THR A N 1
ATOM 2543 C CA . THR A 1 323 ? 20.889 -32.840 44.334 1.00 37.66 323 THR A CA 1
ATOM 2544 C C . THR A 1 323 ? 19.504 -32.168 44.266 1.00 37.66 323 THR A C 1
ATOM 2546 O O . THR A 1 323 ? 18.836 -31.988 45.272 1.00 37.66 323 THR A O 1
ATOM 2549 N N . GLN A 1 324 ? 19.086 -32.001 42.996 1.00 42.53 324 GLN A N 1
ATOM 2550 C CA . GLN A 1 324 ? 17.737 -31.936 42.400 1.00 42.53 324 GLN A CA 1
ATOM 2551 C C . GLN A 1 324 ? 16.834 -30.744 42.729 1.00 42.53 324 GLN A C 1
ATOM 2553 O O . GLN A 1 324 ? 16.305 -30.661 43.826 1.00 42.53 324 GLN A O 1
ATOM 2558 N N . GLN A 1 325 ? 16.516 -29.954 41.695 1.00 36.94 325 GLN A N 1
ATOM 2559 C CA . GLN A 1 325 ? 15.123 -29.677 41.322 1.00 36.94 325 GLN A CA 1
ATOM 2560 C C . GLN A 1 325 ? 15.026 -29.059 39.917 1.00 36.94 325 GLN A C 1
ATOM 2562 O O . GLN A 1 325 ? 15.716 -28.102 39.593 1.00 36.94 325 GLN A O 1
ATOM 2567 N N . GLU A 1 326 ? 14.233 -29.737 39.087 1.00 36.88 326 GLU A N 1
ATOM 2568 C CA . GLU A 1 326 ? 13.259 -29.208 38.127 1.00 36.88 326 GLU A CA 1
ATOM 2569 C C . GLU A 1 326 ? 13.636 -27.996 37.257 1.00 36.88 326 GLU A C 1
ATOM 2571 O O . GLU A 1 326 ? 13.808 -26.868 37.701 1.00 36.88 326 GLU A O 1
ATOM 2576 N N . SER A 1 327 ? 13.646 -28.261 35.947 1.00 44.22 327 SER A N 1
ATOM 2577 C CA . SER A 1 327 ? 13.503 -27.285 34.869 1.00 44.22 327 SER A CA 1
ATOM 2578 C C . SER A 1 327 ? 12.153 -26.561 34.988 1.00 44.22 327 SER A C 1
ATOM 2580 O O . SER A 1 327 ? 11.213 -26.852 34.248 1.00 44.22 327 SER A O 1
ATOM 2582 N N . GLU A 1 328 ? 12.052 -25.607 35.908 1.00 40.84 328 GLU A N 1
ATOM 2583 C CA . GLU A 1 328 ? 11.075 -24.529 35.821 1.00 40.84 328 GLU A CA 1
ATOM 2584 C C . GLU A 1 328 ? 11.531 -23.569 34.719 1.00 40.84 328 GLU A C 1
ATOM 2586 O O . GLU A 1 328 ? 12.677 -23.113 34.697 1.00 40.84 328 GLU A O 1
ATOM 2591 N N . GLY A 1 329 ? 10.645 -23.310 33.753 1.00 46.06 329 GLY A N 1
ATOM 2592 C CA . GLY A 1 329 ? 10.912 -22.395 32.652 1.00 46.06 329 GLY A CA 1
ATOM 2593 C C . GLY A 1 329 ? 11.443 -21.073 33.189 1.00 46.06 329 GLY A C 1
ATOM 2594 O O . GLY A 1 329 ? 10.821 -20.468 34.062 1.00 46.06 329 GLY A O 1
ATOM 2595 N N . ALA A 1 330 ? 12.598 -20.646 32.676 1.00 50.28 330 ALA A N 1
ATOM 2596 C CA . ALA A 1 330 ? 13.195 -19.360 32.992 1.00 50.28 330 ALA A CA 1
ATOM 2597 C C . ALA A 1 330 ? 12.223 -18.247 32.574 1.00 50.28 330 ALA A C 1
ATOM 2599 O O . ALA A 1 330 ? 12.263 -17.735 31.456 1.00 50.28 330 ALA A O 1
ATOM 2600 N N . SER A 1 331 ? 11.304 -17.902 33.473 1.00 56.34 331 SER A N 1
ATOM 2601 C CA . SER A 1 331 ? 10.491 -16.706 33.384 1.00 56.34 331 SER A CA 1
ATOM 2602 C C . SER A 1 331 ? 11.459 -15.543 33.522 1.00 56.34 331 SER A C 1
ATOM 2604 O O . SER A 1 331 ? 11.817 -15.162 34.638 1.00 56.34 331 SER A O 1
ATOM 2606 N N . LEU A 1 332 ? 11.923 -15.038 32.374 1.00 59.19 332 LEU A N 1
ATOM 2607 C CA . LEU A 1 332 ? 12.744 -13.838 32.248 1.00 59.19 332 LEU A CA 1
ATOM 2608 C C . LEU A 1 332 ? 12.171 -12.779 33.187 1.00 59.19 332 LEU A C 1
ATOM 2610 O O . LEU A 1 332 ? 11.019 -12.355 33.039 1.00 59.19 332 LEU A O 1
ATOM 2614 N N . ARG A 1 333 ? 12.938 -12.404 34.213 1.00 61.47 333 ARG A N 1
ATOM 2615 C CA . ARG A 1 333 ? 12.486 -11.389 35.157 1.00 61.47 333 ARG A CA 1
ATOM 2616 C C . ARG A 1 333 ? 12.363 -10.087 34.378 1.00 61.47 333 ARG A C 1
ATOM 2618 O O . ARG A 1 333 ? 13.229 -9.744 33.582 1.00 61.47 333 ARG A O 1
ATOM 2625 N N . PHE A 1 334 ? 11.283 -9.345 34.607 1.00 64.56 334 PHE A N 1
ATOM 2626 C CA . PHE A 1 334 ? 11.012 -8.072 33.929 1.00 64.56 334 PHE A CA 1
ATOM 2627 C C . PHE A 1 334 ? 12.200 -7.086 34.006 1.00 64.56 334 PHE A C 1
ATOM 2629 O O . PHE A 1 334 ? 12.422 -6.299 33.091 1.00 64.56 334 PHE A O 1
ATOM 2636 N N . THR A 1 335 ? 13.020 -7.188 35.056 1.00 70.69 335 THR A N 1
ATOM 2637 C CA . THR A 1 335 ? 14.275 -6.444 35.235 1.00 70.69 335 THR A CA 1
ATOM 2638 C C . THR A 1 335 ? 15.333 -6.731 34.167 1.00 70.69 335 THR A C 1
ATOM 2640 O O . THR A 1 335 ? 16.042 -5.811 33.769 1.00 70.69 335 THR A O 1
ATOM 2643 N N . ASP A 1 336 ? 15.400 -7.960 33.658 1.00 68.00 336 ASP A N 1
ATOM 2644 C CA . ASP A 1 336 ? 16.370 -8.385 32.638 1.00 68.00 336 ASP A CA 1
ATOM 2645 C C . ASP A 1 336 ? 15.908 -7.973 31.227 1.00 68.00 336 ASP A C 1
ATOM 2647 O O . ASP A 1 336 ? 16.708 -7.790 30.312 1.00 68.00 336 ASP A O 1
ATOM 2651 N N . LEU A 1 337 ? 14.599 -7.757 31.051 1.00 67.38 337 LEU A N 1
ATOM 2652 C CA . LEU A 1 337 ? 14.038 -7.165 29.835 1.00 67.38 337 LEU A CA 1
ATOM 2653 C C . LEU A 1 337 ? 14.276 -5.651 29.783 1.00 67.38 337 LEU A C 1
ATOM 2655 O O . LEU A 1 337 ? 14.550 -5.117 28.709 1.00 67.38 337 LEU A O 1
ATOM 2659 N N . ILE A 1 338 ? 14.228 -4.961 30.929 1.00 72.44 338 ILE A N 1
ATOM 2660 C CA . ILE A 1 338 ? 14.469 -3.510 31.016 1.00 72.44 338 ILE A CA 1
ATOM 2661 C C . ILE A 1 338 ? 15.888 -3.145 30.558 1.00 72.44 338 ILE A C 1
ATOM 2663 O O . ILE A 1 338 ? 16.063 -2.146 29.861 1.00 72.44 338 ILE A O 1
ATOM 2667 N N . THR A 1 339 ? 16.898 -3.956 30.881 1.00 77.06 339 THR A N 1
ATOM 2668 C CA . THR A 1 339 ? 18.284 -3.718 30.439 1.00 77.06 339 THR A CA 1
ATOM 2669 C C . THR A 1 339 ? 18.469 -3.885 28.928 1.00 77.06 339 THR A C 1
ATOM 2671 O O . THR A 1 339 ? 19.379 -3.284 28.362 1.00 77.06 339 THR A O 1
ATOM 2674 N N . CYS A 1 340 ? 17.580 -4.620 28.249 1.00 76.31 340 CYS A N 1
ATOM 2675 C CA . CYS A 1 340 ? 17.599 -4.793 26.793 1.00 76.31 340 CYS A CA 1
ATOM 2676 C C . CYS A 1 340 ? 16.890 -3.657 26.029 1.00 76.31 340 CYS A C 1
ATOM 2678 O O . CYS A 1 340 ? 17.130 -3.480 24.833 1.00 76.31 340 CYS A O 1
ATOM 2680 N N . VAL A 1 341 ? 16.045 -2.858 26.694 1.00 83.62 341 VAL A N 1
ATOM 2681 C CA . VAL A 1 341 ? 15.276 -1.765 26.064 1.00 83.62 341 VAL A CA 1
ATOM 2682 C C . VAL A 1 341 ? 16.160 -0.746 25.329 1.00 83.62 341 VAL A C 1
ATOM 2684 O O . VAL A 1 341 ? 15.817 -0.407 24.195 1.00 83.62 341 VAL A O 1
ATOM 2687 N N . PRO A 1 342 ? 17.305 -0.275 25.867 1.00 87.62 342 PRO A N 1
ATOM 2688 C CA . PRO A 1 342 ? 18.177 0.656 25.150 1.00 87.62 342 PRO A CA 1
ATOM 2689 C C . PRO A 1 342 ? 18.696 0.075 23.831 1.00 87.62 342 PRO A C 1
ATOM 2691 O O . PRO A 1 342 ? 18.702 0.774 22.819 1.00 87.62 342 PRO A O 1
ATOM 2694 N N . ASN A 1 343 ? 19.046 -1.215 23.820 1.00 85.44 343 ASN A N 1
ATOM 2695 C CA . ASN A 1 343 ? 19.548 -1.909 22.634 1.00 85.44 343 ASN A CA 1
ATOM 2696 C C . ASN A 1 343 ? 18.446 -2.090 21.587 1.00 85.44 343 ASN A C 1
ATOM 2698 O O . ASN A 1 343 ? 18.689 -1.874 20.406 1.00 85.44 343 ASN A O 1
ATOM 2702 N N . ILE A 1 344 ? 17.218 -2.411 22.010 1.00 86.56 344 ILE A N 1
ATOM 2703 C CA . ILE A 1 344 ? 16.054 -2.520 21.114 1.00 86.56 344 ILE A CA 1
ATOM 2704 C C . ILE A 1 344 ? 15.699 -1.151 20.524 1.00 86.56 344 ILE A C 1
ATOM 2706 O O . ILE A 1 344 ? 15.441 -1.026 19.328 1.00 86.56 344 ILE A O 1
ATOM 2710 N N . VAL A 1 345 ? 15.732 -0.094 21.337 1.00 90.50 345 VAL A N 1
ATOM 2711 C CA . VAL A 1 345 ? 15.498 1.275 20.864 1.00 90.50 345 VAL A CA 1
ATOM 2712 C C . VAL A 1 345 ? 16.595 1.694 19.886 1.00 90.50 345 VAL A C 1
ATOM 2714 O O . VAL A 1 345 ? 16.285 2.259 18.837 1.00 90.50 345 VAL A O 1
ATOM 2717 N N . GLN A 1 346 ? 17.859 1.384 20.171 1.00 93.31 346 GLN A N 1
ATOM 2718 C CA . GLN A 1 346 ? 18.970 1.656 19.264 1.00 93.31 346 GLN A CA 1
ATOM 2719 C C . GLN A 1 346 ? 18.841 0.860 17.957 1.00 93.31 346 GLN A C 1
ATOM 2721 O O . GLN A 1 346 ? 18.973 1.457 16.891 1.00 93.31 346 GLN A O 1
ATOM 2726 N N . ALA A 1 347 ? 18.473 -0.422 18.024 1.00 91.19 347 ALA A N 1
ATOM 2727 C CA . ALA A 1 347 ? 18.204 -1.264 16.860 1.00 91.19 347 ALA A CA 1
ATOM 2728 C C . ALA A 1 347 ? 17.063 -0.695 15.997 1.00 91.19 347 ALA A C 1
ATOM 2730 O O . ALA A 1 347 ? 17.218 -0.540 14.787 1.00 91.19 347 ALA A O 1
ATOM 2731 N N . SER A 1 348 ? 15.958 -0.266 16.615 1.00 93.25 348 SER A N 1
ATOM 2732 C CA . SER A 1 348 ? 14.839 0.364 15.897 1.00 93.25 348 SER A CA 1
ATOM 2733 C C . SER A 1 348 ? 15.234 1.689 15.226 1.00 93.25 348 SER A C 1
ATOM 2735 O O . SER A 1 348 ? 14.745 2.028 14.148 1.00 93.25 348 SER A O 1
ATOM 2737 N N . ARG A 1 349 ? 16.154 2.453 15.833 1.00 92.50 349 ARG A N 1
ATOM 2738 C CA . ARG A 1 349 ? 16.694 3.687 15.242 1.00 92.50 349 ARG A CA 1
ATOM 2739 C C . ARG A 1 349 ? 17.598 3.377 14.054 1.00 92.50 349 ARG A C 1
ATOM 2741 O O . ARG A 1 349 ? 17.478 4.054 13.037 1.00 92.50 349 ARG A O 1
ATOM 2748 N N . THR A 1 350 ? 18.451 2.357 14.162 1.00 95.00 350 THR A N 1
ATOM 2749 C CA . THR A 1 350 ? 19.294 1.913 13.043 1.00 95.00 350 THR A CA 1
ATOM 2750 C C . THR A 1 350 ? 18.473 1.326 11.902 1.00 95.00 350 THR A C 1
ATOM 2752 O O . THR A 1 350 ? 18.782 1.567 10.742 1.00 95.00 350 THR A O 1
ATOM 2755 N N . GLU A 1 351 ? 17.387 0.617 12.204 1.00 95.12 351 GLU A N 1
ATOM 2756 C CA . GLU A 1 351 ? 16.461 0.110 11.193 1.00 95.12 351 GLU A CA 1
ATOM 2757 C C . GLU A 1 351 ? 15.818 1.268 10.424 1.00 95.12 351 GLU A C 1
ATOM 2759 O O . GLU A 1 351 ? 15.856 1.301 9.195 1.00 95.12 351 GLU A O 1
ATOM 2764 N N . ARG A 1 352 ? 15.312 2.283 11.135 1.00 94.12 352 ARG A N 1
ATOM 2765 C CA . ARG A 1 352 ? 14.749 3.484 10.504 1.00 94.12 352 ARG A CA 1
ATOM 2766 C C . ARG A 1 352 ? 15.776 4.233 9.658 1.00 94.12 352 ARG A C 1
ATOM 2768 O O . ARG A 1 352 ? 15.442 4.648 8.550 1.00 94.12 352 ARG A O 1
ATOM 2775 N N . SER A 1 353 ? 17.015 4.386 10.136 1.00 95.06 353 SER A N 1
ATOM 2776 C CA . SER A 1 353 ? 18.062 5.052 9.355 1.00 95.06 353 SER A CA 1
ATOM 2777 C C . SER A 1 353 ? 18.458 4.242 8.120 1.00 95.06 353 SER A C 1
ATOM 2779 O O . SER A 1 353 ? 18.644 4.828 7.056 1.00 95.06 353 SER A O 1
ATOM 2781 N N . LEU A 1 354 ? 18.521 2.911 8.216 1.00 96.31 354 LEU A N 1
ATOM 2782 C CA . LEU A 1 354 ? 18.776 2.031 7.073 1.00 96.31 354 LEU A CA 1
ATOM 2783 C C . LEU A 1 354 ? 17.642 2.071 6.049 1.00 96.31 354 LEU A C 1
ATOM 2785 O O . LEU A 1 354 ? 17.913 2.159 4.856 1.00 96.31 354 LEU A O 1
ATOM 2789 N N . ILE A 1 355 ? 16.379 2.067 6.484 1.00 95.38 355 ILE A N 1
ATOM 2790 C CA . ILE A 1 355 ? 15.226 2.207 5.582 1.00 95.38 355 ILE A CA 1
ATOM 2791 C C . ILE A 1 355 ? 15.278 3.560 4.866 1.00 95.38 355 ILE A C 1
ATOM 2793 O O . ILE A 1 355 ? 15.088 3.625 3.649 1.00 95.38 355 ILE A O 1
ATOM 2797 N N . GLN A 1 356 ? 15.598 4.634 5.592 1.00 95.75 356 GLN A N 1
ATOM 2798 C CA . GLN A 1 356 ? 15.758 5.959 5.001 1.00 95.75 356 GLN A CA 1
ATOM 2799 C C . GLN A 1 356 ? 16.898 5.973 3.972 1.00 95.75 356 GLN A C 1
ATOM 2801 O O . GLN A 1 356 ? 16.691 6.431 2.849 1.00 95.75 356 GLN A O 1
ATOM 2806 N N . GLN A 1 357 ? 18.063 5.411 4.301 1.00 96.75 357 GLN A N 1
ATOM 2807 C CA . GLN A 1 357 ? 19.190 5.296 3.370 1.00 96.75 357 GLN A CA 1
ATOM 2808 C C . GLN A 1 357 ? 18.839 4.446 2.143 1.00 96.75 357 GLN A C 1
ATOM 2810 O O . GLN A 1 357 ? 19.117 4.854 1.021 1.00 96.75 357 GLN A O 1
ATOM 2815 N N . ALA A 1 358 ? 18.166 3.310 2.321 1.00 96.12 358 ALA A N 1
ATOM 2816 C CA . ALA A 1 358 ? 17.736 2.455 1.221 1.00 96.12 358 ALA A CA 1
ATOM 2817 C C . ALA A 1 358 ? 16.738 3.173 0.300 1.00 96.12 358 ALA A C 1
ATOM 2819 O O . ALA A 1 358 ? 16.846 3.080 -0.921 1.00 96.12 358 ALA A O 1
ATOM 2820 N N . SER A 1 359 ? 15.788 3.923 0.867 1.00 94.75 359 SER A N 1
ATOM 2821 C CA . SER A 1 359 ? 14.843 4.727 0.085 1.00 94.75 359 SER A CA 1
ATOM 2822 C C . SER A 1 359 ? 15.546 5.846 -0.692 1.00 94.75 359 SER A C 1
ATOM 2824 O O . SER A 1 359 ? 15.252 6.059 -1.869 1.00 94.75 359 SER A O 1
ATOM 2826 N N . TYR A 1 360 ? 16.533 6.498 -0.073 1.00 97.12 360 TYR A N 1
ATOM 2827 C CA . TYR A 1 360 ? 17.358 7.520 -0.707 1.00 97.12 360 TYR A CA 1
ATOM 2828 C C . TYR A 1 360 ? 18.174 6.943 -1.867 1.00 97.12 360 TYR A C 1
ATOM 2830 O O . TYR A 1 360 ? 18.137 7.491 -2.964 1.00 97.12 360 TYR A O 1
ATOM 2838 N N . LEU A 1 361 ? 18.839 5.802 -1.663 1.00 97.69 361 LEU A N 1
ATOM 2839 C CA . LEU A 1 361 ? 19.614 5.129 -2.706 1.00 97.69 361 LEU A CA 1
ATOM 2840 C C . LEU A 1 361 ? 18.732 4.651 -3.859 1.00 97.69 361 LEU A C 1
ATOM 2842 O O . LEU A 1 361 ? 19.104 4.833 -5.011 1.00 97.69 361 LEU A O 1
ATOM 2846 N N . ARG A 1 362 ? 17.542 4.101 -3.583 1.00 96.75 362 ARG A N 1
ATOM 2847 C CA . ARG A 1 362 ? 16.583 3.735 -4.640 1.00 96.75 362 ARG A CA 1
ATOM 2848 C C . ARG A 1 362 ? 16.158 4.943 -5.460 1.00 96.75 362 ARG A C 1
ATOM 2850 O O . ARG A 1 362 ? 16.099 4.850 -6.679 1.00 96.75 362 ARG A O 1
ATOM 2857 N N . ARG A 1 363 ? 15.905 6.079 -4.806 1.00 96.50 363 ARG A N 1
ATOM 2858 C CA . ARG A 1 363 ? 15.583 7.328 -5.499 1.00 96.50 363 ARG A CA 1
ATOM 2859 C C . ARG A 1 363 ? 16.757 7.819 -6.341 1.00 96.50 363 ARG A C 1
ATOM 2861 O O . ARG A 1 363 ? 16.545 8.179 -7.490 1.00 96.50 363 ARG A O 1
ATOM 2868 N N . GLN A 1 364 ? 17.974 7.819 -5.799 1.00 97.19 364 GLN A N 1
ATOM 2869 C CA . GLN A 1 364 ? 19.166 8.211 -6.554 1.00 97.19 364 GLN A CA 1
ATOM 2870 C C . GLN A 1 364 ? 19.424 7.290 -7.747 1.00 97.19 364 GLN A C 1
ATOM 2872 O O . GLN A 1 364 ? 19.767 7.779 -8.816 1.00 97.19 364 GLN A O 1
ATOM 2877 N N . LEU A 1 365 ? 19.223 5.981 -7.585 1.00 97.56 365 LEU A N 1
ATOM 2878 C CA . LEU A 1 365 ? 19.360 5.011 -8.668 1.00 97.56 365 LEU A CA 1
ATOM 2879 C C . LEU A 1 365 ? 18.282 5.231 -9.733 1.00 97.56 365 LEU A C 1
ATOM 2881 O O . LEU A 1 365 ? 18.611 5.234 -10.911 1.00 97.56 365 LEU A O 1
ATOM 2885 N N . GLY A 1 366 ? 17.036 5.498 -9.329 1.00 96.50 366 GLY A N 1
ATOM 2886 C CA . GLY A 1 366 ? 15.954 5.878 -10.241 1.00 96.50 366 GLY A CA 1
ATOM 2887 C C . GLY A 1 366 ? 16.313 7.109 -11.075 1.00 96.50 366 GLY A C 1
ATOM 2888 O O . GLY A 1 366 ? 16.319 7.029 -12.298 1.00 96.50 366 GLY A O 1
ATOM 2889 N N . VAL A 1 367 ? 16.736 8.196 -10.419 1.00 96.69 367 VAL A N 1
ATOM 2890 C CA . VAL A 1 367 ? 17.186 9.424 -11.100 1.00 96.69 367 VAL A CA 1
ATOM 2891 C C . VAL A 1 367 ? 18.349 9.136 -12.051 1.00 96.69 367 VAL A C 1
ATOM 2893 O O . VAL A 1 367 ? 18.283 9.501 -13.217 1.00 96.69 367 VAL A O 1
ATOM 2896 N N . ALA A 1 368 ? 19.377 8.411 -11.601 1.00 96.38 368 ALA A N 1
ATOM 2897 C CA . ALA A 1 368 ? 20.511 8.057 -12.452 1.00 96.38 368 ALA A CA 1
ATOM 2898 C C . ALA A 1 368 ? 20.106 7.163 -13.640 1.00 96.38 368 ALA A C 1
ATOM 2900 O O . ALA A 1 368 ? 20.682 7.275 -14.719 1.00 96.38 368 ALA A O 1
ATOM 2901 N N . SER A 1 369 ? 19.121 6.277 -13.462 1.00 94.25 369 SER A N 1
ATOM 2902 C CA . SER A 1 369 ? 18.608 5.420 -14.534 1.00 94.25 369 SER A CA 1
ATOM 2903 C C . SER A 1 369 ? 17.784 6.197 -15.558 1.00 94.25 369 SER A C 1
ATOM 2905 O O . SER A 1 369 ? 17.911 5.937 -16.754 1.00 94.25 369 SER A O 1
ATOM 2907 N N . ASP A 1 370 ? 17.004 7.184 -15.114 1.00 94.12 370 ASP A N 1
ATOM 2908 C CA . ASP A 1 370 ? 16.270 8.082 -16.001 1.00 94.12 370 ASP A CA 1
ATOM 2909 C C . ASP A 1 370 ? 17.228 9.001 -16.763 1.00 94.12 370 ASP A C 1
ATOM 2911 O O . ASP A 1 370 ? 17.120 9.099 -17.984 1.00 94.12 370 ASP A O 1
ATOM 2915 N N . ASP A 1 371 ? 18.230 9.575 -16.092 1.00 95.56 371 ASP A N 1
ATOM 2916 C CA . ASP A 1 371 ? 19.290 10.363 -16.734 1.00 95.56 371 ASP A CA 1
ATOM 2917 C C . ASP A 1 371 ? 20.050 9.524 -17.776 1.00 95.56 371 ASP A C 1
ATOM 2919 O O . ASP A 1 371 ? 20.310 9.974 -18.897 1.00 95.56 371 ASP A O 1
ATOM 2923 N N . MET A 1 372 ? 20.368 8.267 -17.450 1.00 92.94 372 MET A N 1
ATOM 2924 C CA . MET A 1 372 ? 20.990 7.337 -18.393 1.00 92.94 372 MET A CA 1
ATOM 2925 C C . MET A 1 372 ? 20.069 7.044 -19.584 1.00 92.94 372 MET A C 1
ATOM 2927 O O . MET A 1 372 ? 20.523 7.026 -20.723 1.00 92.94 372 MET A O 1
ATOM 2931 N N . ARG A 1 373 ? 18.767 6.856 -19.359 1.00 90.44 373 ARG A N 1
ATOM 2932 C CA . ARG A 1 373 ? 17.805 6.618 -20.441 1.00 90.44 373 ARG A CA 1
ATOM 2933 C C . ARG A 1 373 ? 17.677 7.831 -21.360 1.00 90.44 373 ARG A C 1
ATOM 2935 O O . ARG A 1 373 ? 17.718 7.669 -22.576 1.00 90.44 373 ARG A O 1
ATOM 2942 N N . VAL A 1 374 ? 17.586 9.036 -20.798 1.00 91.81 374 VAL A N 1
ATOM 2943 C CA . VAL A 1 374 ? 17.516 10.291 -21.562 1.00 91.81 374 VAL A CA 1
ATOM 2944 C C . VAL A 1 374 ? 18.797 10.509 -22.366 1.00 91.81 374 VAL A C 1
ATOM 2946 O O . VAL A 1 374 ? 18.735 10.860 -23.543 1.00 91.81 374 VAL A O 1
ATOM 2949 N N . THR A 1 375 ? 19.967 10.269 -21.768 1.00 92.56 375 THR A N 1
ATOM 2950 C CA . THR A 1 375 ? 21.247 10.393 -22.484 1.00 92.56 375 THR A CA 1
ATOM 2951 C C . THR A 1 375 ? 21.388 9.351 -23.591 1.00 92.56 375 THR A C 1
ATOM 2953 O O . THR A 1 375 ? 21.797 9.715 -24.690 1.00 92.56 375 THR A O 1
ATOM 2956 N N . ILE A 1 376 ? 20.985 8.095 -23.367 1.00 91.25 376 ILE A N 1
ATOM 2957 C CA . ILE A 1 376 ? 20.956 7.053 -24.409 1.00 91.25 376 ILE A CA 1
ATOM 2958 C C . ILE A 1 376 ? 20.002 7.439 -25.543 1.00 91.25 376 ILE A C 1
ATOM 2960 O O . ILE A 1 376 ? 20.385 7.340 -26.705 1.00 91.25 376 ILE A O 1
ATOM 2964 N N . GLN A 1 377 ? 18.797 7.921 -25.233 1.00 90.00 377 GLN A N 1
ATOM 2965 C CA . GLN A 1 377 ? 17.818 8.331 -26.241 1.00 90.00 377 GLN A CA 1
ATOM 2966 C C . GLN A 1 377 ? 18.311 9.533 -27.055 1.00 90.00 377 GLN A C 1
ATOM 2968 O O . GLN A 1 377 ? 18.168 9.565 -28.276 1.00 90.00 377 GLN A O 1
ATOM 2973 N N . ARG A 1 378 ? 18.961 10.502 -26.402 1.00 91.31 378 ARG A N 1
ATOM 2974 C CA . ARG A 1 378 ? 19.613 11.619 -27.090 1.00 91.31 378 ARG A CA 1
ATOM 2975 C C . ARG A 1 378 ? 20.720 11.130 -28.023 1.00 91.31 378 ARG A C 1
ATOM 2977 O O . ARG A 1 378 ? 20.746 11.522 -29.185 1.00 91.31 378 ARG A O 1
ATOM 2984 N N . LEU A 1 379 ? 21.609 10.267 -27.531 1.00 90.88 379 LEU A N 1
ATOM 2985 C CA . LEU A 1 379 ? 22.668 9.672 -28.348 1.00 90.88 379 LEU A CA 1
ATOM 2986 C C . LEU A 1 379 ? 22.088 8.848 -29.505 1.00 90.88 379 LEU A C 1
ATOM 2988 O O . LEU A 1 379 ? 22.698 8.800 -30.567 1.00 90.88 379 LEU A O 1
ATOM 2992 N N . ALA A 1 380 ? 20.919 8.226 -29.328 1.00 89.88 380 ALA A N 1
ATOM 2993 C CA . ALA A 1 380 ? 20.252 7.448 -30.370 1.00 89.88 380 ALA A CA 1
ATOM 2994 C C . ALA A 1 380 ? 19.694 8.371 -31.454 1.00 89.88 380 ALA A C 1
ATOM 2996 O O . ALA A 1 380 ? 19.883 8.101 -32.632 1.00 89.88 380 ALA A O 1
ATOM 2997 N N . GLY A 1 381 ? 19.106 9.508 -31.067 1.00 87.44 381 GLY A N 1
ATOM 2998 C CA . GLY A 1 381 ? 18.687 10.548 -32.008 1.00 87.44 381 GLY A CA 1
ATOM 2999 C C . GLY A 1 381 ? 19.850 11.208 -32.762 1.00 87.44 381 GLY A C 1
ATOM 3000 O O . GLY A 1 381 ? 19.679 11.620 -33.906 1.00 87.44 381 GLY A O 1
ATOM 3001 N N . GLU A 1 382 ? 21.035 11.300 -32.149 1.00 90.31 382 GLU A N 1
ATOM 3002 C CA . GLU A 1 382 ? 22.251 11.835 -32.785 1.00 90.31 382 GLU A CA 1
ATOM 3003 C C . GLU A 1 382 ? 22.997 10.785 -33.640 1.00 90.31 382 GLU A C 1
ATOM 3005 O O . GLU A 1 382 ? 23.779 11.136 -34.527 1.00 90.31 382 GLU A O 1
ATOM 3010 N N . SER A 1 383 ? 22.769 9.492 -33.396 1.00 85.56 383 SER A N 1
ATOM 3011 C CA . SER A 1 383 ? 23.461 8.389 -34.061 1.00 85.56 383 SER A CA 1
ATOM 3012 C C . SER A 1 383 ? 22.696 7.895 -35.284 1.00 85.56 383 SER A C 1
ATOM 3014 O O . SER A 1 383 ? 21.556 7.462 -35.198 1.00 85.56 383 SER A O 1
ATOM 3016 N N . TYR A 1 384 ? 23.372 7.826 -36.429 1.00 82.25 384 TYR A N 1
ATOM 3017 C CA . TYR A 1 384 ? 22.844 7.147 -37.620 1.00 82.25 384 TYR A CA 1
ATOM 3018 C C . TYR A 1 384 ? 22.994 5.616 -37.564 1.00 82.25 384 TYR A C 1
ATOM 3020 O O . TYR A 1 384 ? 22.623 4.919 -38.508 1.00 82.25 384 TYR A O 1
ATOM 3028 N N . LEU A 1 385 ? 23.595 5.081 -36.495 1.00 82.94 385 LEU A N 1
ATOM 3029 C CA . LEU A 1 385 ? 23.864 3.651 -36.352 1.00 82.94 385 LEU A CA 1
ATOM 3030 C C . LEU A 1 385 ? 22.663 2.887 -35.779 1.00 82.94 385 LEU A C 1
ATOM 3032 O O . LEU A 1 385 ? 22.514 1.697 -36.045 1.00 82.94 385 LEU A O 1
ATOM 3036 N N . VAL A 1 386 ? 21.841 3.554 -34.968 1.00 87.88 386 VAL A N 1
ATOM 3037 C CA . VAL A 1 386 ? 20.793 2.939 -34.145 1.00 87.88 386 VAL A CA 1
ATOM 3038 C C . VAL A 1 386 ? 19.467 3.669 -34.393 1.00 87.88 386 VAL A C 1
ATOM 3040 O O . VAL A 1 386 ? 19.493 4.876 -34.612 1.00 87.88 386 VAL A O 1
ATOM 3043 N N . PRO A 1 387 ? 18.308 2.981 -34.392 1.00 82.50 387 PRO A N 1
ATOM 3044 C CA . PRO A 1 387 ? 17.012 3.644 -34.520 1.00 82.50 387 PRO A CA 1
ATOM 3045 C C . PRO A 1 387 ? 16.778 4.689 -33.410 1.00 82.50 387 PRO A C 1
ATOM 3047 O O . PRO A 1 387 ? 17.199 4.457 -32.274 1.00 82.50 387 PRO A O 1
ATOM 3050 N N . PRO A 1 388 ? 16.055 5.791 -33.691 1.00 77.31 388 PRO A N 1
ATOM 3051 C CA . PRO A 1 388 ? 15.812 6.865 -32.718 1.00 77.31 388 PRO A CA 1
ATOM 3052 C C . PRO A 1 388 ? 14.989 6.416 -31.496 1.00 77.31 388 PRO A C 1
ATOM 3054 O O . PRO A 1 388 ? 15.054 7.054 -30.447 1.00 77.31 388 PRO A O 1
ATOM 3057 N N . ASP A 1 389 ? 14.280 5.288 -31.603 1.00 79.12 389 ASP A N 1
ATOM 3058 C CA . ASP A 1 389 ? 13.469 4.705 -30.526 1.00 79.12 389 ASP A CA 1
ATOM 3059 C C . ASP A 1 389 ? 14.253 3.732 -29.625 1.00 79.12 389 ASP A C 1
ATOM 3061 O O . ASP A 1 389 ? 13.688 3.109 -28.725 1.00 79.12 389 ASP A O 1
ATOM 3065 N N . ALA A 1 390 ? 15.564 3.578 -29.838 1.00 82.88 390 ALA A N 1
ATOM 3066 C CA . ALA A 1 390 ? 16.390 2.682 -29.038 1.00 82.88 390 ALA A CA 1
ATOM 3067 C C . ALA A 1 390 ? 16.664 3.259 -27.642 1.00 82.88 390 ALA A C 1
ATOM 3069 O O . ALA A 1 390 ? 17.666 3.934 -27.395 1.00 82.88 390 ALA A O 1
ATOM 3070 N N . SER A 1 391 ? 15.775 2.949 -26.699 1.00 81.38 391 SER A N 1
ATOM 3071 C CA . SER A 1 391 ? 15.923 3.322 -25.290 1.00 81.38 391 SER A CA 1
ATOM 3072 C C . SER A 1 391 ? 16.811 2.363 -24.488 1.00 81.38 391 SER A C 1
ATOM 3074 O O . SER A 1 391 ? 17.175 2.675 -23.355 1.00 81.38 391 SER A O 1
ATOM 3076 N N . SER A 1 392 ? 17.135 1.182 -25.031 1.00 87.19 392 SER A N 1
ATOM 3077 C CA . SER A 1 392 ? 17.899 0.146 -24.329 1.00 87.19 392 SER A CA 1
ATOM 3078 C C . SER A 1 392 ? 19.325 0.017 -24.858 1.00 87.19 392 SER A C 1
ATOM 3080 O O . SER A 1 392 ? 19.567 -0.044 -26.061 1.00 87.19 392 SER A O 1
ATOM 3082 N N . MET A 1 393 ? 20.293 -0.132 -23.949 1.00 84.19 393 MET A N 1
ATOM 3083 C CA . MET A 1 393 ? 21.696 -0.413 -24.290 1.00 84.19 393 MET A CA 1
ATOM 3084 C C . MET A 1 393 ? 21.861 -1.729 -25.077 1.00 84.19 393 MET A C 1
ATOM 3086 O O . MET A 1 393 ? 22.810 -1.895 -25.842 1.00 84.19 393 MET A O 1
ATOM 3090 N N . TYR A 1 394 ? 20.919 -2.662 -24.931 1.00 87.81 394 TYR A N 1
ATOM 3091 C CA . TYR A 1 394 ? 20.911 -3.904 -25.698 1.00 87.81 394 TYR A CA 1
ATOM 3092 C C . TYR A 1 394 ? 20.675 -3.668 -27.203 1.00 87.81 394 TYR A C 1
ATOM 3094 O O . TYR A 1 394 ? 21.302 -4.329 -28.033 1.00 87.81 394 TYR A O 1
ATOM 3102 N N . ASP A 1 395 ? 19.857 -2.678 -27.566 1.00 87.19 395 ASP A N 1
ATOM 3103 C CA . ASP A 1 395 ? 19.594 -2.329 -28.968 1.00 87.19 395 ASP A CA 1
ATOM 3104 C C . ASP A 1 395 ? 20.835 -1.723 -29.627 1.00 87.19 395 ASP A C 1
ATOM 3106 O O . ASP A 1 395 ? 21.149 -2.032 -30.776 1.00 87.19 395 ASP A O 1
ATOM 3110 N N . TRP A 1 396 ? 21.613 -0.953 -28.862 1.00 88.44 396 TRP A N 1
ATOM 3111 C CA . TRP A 1 396 ? 22.923 -0.456 -29.281 1.00 88.44 396 TRP A CA 1
ATOM 3112 C C . TRP A 1 396 ? 23.919 -1.582 -29.538 1.00 88.44 396 TRP A C 1
ATOM 3114 O O . TRP A 1 396 ? 24.597 -1.578 -30.565 1.00 88.44 396 TRP A O 1
ATOM 3124 N N . ALA A 1 397 ? 23.991 -2.572 -28.645 1.00 90.69 397 ALA A N 1
ATOM 3125 C CA . ALA A 1 397 ? 24.859 -3.733 -28.837 1.00 90.69 397 ALA A CA 1
ATOM 3126 C C . ALA A 1 397 ? 24.458 -4.537 -30.088 1.00 90.69 397 ALA A C 1
ATOM 3128 O O . ALA A 1 397 ? 25.311 -4.968 -30.872 1.00 90.69 397 ALA A O 1
ATOM 3129 N N . ARG A 1 398 ? 23.152 -4.696 -30.326 1.00 90.31 398 ARG A N 1
ATOM 3130 C CA . ARG A 1 398 ? 22.623 -5.359 -31.523 1.00 90.31 398 ARG A CA 1
ATOM 3131 C C . ARG A 1 398 ? 22.928 -4.572 -32.799 1.00 90.31 398 ARG A C 1
ATOM 3133 O O . ARG A 1 398 ? 23.382 -5.152 -33.779 1.00 90.31 398 ARG A O 1
ATOM 3140 N N . ALA A 1 399 ? 22.723 -3.261 -32.794 1.00 89.62 399 ALA A N 1
ATOM 3141 C CA . ALA A 1 399 ? 23.011 -2.413 -33.944 1.00 89.62 399 ALA A CA 1
ATOM 3142 C C . ALA A 1 399 ? 24.515 -2.373 -34.265 1.00 89.62 399 ALA A C 1
ATOM 3144 O O . ALA A 1 399 ? 24.903 -2.491 -35.427 1.00 89.62 399 ALA A O 1
ATOM 3145 N N . ALA A 1 400 ? 25.369 -2.296 -33.240 1.00 90.81 400 ALA A N 1
ATOM 3146 C CA . ALA A 1 400 ? 26.819 -2.336 -33.400 1.00 90.81 400 ALA A CA 1
ATOM 3147 C C . ALA A 1 400 ? 27.292 -3.660 -34.016 1.00 90.81 400 ALA A C 1
ATOM 3149 O O . ALA A 1 400 ? 28.088 -3.656 -34.953 1.00 90.81 400 ALA A O 1
ATOM 3150 N N . THR A 1 401 ? 26.770 -4.793 -33.541 1.00 92.94 401 THR A N 1
ATOM 3151 C CA . THR A 1 401 ? 27.105 -6.109 -34.111 1.00 92.94 401 THR A CA 1
ATOM 3152 C C . THR A 1 401 ? 26.580 -6.267 -35.539 1.00 92.94 401 THR A C 1
ATOM 3154 O O . THR A 1 401 ? 27.315 -6.745 -36.400 1.00 92.94 401 THR A O 1
ATOM 3157 N N . ALA A 1 402 ? 25.365 -5.795 -35.838 1.00 91.69 402 ALA A N 1
ATOM 3158 C CA . ALA A 1 402 ? 24.815 -5.808 -37.194 1.00 91.69 402 ALA A CA 1
ATOM 3159 C C . ALA A 1 402 ? 25.666 -4.979 -38.172 1.00 91.69 402 ALA A C 1
ATOM 3161 O O . ALA A 1 402 ? 26.031 -5.470 -39.239 1.00 91.69 402 ALA A O 1
ATOM 3162 N N . LYS A 1 403 ? 26.048 -3.756 -37.785 1.00 90.38 403 LYS A N 1
ATOM 3163 C CA . LYS A 1 403 ? 26.894 -2.880 -38.608 1.00 90.38 403 LYS A CA 1
ATOM 3164 C C . LYS A 1 403 ? 28.323 -3.395 -38.748 1.00 90.38 403 LYS A C 1
ATOM 3166 O O . LYS A 1 403 ? 28.903 -3.268 -39.822 1.00 90.38 403 LYS A O 1
ATOM 3171 N N . SER A 1 404 ? 28.872 -4.029 -37.711 1.00 93.12 404 SER A N 1
ATOM 3172 C CA . SER A 1 404 ? 30.160 -4.726 -37.805 1.00 93.12 404 SER A CA 1
ATOM 3173 C C . SER A 1 404 ? 30.102 -5.852 -38.835 1.00 93.12 404 SER A C 1
ATOM 3175 O O . SER A 1 404 ? 30.989 -5.955 -39.674 1.00 93.12 404 SER A O 1
ATOM 3177 N N . ASN A 1 405 ? 29.037 -6.658 -38.820 1.00 94.56 405 ASN A N 1
ATOM 3178 C CA . ASN A 1 405 ? 28.862 -7.751 -39.776 1.00 94.56 405 ASN A CA 1
ATOM 3179 C C . ASN A 1 405 ? 28.674 -7.240 -41.214 1.00 94.56 405 ASN A C 1
ATOM 3181 O O . ASN A 1 405 ? 29.213 -7.833 -42.148 1.00 94.56 405 ASN A O 1
ATOM 3185 N N . GLU A 1 406 ? 27.940 -6.139 -41.398 1.00 94.12 406 GLU A N 1
ATOM 3186 C CA . GLU A 1 406 ? 27.769 -5.482 -42.701 1.00 94.12 406 GLU A CA 1
ATOM 3187 C C . GLU A 1 406 ? 29.109 -4.963 -43.242 1.00 94.12 406 GLU A C 1
ATOM 3189 O O . GLU A 1 406 ? 29.455 -5.222 -44.394 1.00 94.12 406 GLU A O 1
ATOM 3194 N N . ASN A 1 407 ? 29.903 -4.299 -42.396 1.00 95.12 407 ASN A N 1
ATOM 3195 C CA . ASN A 1 407 ? 31.223 -3.806 -42.777 1.00 95.12 407 ASN A CA 1
ATOM 3196 C C . ASN A 1 407 ? 32.197 -4.953 -43.089 1.00 95.12 407 ASN A C 1
ATOM 3198 O O . ASN A 1 407 ? 32.921 -4.893 -44.079 1.00 95.12 407 ASN A O 1
ATOM 3202 N N . ASP A 1 408 ? 32.177 -6.030 -42.302 1.00 96.25 408 ASP A N 1
ATOM 3203 C CA . ASP A 1 408 ? 32.964 -7.235 -42.579 1.00 96.25 408 ASP A CA 1
ATOM 3204 C C . ASP A 1 408 ? 32.586 -7.860 -43.929 1.00 96.25 408 ASP A C 1
ATOM 3206 O O . ASP A 1 408 ? 33.463 -8.304 -44.674 1.00 96.25 408 ASP A O 1
ATOM 3210 N N . GLY A 1 409 ? 31.292 -7.885 -44.260 1.00 95.56 409 GLY A N 1
ATOM 3211 C CA . GLY A 1 409 ? 30.793 -8.310 -45.568 1.00 95.56 409 GLY A CA 1
ATOM 3212 C C . GLY A 1 409 ? 31.333 -7.430 -46.694 1.00 95.56 409 GLY A C 1
ATOM 3213 O O . GLY A 1 409 ? 31.979 -7.937 -47.611 1.00 95.56 409 GLY A O 1
ATOM 3214 N N . PHE A 1 410 ? 31.161 -6.113 -46.573 1.00 96.50 410 PHE A N 1
ATOM 3215 C CA . PHE A 1 410 ? 31.637 -5.135 -47.553 1.00 96.50 410 PHE A CA 1
ATOM 3216 C C . PHE A 1 410 ? 33.154 -5.218 -47.781 1.00 96.50 410 PHE A C 1
ATOM 3218 O O . PHE A 1 410 ? 33.618 -5.249 -48.922 1.00 96.50 410 PHE A O 1
ATOM 3225 N N . VAL A 1 411 ? 33.948 -5.312 -46.710 1.00 97.44 411 VAL A N 1
ATOM 3226 C CA . VAL A 1 411 ? 35.410 -5.445 -46.805 1.00 97.44 411 VAL A CA 1
ATOM 3227 C C . VAL A 1 411 ? 35.792 -6.754 -47.494 1.00 97.44 411 VAL A C 1
ATOM 3229 O O . VAL A 1 411 ? 36.678 -6.752 -48.348 1.00 97.44 411 VAL A O 1
ATOM 3232 N N . ARG A 1 412 ? 35.126 -7.873 -47.183 1.00 97.44 412 ARG A N 1
ATOM 3233 C CA . ARG A 1 412 ? 35.384 -9.152 -47.867 1.00 97.44 412 ARG A CA 1
ATOM 3234 C C . ARG A 1 412 ? 35.052 -9.078 -49.352 1.00 97.44 412 ARG A C 1
ATOM 3236 O O . ARG A 1 412 ? 35.849 -9.555 -50.155 1.00 97.44 412 ARG A O 1
ATOM 3243 N N . GLU A 1 413 ? 33.929 -8.472 -49.724 1.00 97.19 413 GLU A N 1
ATOM 3244 C CA . GLU A 1 413 ? 33.554 -8.284 -51.129 1.00 97.19 413 GLU A CA 1
ATOM 3245 C C . GLU A 1 413 ? 34.582 -7.432 -51.880 1.00 97.19 413 GLU A C 1
ATOM 3247 O O . GLU A 1 413 ? 35.041 -7.831 -52.950 1.00 97.19 413 GLU A O 1
ATOM 3252 N N . GLN A 1 414 ? 35.030 -6.321 -51.288 1.00 96.94 414 GLN A N 1
ATOM 3253 C CA . GLN A 1 414 ? 36.081 -5.477 -51.866 1.00 96.94 414 GLN A CA 1
ATOM 3254 C C . GLN A 1 414 ? 37.421 -6.211 -51.987 1.00 96.94 414 GLN A C 1
ATOM 3256 O O . GLN A 1 414 ? 38.112 -6.083 -52.998 1.00 96.94 414 GLN A O 1
ATOM 3261 N N . LEU A 1 415 ? 37.788 -7.028 -50.996 1.00 97.50 415 LEU A N 1
ATOM 3262 C CA . LEU A 1 415 ? 38.999 -7.850 -51.055 1.00 97.50 415 LEU A CA 1
ATOM 3263 C C . LEU A 1 415 ? 38.909 -8.928 -52.140 1.00 97.50 415 LEU A C 1
ATOM 3265 O O . LEU A 1 415 ? 39.900 -9.183 -52.826 1.00 97.50 415 LEU A O 1
ATOM 3269 N N . LEU A 1 416 ? 37.743 -9.551 -52.325 1.00 97.31 416 LEU A N 1
ATOM 3270 C CA . LEU A 1 416 ? 37.517 -10.529 -53.389 1.00 97.31 416 LEU A CA 1
ATOM 3271 C C . LEU A 1 416 ? 37.545 -9.872 -54.770 1.00 97.31 416 LEU A C 1
ATOM 3273 O O . LEU A 1 416 ? 38.221 -10.388 -55.658 1.00 97.31 416 LEU A O 1
ATOM 3277 N N . ALA A 1 417 ? 36.889 -8.723 -54.944 1.00 96.81 417 ALA A N 1
ATOM 3278 C CA . ALA A 1 417 ? 36.937 -7.950 -56.184 1.00 96.81 417 ALA A CA 1
ATOM 3279 C C . ALA A 1 417 ? 38.371 -7.491 -56.505 1.00 96.81 417 ALA A C 1
ATOM 3281 O O . ALA A 1 417 ? 38.849 -7.653 -57.629 1.00 96.81 417 ALA A O 1
ATOM 3282 N N . GLY A 1 418 ? 39.099 -7.005 -55.494 1.00 97.31 418 GLY A N 1
ATOM 3283 C CA . GLY A 1 418 ? 40.518 -6.671 -55.586 1.00 97.31 418 GLY A CA 1
ATOM 3284 C C . GLY A 1 418 ? 41.360 -7.867 -56.024 1.00 97.31 418 GLY A C 1
ATOM 3285 O O . GLY A 1 418 ? 42.123 -7.768 -56.983 1.00 97.31 418 GLY A O 1
ATOM 3286 N N . ARG A 1 419 ? 41.171 -9.030 -55.394 1.00 97.00 419 ARG A N 1
ATOM 3287 C CA . ARG A 1 419 ? 41.878 -10.262 -55.761 1.00 97.00 419 ARG A CA 1
ATOM 3288 C C . ARG A 1 419 ? 41.577 -10.703 -57.192 1.00 97.00 419 ARG A C 1
ATOM 3290 O O . ARG A 1 419 ? 42.512 -10.989 -57.929 1.00 97.00 419 ARG A O 1
ATOM 3297 N N . GLN A 1 420 ? 40.312 -10.666 -57.609 1.00 96.69 420 GLN A N 1
ATOM 3298 C CA . GLN A 1 420 ? 39.920 -10.972 -58.987 1.00 96.69 420 GLN A CA 1
ATOM 3299 C C . GLN A 1 420 ? 40.581 -10.015 -59.983 1.00 96.69 420 GLN A C 1
ATOM 3301 O O . GLN A 1 420 ? 41.105 -10.458 -60.999 1.00 96.69 420 GLN A O 1
ATOM 3306 N N . SER A 1 421 ? 40.626 -8.712 -59.689 1.00 96.81 421 SER A N 1
ATOM 3307 C CA . SER A 1 421 ? 41.321 -7.750 -60.553 1.00 96.81 421 SER A CA 1
ATOM 3308 C C . SER A 1 421 ? 42.827 -8.026 -60.653 1.00 96.81 421 SER A C 1
ATOM 3310 O O . SER A 1 421 ? 43.386 -7.956 -61.747 1.00 96.81 421 SER A O 1
ATOM 3312 N N . ILE A 1 422 ? 43.476 -8.411 -59.546 1.00 96.75 422 ILE A N 1
ATOM 3313 C CA . ILE A 1 422 ? 44.895 -8.790 -59.524 1.00 96.75 422 ILE A CA 1
ATOM 3314 C C . ILE A 1 422 ? 45.124 -10.053 -60.356 1.00 96.75 422 ILE A C 1
ATOM 3316 O O . ILE A 1 422 ? 46.069 -10.094 -61.143 1.00 96.75 422 ILE A O 1
ATOM 3320 N N . ASP A 1 423 ? 44.257 -11.057 -60.225 1.00 96.25 423 ASP A N 1
ATOM 3321 C CA . ASP A 1 423 ? 44.347 -12.301 -60.992 1.00 96.25 423 ASP A CA 1
ATOM 3322 C C . ASP A 1 423 ? 44.155 -12.033 -62.498 1.00 96.25 423 ASP A C 1
ATOM 3324 O O . ASP A 1 423 ? 44.948 -12.500 -63.313 1.00 96.25 423 ASP A O 1
ATOM 3328 N N . MET A 1 424 ? 43.209 -11.165 -62.878 1.00 95.69 424 MET A N 1
ATOM 3329 C CA . MET A 1 424 ? 43.019 -10.735 -64.272 1.00 95.69 424 MET A CA 1
ATOM 3330 C C . MET A 1 424 ? 44.240 -9.988 -64.830 1.00 95.69 424 MET A C 1
ATOM 3332 O O . MET A 1 424 ? 44.646 -10.214 -65.975 1.00 95.69 424 MET A O 1
ATOM 3336 N N . VAL A 1 425 ? 44.860 -9.111 -64.031 1.00 96.50 425 VAL A N 1
ATOM 3337 C CA . VAL A 1 425 ? 46.109 -8.433 -64.411 1.00 96.50 425 VAL A CA 1
ATOM 3338 C C . VAL A 1 425 ? 47.239 -9.452 -64.565 1.00 96.50 425 VAL A C 1
ATOM 3340 O O . VAL A 1 425 ? 47.964 -9.403 -65.560 1.00 96.50 425 VAL A O 1
ATOM 3343 N N . ARG A 1 426 ? 47.359 -10.419 -63.649 1.00 96.62 426 ARG A N 1
ATOM 3344 C CA . ARG A 1 426 ? 48.362 -11.491 -63.709 1.00 96.62 426 ARG A CA 1
ATOM 3345 C C . ARG A 1 426 ? 48.206 -12.355 -64.960 1.00 96.62 426 ARG A C 1
ATOM 3347 O O . ARG A 1 426 ? 49.202 -12.643 -65.622 1.00 96.62 426 ARG A O 1
ATOM 3354 N N . ASP A 1 427 ? 46.976 -12.694 -65.327 1.00 96.31 427 ASP A N 1
ATOM 3355 C CA . ASP A 1 427 ? 46.661 -13.431 -66.552 1.00 96.31 427 ASP A CA 1
ATOM 3356 C C . ASP A 1 427 ? 46.967 -12.619 -67.815 1.00 96.31 427 ASP A C 1
ATOM 3358 O O . ASP A 1 427 ? 47.419 -13.157 -68.827 1.00 96.31 427 ASP A O 1
ATOM 3362 N N . SER A 1 428 ? 46.733 -11.305 -67.786 1.00 96.31 428 SER A N 1
ATOM 3363 C CA . SER A 1 428 ? 47.104 -10.429 -68.901 1.00 96.31 428 SER A CA 1
ATOM 3364 C C . SER A 1 428 ? 48.626 -10.315 -69.062 1.00 96.31 428 SER A C 1
ATOM 3366 O O . SER A 1 428 ? 49.130 -10.323 -70.188 1.00 96.31 428 SER A O 1
ATOM 3368 N N . LEU A 1 429 ? 49.362 -10.288 -67.945 1.00 96.19 429 LEU A N 1
ATOM 3369 C CA . LEU A 1 429 ? 50.817 -10.209 -67.913 1.00 96.19 429 LEU A CA 1
ATOM 3370 C C . LEU A 1 429 ? 51.457 -11.514 -68.394 1.00 96.19 429 LEU A C 1
ATOM 3372 O O . LEU A 1 429 ? 52.327 -11.467 -69.258 1.00 96.19 429 LEU A O 1
ATOM 3376 N N . SER A 1 430 ? 50.964 -12.672 -67.947 1.00 95.62 430 SER A N 1
ATOM 3377 C CA . SER A 1 430 ? 51.447 -13.974 -68.428 1.00 95.62 430 SER A CA 1
ATOM 3378 C C . SER A 1 430 ? 51.215 -14.152 -69.936 1.00 95.62 430 SER A C 1
ATOM 3380 O O . SER A 1 430 ? 52.101 -14.617 -70.655 1.00 95.62 430 SER A O 1
ATOM 3382 N N . LYS A 1 431 ? 50.071 -13.689 -70.465 1.00 94.94 431 LYS A N 1
ATOM 3383 C CA . LYS A 1 431 ? 49.806 -13.649 -71.916 1.00 94.94 431 LYS A CA 1
ATOM 3384 C C . LYS A 1 431 ? 50.764 -12.713 -72.659 1.00 94.94 431 LYS A C 1
ATOM 3386 O O . LYS A 1 431 ? 51.190 -13.037 -73.769 1.00 94.94 431 LYS A O 1
ATOM 3391 N N . ALA A 1 432 ? 51.093 -11.553 -72.090 1.00 94.06 432 ALA A N 1
ATOM 3392 C CA . ALA A 1 432 ? 52.045 -10.615 -72.684 1.00 94.06 432 ALA A CA 1
ATOM 3393 C C . ALA A 1 432 ? 53.478 -11.177 -72.691 1.00 94.06 432 ALA A C 1
ATOM 3395 O O . ALA A 1 432 ? 54.177 -11.062 -73.699 1.00 94.06 432 ALA A O 1
ATOM 3396 N N . GLU A 1 433 ? 53.895 -11.842 -71.612 1.00 94.56 433 GLU A N 1
ATOM 3397 C CA . GLU A 1 433 ? 55.180 -12.539 -71.519 1.00 94.56 433 GLU A CA 1
ATOM 3398 C C . GLU A 1 433 ? 55.274 -13.698 -72.515 1.00 94.56 433 GLU A C 1
ATOM 3400 O O . GLU A 1 433 ? 56.265 -13.798 -73.237 1.00 94.56 433 GLU A O 1
ATOM 3405 N N . ALA A 1 434 ? 54.222 -14.513 -72.649 1.00 92.81 434 ALA A N 1
ATOM 3406 C CA . ALA A 1 434 ? 54.166 -15.579 -73.650 1.00 92.81 434 ALA A CA 1
ATOM 3407 C C . ALA A 1 434 ? 54.292 -15.033 -75.084 1.00 92.81 434 ALA A C 1
ATOM 3409 O O . ALA A 1 434 ? 55.054 -15.567 -75.890 1.00 92.81 434 ALA A O 1
ATOM 3410 N N . LYS A 1 435 ? 53.612 -13.919 -75.400 1.00 91.81 435 LYS A N 1
ATOM 3411 C CA . LYS A 1 435 ? 53.767 -13.226 -76.692 1.00 91.81 435 LYS A CA 1
ATOM 3412 C C . LYS A 1 435 ? 55.187 -12.699 -76.898 1.00 91.81 435 LYS A C 1
ATOM 3414 O O . LYS A 1 435 ? 55.717 -12.805 -78.001 1.00 91.81 435 LYS A O 1
ATOM 3419 N N . LYS A 1 436 ? 55.812 -12.141 -75.857 1.00 92.12 436 LYS A N 1
ATOM 3420 C CA . LYS A 1 436 ? 57.203 -11.672 -75.907 1.00 92.12 436 LYS A CA 1
ATOM 3421 C C . LYS A 1 436 ? 58.166 -12.828 -76.186 1.00 92.12 436 LYS A C 1
ATOM 3423 O O . LYS A 1 436 ? 59.045 -12.666 -77.026 1.00 92.12 436 LYS A O 1
ATOM 3428 N N . LEU A 1 437 ? 57.987 -13.979 -75.536 1.00 90.94 437 LEU A N 1
ATOM 3429 C CA . LEU A 1 437 ? 58.789 -15.180 -75.788 1.00 90.94 437 LEU A CA 1
ATOM 3430 C C . LEU A 1 437 ? 58.597 -15.703 -77.219 1.00 90.94 437 LEU A C 1
ATOM 3432 O O . LEU A 1 437 ? 59.585 -15.962 -77.898 1.00 90.94 437 LEU A O 1
ATOM 3436 N N . ALA A 1 438 ? 57.360 -15.770 -77.719 1.00 87.50 438 ALA A N 1
ATOM 3437 C CA . ALA A 1 438 ? 57.087 -16.156 -79.107 1.00 87.50 438 ALA A CA 1
ATOM 3438 C C . ALA A 1 438 ? 57.740 -15.193 -80.121 1.00 87.50 438 ALA A C 1
ATOM 3440 O O . ALA A 1 438 ? 58.341 -15.623 -81.103 1.00 87.50 438 ALA A O 1
ATOM 3441 N N . MET A 1 439 ? 57.693 -13.882 -79.858 1.00 86.19 439 MET A N 1
ATOM 3442 C CA . MET A 1 439 ? 58.386 -12.876 -80.674 1.00 86.19 439 MET A CA 1
ATOM 3443 C C . MET A 1 439 ? 59.912 -13.017 -80.614 1.00 86.19 439 MET A C 1
ATOM 3445 O O . MET A 1 439 ? 60.583 -12.772 -81.611 1.00 86.19 439 MET A O 1
ATOM 3449 N N . GLN A 1 440 ? 60.477 -13.400 -79.466 1.00 84.56 440 GLN A N 1
ATOM 3450 C CA . GLN A 1 440 ? 61.914 -13.660 -79.338 1.00 84.56 440 GLN A CA 1
ATOM 3451 C C . GLN A 1 440 ? 62.342 -14.914 -80.105 1.00 84.56 440 GLN A C 1
ATOM 3453 O O . GLN A 1 440 ? 63.387 -14.878 -80.745 1.00 84.56 440 GLN A O 1
ATOM 3458 N N . GLN A 1 441 ? 61.525 -15.972 -80.107 1.00 83.62 441 GLN A N 1
ATOM 3459 C CA . GLN A 1 441 ? 61.762 -17.167 -80.926 1.00 83.62 441 GLN A CA 1
ATOM 3460 C C . GLN A 1 441 ? 61.762 -16.829 -82.423 1.00 83.62 441 GLN A C 1
ATOM 3462 O O . GLN A 1 441 ? 62.682 -17.215 -83.130 1.00 83.62 441 GLN A O 1
ATOM 3467 N N . LEU A 1 442 ? 60.817 -16.002 -82.886 1.00 77.62 442 LEU A N 1
ATOM 3468 C CA . LEU A 1 442 ? 60.794 -15.513 -84.274 1.00 77.62 442 LEU A CA 1
ATOM 3469 C C . LEU A 1 442 ? 62.004 -14.641 -84.647 1.00 77.62 442 LEU A C 1
ATOM 3471 O O . LEU A 1 442 ? 62.310 -14.487 -85.825 1.00 77.62 442 LEU A O 1
ATOM 3475 N N . ARG A 1 443 ? 62.685 -14.042 -83.664 1.00 73.31 443 ARG A N 1
ATOM 3476 C CA . ARG A 1 443 ? 63.860 -13.185 -83.886 1.00 73.31 443 ARG A CA 1
ATOM 3477 C C . ARG A 1 443 ? 65.188 -13.952 -83.830 1.00 73.31 443 ARG A C 1
ATOM 3479 O O . ARG A 1 443 ? 66.221 -13.337 -84.065 1.00 73.31 443 ARG A O 1
ATOM 3486 N N . GLY A 1 444 ? 65.157 -15.242 -83.482 1.00 61.72 444 GLY A N 1
ATOM 3487 C CA . GLY A 1 444 ? 66.332 -16.098 -83.298 1.00 61.72 444 GLY A CA 1
ATOM 3488 C C . GLY A 1 444 ? 66.717 -16.982 -84.492 1.00 61.72 444 GLY A C 1
ATOM 3489 O O . GLY A 1 444 ? 67.746 -17.639 -84.400 1.00 61.72 444 GLY A O 1
ATOM 3490 N N . ASP A 1 445 ? 65.949 -16.982 -85.588 1.00 52.69 445 ASP A N 1
ATOM 3491 C CA . ASP A 1 445 ? 66.197 -17.801 -86.794 1.00 52.69 445 ASP A CA 1
ATOM 3492 C C . ASP A 1 445 ? 66.787 -16.987 -87.973 1.00 52.69 445 ASP A C 1
ATOM 3494 O O . ASP A 1 445 ? 66.326 -17.093 -89.112 1.00 52.69 445 ASP A O 1
ATOM 3498 N N . VAL A 1 446 ? 67.810 -16.157 -87.724 1.00 48.22 446 VAL A N 1
ATOM 3499 C CA . VAL A 1 446 ? 68.620 -15.523 -88.792 1.00 48.22 446 VAL A CA 1
ATOM 3500 C C . VAL A 1 446 ? 70.092 -15.846 -88.620 1.00 48.22 446 VAL A C 1
ATOM 3502 O O . VAL A 1 446 ? 70.607 -15.614 -87.503 1.00 48.22 446 VAL A O 1
#

Radius of gyration: 46.16 Å; chains: 1; bounding box: 135×68×142 Å

Secondary structure (DSSP, 8-state):
--PPPPS-HHHHHHHTTT---HHHHHHHHHHHHHHHHHHS-SS---TTTSSS--TT----S--TT--THHHHHHHHHHHHHHHHHHHHHHHHHHHHHHHHHHHTT---S-TTHHHHHHHHHHHHHHHHHHHHHHHHHHHHHHHHHHTSPP---S-HHHHHHHHH-PPPPP------TT--HHHHHHHHHHHHHHHHHHHHHHHHHHHHHHHHHHHHTTS----HHHHHHHHHHHHHHHHHHHHHHHHHTSSSSSS----------------HHHHHHHHHHHHHHHHHHHHHHHHHHHHHHHHHHHHT-------------------------HHHHHTTHHHHHHHHHHHHHHHHHHHHHHHHHHHHHHHHHHHHHHHHHH-SSS-TT--SHHHHHHHHHHHHHHHHHHHHHHHHHHHHHHHHHHHHHHHHHHHHHHHHHHTS--

Organism: NCBI:txid1504668

Foldseek 3Di:
DDDDDDPDVVVCVVCVVVDDDPVVVQVVLVVVQVVCPVQDDDDDDDSVCLVPPDLPDPPPDDRPPDDDPRVVVVVVVVVVSVVVVVVVVVVVVVVVVVVVVVVVVPDDDDPPVVVVVVVVVVVVVVVVVVVVVVVVVVVVVVVVVVPPDPPCPDDPVVVCCVPVNDDPDDDPPCPPPDDPVVVVVVVVVVVVVVVVVVVVVVVVVVVVVVVVVVVVVPDPDDDPVVVVVVVVVVVVVVVVVVVVVVVVVPPPPDDDDDDDDDDDDDDDDPPPVVVVVVVVVVVVVVVVVVVVVVVVVVVVVVVVVVVVPDDDDDDDDDDDDDDDDDDDDPPPPVVNVVVCVVVVVVVVVVVVVVVVVVVVVVVVVVVVLVVLQVVVLVVQVVDPQFHSPPSDVVRVVVSVVVVVVVVVVVVVVVVVVVVVVVVVVVVVVVVVVVVVVVVVVVVPPD

Sequence (446 aa):
MASLPCPLPQVQEALEPYIHTRQETRRIREAIAQHFSSSVDSKLYTPLRLACPTPSANINEPPDGLDGLYRRYYDALRANIAARESYAAVKRELDEARDRSIASTVQPEDGHEDRNSVQTYLQLQRQRRQYNKLQIIQDTVRSLNEQAPQTINGDIGAVLKESLGEAPEAPKLILRPGASDAQLDGLIFRLKRELLLTKNTMDEAIRVNVETHEQTKSSPEPSVETQVYALRHARDQLIGWIEGELAKIGEDDSSIIESEKEENNAGELPSSEVAKEQIQTLYDKYVESRKRLVESVDSAVATANAQLSHPTQRSDPSANKKTQQESEGASLRFTDLITCVPNIVQASRTERSLIQQASYLRRQLGVASDDMRVTIQRLAGESYLVPPDASSMYDWARAATAKSNENDGFVREQLLAGRQSIDMVRDSLSKAEAKKLAMQQLRGDV